Protein AF-0000000080322541 (afdb_homodimer)

Structure (mmCIF, N/CA/C/O backbone):
data_AF-0000000080322541-model_v1
#
loop_
_entity.id
_entity.type
_entity.pdbx_description
1 polymer 'Undecaprenyl pyrophosphate synthase'
#
loop_
_atom_site.group_PDB
_atom_site.id
_atom_site.type_symbol
_atom_site.label_atom_id
_atom_site.label_alt_id
_atom_site.label_comp_id
_atom_site.label_asym_id
_atom_site.label_entity_id
_atom_site.label_seq_id
_atom_site.pdbx_PDB_ins_code
_atom_site.Cartn_x
_atom_site.Cartn_y
_atom_site.Cartn_z
_atom_site.occupancy
_atom_site.B_iso_or_equiv
_atom_site.auth_seq_id
_atom_site.auth_comp_id
_atom_site.auth_asym_id
_atom_site.auth_atom_id
_atom_site.pdbx_PDB_model_num
ATOM 1 N N . MET A 1 1 ? -34.062 21.578 19.891 1 50.97 1 MET A N 1
ATOM 2 C CA . MET A 1 1 ? -34.188 20.141 20.156 1 50.97 1 MET A CA 1
ATOM 3 C C . MET A 1 1 ? -33.156 19.344 19.406 1 50.97 1 MET A C 1
ATOM 5 O O . MET A 1 1 ? -32.5 18.469 20 1 50.97 1 MET A O 1
ATOM 9 N N . LEU A 1 2 ? -32.906 19.656 18.094 1 62.06 2 LEU A N 1
ATOM 10 C CA . LEU A 1 2 ? -31.938 19 17.219 1 62.06 2 LEU A CA 1
ATOM 11 C C . LEU A 1 2 ? -30.516 19.297 17.672 1 62.06 2 LEU A C 1
ATOM 13 O O . LEU A 1 2 ? -29.656 18.422 17.641 1 62.06 2 LEU A O 1
ATOM 17 N N . ASP A 1 3 ? -30.406 20.391 18.453 1 77 3 ASP A N 1
ATOM 18 C CA . ASP A 1 3 ? -29.109 20.859 18.922 1 77 3 ASP A CA 1
ATOM 19 C C . ASP A 1 3 ? -28.672 20.109 20.172 1 77 3 ASP A C 1
ATOM 21 O O . ASP A 1 3 ? -27.516 19.703 20.297 1 77 3 ASP A O 1
ATOM 25 N N . PHE A 1 4 ? -29.797 19.781 21 1 80.81 4 PHE A N 1
ATOM 26 C CA . PHE A 1 4 ? -29.469 19.062 22.219 1 80.81 4 PHE A CA 1
ATOM 27 C C . PHE A 1 4 ? -29.062 17.625 21.922 1 80.81 4 PHE A C 1
ATOM 29 O O . PHE A 1 4 ? -28.078 17.125 22.453 1 80.81 4 PHE A O 1
ATOM 36 N N . ALA A 1 5 ? -29.906 16.906 21.203 1 83.19 5 ALA A N 1
ATOM 37 C CA . ALA A 1 5 ? -29.594 15.539 20.812 1 83.19 5 ALA A CA 1
ATOM 38 C C . ALA A 1 5 ? -28.219 15.438 20.172 1 83.19 5 ALA A C 1
ATOM 40 O O . ALA A 1 5 ? -27.469 14.484 20.438 1 83.19 5 ALA A O 1
ATOM 41 N N . TYR A 1 6 ? -27.969 16.438 19.469 1 84.44 6 TYR A N 1
ATOM 42 C CA . TYR A 1 6 ? -26.656 16.484 18.812 1 84.44 6 TYR A CA 1
ATOM 43 C C . TYR A 1 6 ? -25.547 16.609 19.844 1 84.44 6 TYR A C 1
ATOM 45 O O . TYR A 1 6 ? -24.516 15.938 19.734 1 84.44 6 TYR A O 1
ATOM 53 N N . ARG A 1 7 ? -25.703 17.406 20.75 1 86.81 7 ARG A N 1
ATOM 54 C CA . ARG A 1 7 ? -24.719 17.625 21.797 1 86.81 7 ARG A CA 1
ATOM 55 C C . ARG A 1 7 ? -24.516 16.359 22.625 1 86.81 7 ARG A C 1
ATOM 57 O O . ARG A 1 7 ? -23.375 16 22.953 1 86.81 7 ARG A O 1
ATOM 64 N N . VAL A 1 8 ? -25.609 15.797 22.906 1 86.62 8 VAL A N 1
ATOM 65 C CA . VAL A 1 8 ? -25.547 14.578 23.703 1 86.62 8 VAL A CA 1
ATOM 66 C C . VAL A 1 8 ? -24.812 13.484 22.922 1 86.62 8 VAL A C 1
ATOM 68 O O . VAL A 1 8 ? -23.953 12.789 23.469 1 86.62 8 VAL A O 1
ATOM 71 N N . TYR A 1 9 ? -25.188 13.352 21.719 1 87.44 9 TYR A N 1
ATOM 72 C CA . TYR A 1 9 ? -24.531 12.359 20.859 1 87.44 9 TYR A CA 1
ATOM 73 C C . TYR A 1 9 ? -23.031 12.633 20.75 1 87.44 9 TYR A C 1
ATOM 75 O O . TYR A 1 9 ? -22.219 11.703 20.844 1 87.44 9 TYR A O 1
ATOM 83 N N . ARG A 1 10 ? -22.688 13.844 20.594 1 88.06 10 ARG A N 1
ATOM 84 C CA . ARG A 1 10 ? -21.281 14.234 20.484 1 88.06 10 ARG A CA 1
ATOM 85 C C . ARG A 1 10 ? -20.516 13.891 21.766 1 88.06 10 ARG A C 1
ATOM 87 O O . ARG A 1 10 ? -19.406 13.352 21.703 1 88.06 10 ARG A O 1
ATOM 94 N N . GLN A 1 11 ? -21.125 14.18 22.844 1 90.31 11 GLN A N 1
ATOM 95 C CA . GLN A 1 11 ? -20.5 13.898 24.125 1 90.31 11 GLN A CA 1
ATOM 96 C C . GLN A 1 11 ? -20.312 12.398 24.328 1 90.31 11 GLN A C 1
ATOM 98 O O . GLN A 1 11 ? -19.266 11.945 24.797 1 90.31 11 GLN A O 1
ATOM 103 N N . LYS A 1 12 ? -21.312 11.703 24 1 91.12 12 LYS A N 1
ATOM 104 C CA . LYS A 1 12 ? -21.234 10.25 24.109 1 91.12 12 LYS A CA 1
ATOM 105 C C . LYS A 1 12 ? -20.141 9.688 23.203 1 91.12 12 LYS A C 1
ATOM 107 O O . LYS A 1 12 ? -19.359 8.852 23.625 1 91.12 12 LYS A O 1
ATOM 112 N N . LEU A 1 13 ? -20.141 10.156 22.016 1 91.69 13 LEU A N 1
ATOM 113 C CA . LEU A 1 13 ? -19.141 9.695 21.047 1 91.69 13 LEU A CA 1
ATOM 114 C C . LEU A 1 13 ? -17.734 10.062 21.516 1 91.69 13 LEU A C 1
ATOM 116 O O . LEU A 1 13 ? -16.812 9.258 21.391 1 91.69 13 LEU A O 1
ATOM 120 N N . GLU A 1 14 ? -17.641 11.227 21.984 1 93.31 14 GLU A N 1
ATOM 121 C CA . GLU A 1 14 ? -16.328 11.68 22.469 1 93.31 14 GLU A CA 1
ATOM 122 C C . GLU A 1 14 ? -15.828 10.773 23.594 1 93.31 14 GLU A C 1
ATOM 124 O O . GLU A 1 14 ? -14.656 10.406 23.625 1 93.31 14 GLU A O 1
ATOM 129 N N . ARG A 1 15 ? -16.703 10.406 24.484 1 92.5 15 ARG A N 1
ATOM 130 C CA . ARG A 1 15 ? -16.344 9.531 25.594 1 92.5 15 ARG A CA 1
ATOM 131 C C . ARG A 1 15 ? -15.953 8.148 25.094 1 92.5 15 ARG A C 1
ATOM 133 O O . ARG A 1 15 ? -15 7.547 25.594 1 92.5 15 ARG A O 1
ATOM 140 N N . GLU A 1 16 ? -16.625 7.668 24.172 1 92.38 16 GLU A N 1
ATOM 141 C CA . GLU A 1 16 ? -16.344 6.359 23.594 1 92.38 16 GLU A CA 1
ATOM 142 C C . GLU A 1 16 ? -14.977 6.348 22.906 1 92.38 16 GLU A C 1
ATOM 144 O O . GLU A 1 16 ? -14.172 5.438 23.125 1 92.38 16 GLU A O 1
ATOM 149 N N . VAL A 1 17 ? -14.734 7.352 22.141 1 93.25 17 VAL A N 1
ATOM 150 C CA . VAL A 1 17 ? -13.492 7.434 21.359 1 93.25 17 VAL A CA 1
ATOM 151 C C . VAL A 1 17 ? -12.312 7.664 22.312 1 93.25 17 VAL A C 1
ATOM 153 O O . VAL A 1 17 ? -11.219 7.148 22.078 1 93.25 17 VAL A O 1
ATOM 156 N N . ALA A 1 18 ? -12.633 8.414 23.359 1 92.56 18 ALA A N 1
ATOM 157 C CA . ALA A 1 18 ? -11.578 8.742 24.312 1 92.56 18 ALA A CA 1
ATOM 158 C C . ALA A 1 18 ? -11.086 7.492 25.031 1 92.56 18 ALA A C 1
ATOM 160 O O . ALA A 1 18 ? -9.969 7.465 25.547 1 92.56 18 ALA A O 1
ATOM 161 N N . LYS A 1 19 ? -11.844 6.438 25 1 91.75 19 LYS A N 1
ATOM 162 C CA . LYS A 1 19 ? -11.5 5.203 25.703 1 91.75 19 LYS A CA 1
ATOM 163 C C . LYS A 1 19 ? -10.758 4.238 24.781 1 91.75 19 LYS A C 1
ATOM 165 O O . LYS A 1 19 ? -10.219 3.227 25.25 1 91.75 19 LYS A O 1
ATOM 170 N N . GLY A 1 20 ? -10.742 4.492 23.547 1 91.75 20 GLY A N 1
ATOM 171 C CA . GLY A 1 20 ? -10.109 3.607 22.594 1 91.75 20 GLY A CA 1
ATOM 172 C C . GLY A 1 20 ? -8.703 4.039 22.219 1 91.75 20 GLY A C 1
ATOM 173 O O . GLY A 1 20 ? -8.211 5.066 22.703 1 91.75 20 GLY A O 1
ATOM 174 N N . PRO A 1 21 ? -8.078 3.223 21.5 1 92.44 21 PRO A N 1
ATOM 175 C CA . PRO A 1 21 ? -6.734 3.594 21.047 1 92.44 21 PRO A CA 1
ATOM 176 C C . PRO A 1 21 ? -6.73 4.828 20.141 1 92.44 21 PRO A C 1
ATOM 178 O O . PRO A 1 21 ? -7.621 4.988 19.312 1 92.44 21 PRO A O 1
ATOM 181 N N . VAL A 1 22 ? -5.824 5.66 20.359 1 93.25 22 VAL A N 1
ATOM 182 C CA . VAL A 1 22 ? -5.645 6.855 19.547 1 93.25 22 VAL A CA 1
ATOM 183 C C . VAL A 1 22 ? -4.441 6.68 18.609 1 93.25 22 VAL A C 1
ATOM 185 O O . VAL A 1 22 ? -3.381 6.227 19.047 1 93.25 22 VAL A O 1
ATOM 188 N N . PRO A 1 23 ? -4.648 7.039 17.406 1 96.06 23 PRO A N 1
ATOM 189 C CA . PRO A 1 23 ? -3.496 6.926 16.516 1 96.06 23 PRO A CA 1
ATOM 190 C C . PRO A 1 23 ? -2.363 7.879 16.891 1 96.06 23 PRO A C 1
ATOM 192 O O . PRO A 1 23 ? -2.617 9.008 17.312 1 96.06 23 PRO A O 1
ATOM 195 N N . SER A 1 24 ? -1.151 7.391 16.75 1 96.88 24 SER A N 1
ATOM 196 C CA . SER A 1 24 ? 0.007 8.242 17 1 96.88 24 SER A CA 1
ATOM 197 C C . SER A 1 24 ? 0.303 9.133 15.789 1 96.88 24 SER A C 1
ATOM 199 O O . SER A 1 24 ? 0.677 10.297 15.945 1 96.88 24 SER A O 1
ATOM 201 N N . HIS A 1 25 ? 0.122 8.617 14.594 1 98.44 25 HIS A N 1
ATOM 202 C CA . HIS A 1 25 ? 0.37 9.32 13.336 1 98.44 25 HIS A CA 1
ATOM 203 C C . HIS A 1 25 ? -0.801 9.156 12.375 1 98.44 25 HIS A C 1
ATOM 205 O O . HIS A 1 25 ? -1.15 8.031 12 1 98.44 25 HIS A O 1
ATOM 211 N N . ILE A 1 26 ? -1.409 10.273 11.977 1 97.88 26 ILE A N 1
ATOM 212 C CA . ILE A 1 26 ? -2.527 10.297 11.039 1 97.88 26 ILE A CA 1
ATOM 213 C C . ILE A 1 26 ? -2.088 10.945 9.727 1 97.88 26 ILE A C 1
ATOM 215 O O . ILE A 1 26 ? -1.489 12.023 9.727 1 97.88 26 ILE A O 1
ATOM 219 N N . VAL A 1 27 ? -2.367 10.273 8.648 1 97.75 27 VAL A N 1
ATOM 220 C CA . VAL A 1 27 ? -2.129 10.836 7.324 1 97.75 27 VAL A CA 1
ATOM 221 C C . VAL A 1 27 ? -3.461 11.195 6.672 1 97.75 27 VAL A C 1
ATOM 223 O O . VAL A 1 27 ? -4.414 10.422 6.719 1 97.75 27 VAL A O 1
ATOM 226 N N . VAL A 1 28 ? -3.539 12.375 6.125 1 97.12 28 VAL A N 1
ATOM 227 C CA . VAL A 1 28 ? -4.699 12.828 5.371 1 97.12 28 VAL A CA 1
ATOM 228 C C . VAL A 1 28 ? -4.309 13.07 3.916 1 97.12 28 VAL A C 1
ATOM 230 O O . VAL A 1 28 ? -3.469 13.93 3.627 1 97.12 28 VAL A O 1
ATOM 233 N N . VAL A 1 29 ? -4.848 12.312 3.061 1 96.44 29 VAL A N 1
ATOM 234 C CA . VAL A 1 29 ? -4.707 12.609 1.639 1 96.44 29 VAL A CA 1
ATOM 235 C C . VAL A 1 29 ? -5.738 13.656 1.229 1 96.44 29 VAL A C 1
ATOM 237 O O . VAL A 1 29 ? -6.941 13.461 1.414 1 96.44 29 VAL A O 1
ATOM 240 N N . ILE A 1 30 ? -5.305 14.742 0.745 1 96.12 30 ILE A N 1
ATOM 241 C CA . ILE A 1 30 ? -6.164 15.906 0.549 1 96.12 30 ILE A CA 1
ATOM 242 C C . ILE A 1 30 ? -5.805 16.594 -0.765 1 96.12 30 ILE A C 1
ATOM 244 O O . ILE A 1 30 ? -4.66 16.531 -1.218 1 96.12 30 ILE A O 1
ATOM 248 N N . THR A 1 31 ? -6.773 17.203 -1.431 1 95.75 31 THR A N 1
ATOM 249 C CA . THR A 1 31 ? -6.477 17.953 -2.641 1 95.75 31 THR A CA 1
ATOM 250 C C . THR A 1 31 ? -5.945 19.344 -2.295 1 95.75 31 THR A C 1
ATOM 252 O O . THR A 1 31 ? -6.137 19.828 -1.176 1 95.75 31 THR A O 1
ATOM 255 N N . PRO A 1 32 ? -5.289 19.953 -3.316 1 96.75 32 PRO A N 1
ATOM 256 C CA . PRO A 1 32 ? -4.852 21.328 -3.082 1 96.75 32 PRO A CA 1
ATOM 257 C C . PRO A 1 32 ? -6.004 22.266 -2.729 1 96.75 32 PRO A C 1
ATOM 259 O O . PRO A 1 32 ? -5.879 23.094 -1.824 1 96.75 32 PRO A O 1
ATOM 262 N N . GLU A 1 33 ? -7.117 22.062 -3.365 1 96.25 33 GLU A N 1
ATOM 263 C CA . GLU A 1 33 ? -8.273 22.922 -3.127 1 96.25 33 GLU A CA 1
ATOM 264 C C . GLU A 1 33 ? -8.812 22.734 -1.71 1 96.25 33 GLU A C 1
ATOM 266 O O . GLU A 1 33 ? -9.109 23.719 -1.021 1 96.25 33 GLU A O 1
ATOM 271 N N . GLU A 1 34 ? -8.906 21.547 -1.278 1 96.06 34 GLU A N 1
ATOM 272 C CA . GLU A 1 34 ? -9.398 21.25 0.068 1 96.06 34 GLU A CA 1
ATOM 273 C C . GLU A 1 34 ? -8.469 21.844 1.126 1 96.06 34 GLU A C 1
ATOM 275 O O . GLU A 1 34 ? -8.93 22.453 2.098 1 96.06 34 GLU A O 1
ATOM 280 N N . PHE A 1 35 ? -7.195 21.734 0.929 1 97.75 35 PHE A N 1
ATOM 281 C CA . PHE A 1 35 ? -6.219 22.219 1.891 1 97.75 35 PHE A CA 1
ATOM 282 C C . PHE A 1 35 ? -6.254 23.734 1.973 1 97.75 35 PHE A C 1
ATOM 284 O O . PHE A 1 35 ? -6.227 24.312 3.066 1 97.75 35 PHE A O 1
ATOM 291 N N . LEU A 1 36 ? -6.344 24.375 0.8 1 98.12 36 LEU A N 1
ATOM 292 C CA . LEU A 1 36 ? -6.238 25.828 0.734 1 98.12 36 LEU A CA 1
ATOM 293 C C . LEU A 1 36 ? -7.566 26.484 1.075 1 98.12 36 LEU A C 1
ATOM 295 O O . LEU A 1 36 ? -7.621 27.391 1.909 1 98.12 36 LEU A O 1
ATOM 299 N N . SER A 1 37 ? -8.648 26.016 0.497 1 96.62 37 SER A N 1
ATOM 300 C CA . SER A 1 37 ? -9.945 26.625 0.747 1 96.62 37 SER A CA 1
ATOM 301 C C . SER A 1 37 ? -10.508 26.188 2.096 1 96.62 37 SER A C 1
ATOM 303 O O . SER A 1 37 ? -11.344 26.875 2.678 1 96.62 37 SER A O 1
ATOM 305 N N . GLY A 1 38 ? -10.055 25.047 2.559 1 97.44 38 GLY A N 1
ATOM 306 C CA . GLY A 1 38 ? -10.492 24.531 3.844 1 97.44 38 GLY A CA 1
ATOM 307 C C . GLY A 1 38 ? -9.484 24.75 4.953 1 97.44 38 GLY A C 1
ATOM 308 O O . GLY A 1 38 ? -9.422 23.969 5.91 1 97.44 38 GLY A O 1
ATOM 309 N N . ALA A 1 39 ? -8.703 25.781 4.852 1 97.88 39 ALA A N 1
ATOM 310 C CA . ALA A 1 39 ? -7.598 26.047 5.762 1 97.88 39 ALA A CA 1
ATOM 311 C C . ALA A 1 39 ? -8.07 26.062 7.211 1 97.88 39 ALA A C 1
ATOM 313 O O . ALA A 1 39 ? -7.406 25.516 8.094 1 97.88 39 ALA A O 1
ATOM 314 N N . GLY A 1 40 ? -9.18 26.672 7.453 1 97.5 40 GLY A N 1
ATOM 315 C CA . GLY A 1 40 ? -9.727 26.672 8.805 1 97.5 40 GLY A CA 1
ATOM 316 C C . GLY A 1 40 ? -9.977 25.281 9.344 1 97.5 40 GLY A C 1
ATOM 317 O O . GLY A 1 40 ? -9.672 25 10.508 1 97.5 40 GLY A O 1
ATOM 318 N N . GLY A 1 41 ? -10.539 24.453 8.516 1 97.69 41 GLY A N 1
ATOM 319 C CA . GLY A 1 41 ? -10.773 23.062 8.891 1 97.69 41 GLY A CA 1
ATOM 320 C C . GLY A 1 41 ? -9.5 22.281 9.133 1 97.69 41 GLY A C 1
ATOM 321 O O . GLY A 1 41 ? -9.422 21.484 10.062 1 97.69 41 GLY A O 1
ATOM 322 N N . VAL A 1 42 ? -8.484 22.547 8.32 1 98.06 42 VAL A N 1
ATOM 323 C CA . VAL A 1 42 ? -7.184 21.906 8.453 1 98.06 42 VAL A CA 1
ATOM 324 C C . VAL A 1 42 ? -6.566 22.25 9.805 1 98.06 42 VAL A C 1
ATOM 326 O O . VAL A 1 42 ? -6.094 21.375 10.523 1 98.06 42 VAL A O 1
ATOM 329 N N . ILE A 1 43 ? -6.652 23.5 10.148 1 98.06 43 ILE A N 1
ATOM 330 C CA . ILE A 1 43 ? -6.098 23.984 11.406 1 98.06 43 ILE A CA 1
ATOM 331 C C . ILE A 1 43 ? -6.852 23.344 12.578 1 98.06 43 ILE A C 1
ATOM 333 O O . ILE A 1 43 ? -6.238 22.812 13.508 1 98.06 43 ILE A O 1
ATOM 337 N N . ARG A 1 44 ? -8.156 23.328 12.5 1 97.5 44 ARG A N 1
ATOM 338 C CA . ARG A 1 44 ? -8.977 22.75 13.555 1 97.5 44 ARG A CA 1
ATOM 339 C C . ARG A 1 44 ? -8.688 21.25 13.703 1 97.5 44 ARG A C 1
ATOM 341 O O . ARG A 1 44 ? -8.609 20.734 14.82 1 97.5 44 ARG A O 1
ATOM 348 N N . PHE A 1 45 ? -8.555 20.625 12.594 1 97.62 45 PHE A N 1
ATOM 349 C CA . PHE A 1 45 ? -8.266 19.203 12.602 1 97.62 45 PHE A CA 1
ATOM 350 C C . PHE A 1 45 ? -7 18.906 13.398 1 97.62 45 PHE A C 1
ATOM 352 O O . PHE A 1 45 ? -6.984 18.016 14.25 1 97.62 45 PHE A O 1
ATOM 359 N N . VAL A 1 46 ? -5.941 19.672 13.156 1 98.12 46 VAL A N 1
ATOM 360 C CA . VAL A 1 46 ? -4.68 19.469 13.859 1 98.12 46 VAL A CA 1
ATOM 361 C C . VAL A 1 46 ? -4.863 19.766 15.344 1 98.12 46 VAL A C 1
ATOM 363 O O . VAL A 1 46 ? -4.355 19.047 16.203 1 98.12 46 VAL A O 1
ATOM 366 N N . GLU A 1 47 ? -5.625 20.797 15.633 1 97.38 47 GLU A N 1
ATOM 367 C CA . GLU A 1 47 ? -5.883 21.141 17.031 1 97.38 47 GLU A CA 1
ATOM 368 C C . GLU A 1 47 ? -6.594 20 17.75 1 97.38 47 GLU A C 1
ATOM 370 O O . GLU A 1 47 ? -6.25 19.672 18.891 1 97.38 47 GLU A O 1
ATOM 375 N N . TRP A 1 48 ? -7.57 19.469 17.109 1 97.06 48 TRP A N 1
ATOM 376 C CA . TRP A 1 48 ? -8.305 18.359 17.703 1 97.06 48 TRP A CA 1
ATOM 377 C C . TRP A 1 48 ? -7.414 17.141 17.844 1 97.06 48 TRP A C 1
ATOM 379 O O . TRP A 1 48 ? -7.508 16.406 18.844 1 97.06 48 TRP A O 1
ATOM 389 N N . CYS A 1 49 ? -6.531 16.891 16.859 1 96.94 49 CYS A N 1
ATOM 390 C CA . CYS A 1 49 ? -5.562 15.805 16.969 1 96.94 49 CYS A CA 1
ATOM 391 C C . CYS A 1 49 ? -4.691 15.969 18.203 1 96.94 49 CYS A C 1
ATOM 393 O O . CYS A 1 49 ? -4.492 15.023 18.969 1 96.94 49 CYS A O 1
ATOM 395 N N . VAL A 1 50 ? -4.219 17.156 18.422 1 95.69 50 VAL A N 1
ATOM 396 C CA . VAL A 1 50 ? -3.377 17.453 19.578 1 95.69 50 VAL A CA 1
ATOM 397 C C . VAL A 1 50 ? -4.145 17.172 20.859 1 95.69 50 VAL A C 1
ATOM 399 O O . VAL A 1 50 ? -3.615 16.547 21.781 1 95.69 50 VAL A O 1
ATOM 402 N N . ALA A 1 51 ? -5.355 17.594 20.891 1 94.94 51 ALA A N 1
ATOM 403 C CA . ALA A 1 51 ? -6.184 17.422 22.094 1 94.94 51 ALA A CA 1
ATOM 404 C C . ALA A 1 51 ? -6.375 15.953 22.422 1 94.94 51 ALA A C 1
ATOM 406 O O . ALA A 1 51 ? -6.516 15.594 23.594 1 94.94 51 ALA A O 1
ATOM 407 N N . PHE A 1 52 ? -6.328 15.102 21.422 1 95.94 52 PHE A N 1
ATOM 408 C CA . PHE A 1 52 ? -6.555 13.672 21.641 1 95.94 52 PHE A CA 1
ATOM 409 C C . PHE A 1 52 ? -5.23 12.938 21.797 1 95.94 52 PHE A C 1
ATOM 411 O O . PHE A 1 52 ? -5.211 11.711 21.969 1 95.94 52 PHE A O 1
ATOM 418 N N . GLY A 1 53 ? -4.082 13.625 21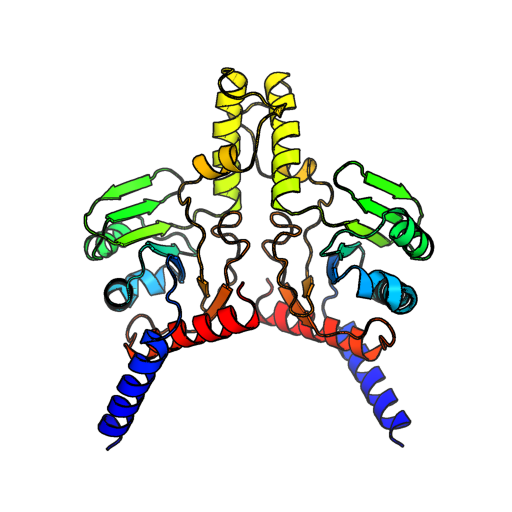.609 1 94.81 53 GLY A N 1
ATOM 419 C CA . GLY A 1 53 ? -2.787 13.031 21.875 1 94.81 53 GLY A CA 1
ATOM 420 C C . GLY A 1 53 ? -2.104 12.492 20.641 1 94.81 53 GLY A C 1
ATOM 421 O O . GLY A 1 53 ? -1.153 11.711 20.734 1 94.81 53 GLY A O 1
ATOM 422 N N . VAL A 1 54 ? -2.59 12.859 19.5 1 97.12 54 VAL A N 1
ATOM 423 C CA . VAL A 1 54 ? -1.899 12.508 18.266 1 97.12 54 VAL A CA 1
ATOM 424 C C . VAL A 1 54 ? -0.553 13.227 18.203 1 97.12 54 VAL A C 1
ATOM 426 O O . VAL A 1 54 ? -0.463 14.422 18.516 1 97.12 54 VAL A O 1
ATOM 429 N N . ARG A 1 55 ? 0.471 12.562 17.781 1 97.69 55 ARG A N 1
ATOM 430 C CA . ARG A 1 55 ? 1.82 13.109 17.859 1 97.69 55 ARG A CA 1
ATOM 431 C C . ARG A 1 55 ? 2.287 13.625 16.5 1 97.69 55 ARG A C 1
ATOM 433 O O . ARG A 1 55 ? 3.203 14.445 16.438 1 97.69 55 ARG A O 1
ATOM 440 N N . GLU A 1 56 ? 1.695 13.047 15.461 1 98.62 56 GLU A N 1
ATOM 441 C CA . GLU A 1 56 ? 2.139 13.414 14.125 1 98.62 56 GLU A CA 1
ATOM 442 C C . GLU A 1 56 ? 0.978 13.398 13.133 1 98.62 56 GLU A C 1
ATOM 444 O O . GLU A 1 56 ? 0.167 12.469 13.133 1 98.62 56 GLU A O 1
ATOM 449 N N . VAL A 1 57 ? 0.856 14.469 12.383 1 98.62 57 VAL A N 1
ATOM 450 C CA . VAL A 1 57 ? -0.148 14.578 11.328 1 98.62 57 VAL A CA 1
ATOM 451 C C . VAL A 1 57 ? 0.531 14.875 10 1 98.62 57 VAL A C 1
ATOM 453 O O . VAL A 1 57 ? 1.396 15.75 9.914 1 98.62 57 VAL A O 1
ATOM 456 N N . THR A 1 58 ? 0.185 14.125 9.016 1 98.62 58 THR A N 1
ATOM 457 C CA . THR A 1 58 ? 0.709 14.359 7.676 1 98.62 58 THR A CA 1
ATOM 458 C C . THR A 1 58 ? -0.42 14.688 6.703 1 98.62 58 THR A C 1
ATOM 460 O O . THR A 1 58 ? -1.374 13.914 6.574 1 98.62 58 THR A O 1
ATOM 463 N N . PHE A 1 59 ? -0.338 15.836 6.125 1 98.12 59 PHE A N 1
ATOM 464 C CA . PHE A 1 59 ? -1.185 16.141 4.977 1 98.12 59 PHE A CA 1
ATOM 465 C C . PHE A 1 59 ? -0.461 15.828 3.674 1 98.12 59 PHE A C 1
ATOM 467 O O . PHE A 1 59 ? 0.524 16.484 3.33 1 98.12 59 PHE A O 1
ATOM 474 N N . ALA A 1 60 ? -0.905 14.805 3.041 1 97.25 60 ALA A N 1
ATOM 475 C CA . ALA A 1 60 ? -0.403 14.445 1.715 1 97.25 60 ALA A CA 1
ATOM 476 C C . ALA A 1 60 ? -1.251 15.086 0.619 1 97.25 60 ALA A C 1
ATOM 478 O O . ALA A 1 60 ? -2.326 14.578 0.284 1 97.25 60 ALA A O 1
ATOM 479 N N . ILE A 1 61 ? -0.747 16.078 0.038 1 96.75 61 ILE A N 1
ATOM 480 C CA . ILE A 1 61 ? -1.522 16.844 -0.935 1 96.75 61 ILE A CA 1
ATOM 481 C C . ILE A 1 61 ? -1.409 16.188 -2.311 1 96.75 61 ILE A C 1
ATOM 483 O O . ILE A 1 61 ? -0.312 16.078 -2.861 1 96.75 61 ILE A O 1
ATOM 487 N N . ASP A 1 62 ? -2.477 15.711 -2.75 1 94.38 62 ASP A N 1
ATOM 488 C CA . ASP A 1 62 ? -2.553 15.078 -4.062 1 94.38 62 ASP A CA 1
ATOM 489 C C . ASP A 1 62 ? -2.709 16.125 -5.168 1 94.38 62 ASP A C 1
ATOM 491 O O . ASP A 1 62 ? -3.82 16.375 -5.645 1 94.38 62 ASP A O 1
ATOM 495 N N . GLY A 1 63 ? -1.679 16.625 -5.617 1 93.12 63 GLY A N 1
ATOM 496 C CA . GLY A 1 63 ? -1.638 17.688 -6.602 1 93.12 63 GLY A CA 1
ATOM 497 C C . GLY A 1 63 ? -0.409 18.578 -6.477 1 93.12 63 GLY A C 1
ATOM 498 O O . GLY A 1 63 ? 0.551 18.219 -5.793 1 93.12 63 GLY A O 1
ATOM 499 N N . ASN A 1 64 ? -0.371 19.672 -7.203 1 91.31 64 ASN A N 1
ATOM 500 C CA . ASN A 1 64 ? 0.785 20.562 -7.254 1 91.31 64 ASN A CA 1
ATOM 501 C C . ASN A 1 64 ? 0.394 22 -6.961 1 91.31 64 ASN A C 1
ATOM 503 O O . ASN A 1 64 ? 0.473 22.859 -7.84 1 91.31 64 ASN A O 1
ATOM 507 N N . PRO A 1 65 ? 0.133 22.266 -5.707 1 95.62 65 PRO A N 1
ATOM 508 C CA . PRO A 1 65 ? -0.182 23.656 -5.352 1 95.62 65 PRO A CA 1
ATOM 509 C C . PRO A 1 65 ? 1.05 24.547 -5.348 1 95.62 65 PRO A C 1
ATOM 511 O O . PRO A 1 65 ? 2.18 24.062 -5.352 1 95.62 65 PRO A O 1
ATOM 514 N N . GLU A 1 66 ? 0.722 25.859 -5.359 1 96.5 66 GLU A N 1
ATOM 515 C CA . GLU A 1 66 ? 1.812 26.812 -5.164 1 96.5 66 GLU A CA 1
ATOM 516 C C . GLU A 1 66 ? 2.377 26.719 -3.75 1 96.5 66 GLU A C 1
ATOM 518 O O . GLU A 1 66 ? 1.637 26.844 -2.771 1 96.5 66 GLU A O 1
ATOM 523 N N . VAL A 1 67 ? 3.672 26.594 -3.672 1 97.12 67 VAL A N 1
ATOM 524 C CA . VAL A 1 67 ? 4.34 26.344 -2.398 1 97.12 67 VAL A CA 1
ATOM 525 C C . VAL A 1 67 ? 4.035 27.484 -1.426 1 97.12 67 VAL A C 1
ATOM 527 O O . VAL A 1 67 ? 3.773 27.234 -0.244 1 97.12 67 VAL A O 1
ATOM 530 N N . ASP A 1 68 ? 4.008 28.656 -1.905 1 96.88 68 ASP A N 1
ATOM 531 C CA . ASP A 1 68 ? 3.811 29.812 -1.04 1 96.88 68 ASP A CA 1
ATOM 532 C C . ASP A 1 68 ? 2.402 29.828 -0.451 1 96.88 68 ASP A C 1
ATOM 534 O O . ASP A 1 68 ? 2.207 30.234 0.695 1 96.88 68 ASP A O 1
ATOM 538 N N . ASP A 1 69 ? 1.447 29.453 -1.235 1 97.81 69 ASP A N 1
ATOM 539 C CA . ASP A 1 69 ? 0.076 29.375 -0.74 1 97.81 69 ASP A CA 1
ATOM 540 C C . ASP A 1 69 ? -0.047 28.359 0.397 1 97.81 69 ASP A C 1
ATOM 542 O O . ASP A 1 69 ? -0.707 28.625 1.403 1 97.81 69 ASP A O 1
ATOM 546 N N . VAL A 1 70 ? 0.601 27.281 0.241 1 98.31 70 VAL A N 1
ATOM 547 C CA . VAL A 1 70 ? 0.564 26.234 1.251 1 98.31 70 VAL A CA 1
ATOM 548 C C . VAL A 1 70 ? 1.309 26.688 2.504 1 98.31 70 VAL A C 1
ATOM 550 O O . VAL A 1 70 ? 0.846 26.469 3.625 1 98.31 70 VAL A O 1
ATOM 553 N N . ALA A 1 71 ? 2.447 27.344 2.256 1 97.88 71 ALA A N 1
ATOM 554 C CA . ALA A 1 71 ? 3.258 27.828 3.371 1 97.88 71 ALA A CA 1
ATOM 555 C C . ALA A 1 71 ? 2.467 28.812 4.238 1 97.88 71 ALA A C 1
ATOM 557 O O . ALA A 1 71 ? 2.588 28.797 5.465 1 97.88 71 ALA A O 1
ATOM 558 N N . GLU A 1 72 ? 1.689 29.609 3.604 1 97.69 72 GLU A N 1
ATOM 559 C CA . GLU A 1 72 ? 0.879 30.578 4.336 1 97.69 72 GLU A CA 1
ATOM 560 C C . GLU A 1 72 ? -0.094 29.875 5.281 1 97.69 72 GLU A C 1
ATOM 562 O O . GLU A 1 72 ? -0.257 30.297 6.43 1 97.69 72 GLU A O 1
ATOM 567 N N . VAL A 1 73 ? -0.719 28.859 4.828 1 98.12 73 VAL A N 1
ATOM 568 C CA . VAL A 1 73 ? -1.637 28.094 5.664 1 98.12 73 VAL A CA 1
ATOM 569 C C . VAL A 1 73 ? -0.857 27.375 6.754 1 98.12 73 VAL A C 1
ATOM 571 O O . VAL A 1 73 ? -1.264 27.375 7.922 1 98.12 73 VAL A O 1
ATOM 574 N N . ALA A 1 74 ? 0.273 26.766 6.371 1 98.06 74 ALA A N 1
ATOM 575 C CA . ALA A 1 74 ? 1.105 25.984 7.277 1 98.06 74 ALA A CA 1
ATOM 576 C C . ALA A 1 74 ? 1.552 26.812 8.477 1 98.06 74 ALA A C 1
ATOM 578 O O . ALA A 1 74 ? 1.633 26.297 9.594 1 98.06 74 ALA A O 1
ATOM 579 N N . GLU A 1 75 ? 1.808 28.047 8.227 1 97.38 75 GLU A N 1
ATOM 580 C CA . GLU A 1 75 ? 2.295 28.938 9.273 1 97.38 75 GLU A CA 1
ATOM 581 C C . GLU A 1 75 ? 1.244 29.141 10.367 1 97.38 75 GLU A C 1
ATOM 583 O O . GLU A 1 75 ? 1.574 29.5 11.492 1 97.38 75 GLU A O 1
ATOM 588 N N . ARG A 1 76 ? 0.027 28.875 10.047 1 97.38 76 ARG A N 1
ATOM 589 C CA . ARG A 1 76 ? -1.065 29.078 10.992 1 97.38 76 ARG A CA 1
ATOM 590 C C . ARG A 1 76 ? -1.386 27.781 11.742 1 97.38 76 ARG A C 1
ATOM 592 O O . ARG A 1 76 ? -2.189 27.797 12.68 1 97.38 76 ARG A O 1
ATOM 599 N N . ILE A 1 77 ? -0.856 26.672 11.352 1 97.62 77 ILE A N 1
ATOM 600 C CA . ILE A 1 77 ? -1.093 25.375 11.977 1 97.62 77 ILE A CA 1
ATOM 601 C C . ILE A 1 77 ? -0.215 25.234 13.219 1 97.62 77 ILE A C 1
ATOM 603 O O . ILE A 1 77 ? 0.99 25.484 13.164 1 97.62 77 ILE A O 1
ATOM 607 N N . PRO A 1 78 ? -0.755 24.875 14.305 1 95.56 78 PRO A N 1
ATOM 608 C CA . PRO A 1 78 ? 0.084 24.656 15.484 1 95.56 78 PRO A CA 1
ATOM 609 C C . PRO A 1 78 ? 0.986 23.438 15.352 1 95.56 78 PRO A C 1
ATOM 611 O O . PRO A 1 78 ? 0.578 22.422 14.781 1 95.56 78 PRO A O 1
ATOM 614 N N . GLY A 1 79 ? 2.264 23.578 15.82 1 96.75 79 GLY A N 1
ATOM 615 C CA . GLY A 1 79 ? 3.162 22.422 15.844 1 96.75 79 GLY A CA 1
ATOM 616 C C . GLY A 1 79 ? 4.449 22.672 15.078 1 96.75 79 GLY A C 1
ATOM 617 O O . GLY A 1 79 ? 4.695 23.766 14.594 1 96.75 79 GLY A O 1
ATOM 618 N N . ARG A 1 80 ? 5.309 21.672 15.094 1 97.94 80 ARG A N 1
ATOM 619 C CA . ARG A 1 80 ? 6.52 21.656 14.281 1 97.94 80 ARG A CA 1
ATOM 620 C C . ARG A 1 80 ? 6.207 21.266 12.844 1 97.94 80 ARG A C 1
ATOM 622 O O . ARG A 1 80 ? 5.879 20.109 12.57 1 97.94 80 ARG A O 1
ATOM 629 N N . ILE A 1 81 ? 6.336 22.203 11.961 1 98.44 81 ILE A N 1
ATOM 630 C CA . ILE A 1 81 ? 5.902 22.016 10.586 1 98.44 81 ILE A CA 1
ATOM 631 C C . ILE A 1 81 ? 7.078 21.547 9.734 1 98.44 81 ILE A C 1
ATOM 633 O O . ILE A 1 81 ? 8.195 22.047 9.859 1 98.44 81 ILE A O 1
ATOM 637 N N . ARG A 1 82 ? 6.852 20.625 8.969 1 98.25 82 ARG A N 1
ATOM 638 C CA . ARG A 1 82 ? 7.758 20.172 7.914 1 98.25 82 ARG A CA 1
ATOM 639 C C . ARG A 1 82 ? 7.102 20.281 6.543 1 98.25 82 ARG A C 1
ATOM 641 O O . ARG A 1 82 ? 6.16 19.547 6.238 1 98.25 82 ARG A O 1
ATOM 648 N N . LEU A 1 83 ? 7.516 21.203 5.816 1 98.06 83 LEU A N 1
ATOM 649 C CA . LEU A 1 83 ? 7.047 21.406 4.453 1 98.06 83 LEU A CA 1
ATOM 650 C C . LEU A 1 83 ? 7.934 20.656 3.459 1 98.06 83 LEU A C 1
ATOM 652 O O . LEU A 1 83 ? 9.125 20.953 3.352 1 98.06 83 LEU A O 1
ATOM 656 N N . ILE A 1 84 ? 7.332 19.719 2.746 1 97.75 84 ILE A N 1
ATOM 657 C CA . ILE A 1 84 ? 8.094 18.812 1.901 1 97.75 84 ILE A CA 1
ATOM 658 C C . ILE A 1 84 ? 7.746 19.047 0.434 1 97.75 84 ILE A C 1
ATOM 660 O O . ILE A 1 84 ? 6.586 18.922 0.036 1 97.75 84 ILE A O 1
ATOM 664 N N . THR A 1 85 ? 8.719 19.375 -0.393 1 96.38 85 THR A N 1
ATOM 665 C CA . THR A 1 85 ? 8.617 19.469 -1.845 1 96.38 85 THR A CA 1
ATOM 666 C C . THR A 1 85 ? 9.633 18.547 -2.523 1 96.38 85 THR A C 1
ATOM 668 O O . THR A 1 85 ? 10.43 17.906 -1.851 1 96.38 85 THR A O 1
ATOM 671 N N . ARG A 1 86 ? 9.531 18.484 -3.838 1 91.56 86 ARG A N 1
ATOM 672 C CA . ARG A 1 86 ? 10.484 17.672 -4.594 1 91.56 86 ARG A CA 1
ATOM 673 C C . ARG A 1 86 ? 11.906 18.188 -4.422 1 91.56 86 ARG A C 1
ATOM 675 O O . ARG A 1 86 ? 12.867 17.422 -4.484 1 91.56 86 ARG A O 1
ATOM 682 N N . GLN A 1 87 ? 12.008 19.438 -4.082 1 90.25 87 GLN A N 1
ATOM 683 C CA . GLN A 1 87 ? 13.305 20.094 -4.129 1 90.25 87 GLN A CA 1
ATOM 684 C C . GLN A 1 87 ? 13.859 20.312 -2.727 1 90.25 87 GLN A C 1
ATOM 686 O O . GLN A 1 87 ? 15.07 20.5 -2.553 1 90.25 87 GLN A O 1
ATOM 691 N N . SER A 1 88 ? 12.922 20.375 -1.779 1 93.94 88 SER A N 1
ATOM 692 C CA . SER A 1 88 ? 13.43 20.797 -0.477 1 93.94 88 SER A CA 1
ATOM 693 C C . SER A 1 88 ? 12.516 20.328 0.65 1 93.94 88 SER A C 1
ATOM 695 O O . SER A 1 88 ? 11.352 19.984 0.413 1 93.94 88 SER A O 1
ATOM 697 N N . VAL A 1 89 ? 13.086 20.281 1.826 1 96.44 89 VAL A N 1
ATOM 698 C CA . VAL A 1 89 ? 12.367 20.109 3.086 1 96.44 89 VAL A CA 1
ATOM 699 C C . VAL A 1 89 ? 12.641 21.312 3.998 1 96.44 89 VAL A C 1
ATOM 701 O O . VAL A 1 89 ? 13.789 21.578 4.352 1 96.44 89 VAL A O 1
ATOM 704 N N . ARG A 1 90 ? 11.57 22.016 4.332 1 96.75 90 ARG A N 1
ATOM 705 C CA . ARG A 1 90 ? 11.664 23.172 5.219 1 96.75 90 ARG A CA 1
ATOM 706 C C . ARG A 1 90 ? 10.969 22.906 6.547 1 96.75 90 ARG A C 1
ATOM 708 O O . ARG A 1 90 ? 9.844 22.391 6.566 1 96.75 90 ARG A O 1
ATOM 715 N N . GLU A 1 91 ? 11.594 23.203 7.605 1 97.12 91 GLU A N 1
ATOM 716 C CA . GLU A 1 91 ? 11 23 8.93 1 97.12 91 GLU A CA 1
ATOM 717 C C . GLU A 1 91 ? 10.875 24.328 9.68 1 97.12 91 GLU A C 1
ATOM 719 O O . GLU A 1 91 ? 11.766 25.172 9.609 1 97.12 91 GLU A O 1
ATOM 724 N N . PHE A 1 92 ? 9.797 24.547 10.273 1 97.25 92 PHE A N 1
ATOM 725 C CA . PHE A 1 92 ? 9.57 25.734 11.094 1 97.25 92 PHE A CA 1
ATOM 726 C C . PHE A 1 92 ? 8.469 25.484 12.117 1 97.25 92 PHE A C 1
ATOM 728 O O . PHE A 1 92 ? 7.895 24.391 12.156 1 97.25 92 PHE A O 1
ATOM 735 N N . GLY A 1 93 ? 8.266 26.406 12.977 1 95.62 93 GLY A N 1
ATOM 736 C CA . GLY A 1 93 ? 7.277 26.25 14.039 1 95.62 93 GLY A CA 1
ATOM 737 C C . GLY A 1 93 ? 7.824 25.547 15.266 1 95.62 93 GLY A C 1
ATOM 738 O O . GLY A 1 93 ? 9.039 25.375 15.398 1 95.62 93 GLY A O 1
ATOM 739 N N . GLY A 1 94 ? 6.867 25.25 16.219 1 90.88 94 GLY A N 1
ATOM 740 C CA . GLY A 1 94 ? 7.246 24.641 17.469 1 90.88 94 GLY A CA 1
ATOM 741 C C . GLY A 1 94 ? 6.074 24.016 18.203 1 90.88 94 GLY A C 1
ATOM 742 O O . GLY A 1 94 ? 4.918 24.219 17.828 1 90.88 94 GLY A O 1
ATOM 743 N N . GLY A 1 95 ? 6.469 23.156 19.078 1 85.94 95 GLY A N 1
ATOM 744 C CA . GLY A 1 95 ? 5.438 22.5 19.859 1 85.94 95 GLY A CA 1
ATOM 745 C C . GLY A 1 95 ? 5.531 20.984 19.812 1 85.94 95 GLY A C 1
ATOM 746 O O . GLY A 1 95 ? 6.539 20.422 19.375 1 85.94 95 GLY A O 1
ATOM 747 N N . GLY A 1 96 ? 4.434 20.328 20.344 1 88.62 96 GLY A N 1
ATOM 748 C CA . GLY A 1 96 ? 4.508 18.906 20.625 1 88.62 96 GLY A CA 1
ATOM 749 C C . GLY A 1 96 ? 4.121 18.047 19.422 1 88.62 96 GLY A C 1
ATOM 750 O O . GLY A 1 96 ? 4.539 16.891 19.328 1 88.62 96 GLY A O 1
ATOM 751 N N . VAL A 1 97 ? 3.316 18.594 18.516 1 96.56 97 VAL A N 1
ATOM 752 C CA . VAL A 1 97 ? 2.852 17.781 17.406 1 96.56 97 VAL A CA 1
ATOM 753 C C . VAL A 1 97 ? 3.701 18.062 16.172 1 96.56 97 VAL A C 1
ATOM 755 O O . VAL A 1 97 ? 4.07 19.219 15.914 1 96.56 97 VAL A O 1
ATOM 758 N N . ARG A 1 98 ? 4.074 17.094 15.445 1 98.31 98 ARG A N 1
ATOM 759 C CA . ARG A 1 98 ? 4.723 17.234 14.148 1 98.31 98 ARG A CA 1
ATOM 760 C C . ARG A 1 98 ? 3.693 17.25 13.023 1 98.31 98 ARG A C 1
ATOM 762 O O . ARG A 1 98 ? 2.803 16.406 12.977 1 98.31 98 ARG A O 1
ATOM 769 N N . VAL A 1 99 ? 3.801 18.266 12.203 1 98.69 99 VAL A N 1
ATOM 770 C CA . VAL A 1 99 ? 2.891 18.344 11.062 1 98.69 99 VAL A CA 1
ATOM 771 C C . VAL A 1 99 ? 3.689 18.328 9.766 1 98.69 99 VAL A C 1
ATOM 773 O O . VAL A 1 99 ? 4.441 19.266 9.477 1 98.69 99 VAL A O 1
ATOM 776 N N . ASN A 1 100 ? 3.527 17.25 9.008 1 98.69 100 ASN A N 1
ATOM 777 C CA . ASN A 1 100 ? 4.145 17.156 7.688 1 98.69 100 ASN A CA 1
ATOM 778 C C . ASN A 1 100 ? 3.178 17.578 6.586 1 98.69 100 ASN A C 1
ATOM 780 O O . ASN A 1 100 ? 2.033 17.125 6.547 1 98.69 100 ASN A O 1
ATOM 784 N N . ILE A 1 101 ? 3.602 18.422 5.789 1 98.69 101 ILE A N 1
ATOM 785 C CA . ILE A 1 101 ? 2.84 18.812 4.605 1 98.69 101 ILE A CA 1
ATOM 786 C C . ILE A 1 101 ? 3.617 18.438 3.346 1 98.69 101 ILE A C 1
ATOM 788 O O . ILE A 1 101 ? 4.602 19.094 3 1 98.69 101 ILE A O 1
ATOM 792 N N . ASN A 1 102 ? 3.186 17.391 2.758 1 98 102 ASN A N 1
ATOM 793 C CA . ASN A 1 102 ? 3.824 16.844 1.561 1 98 102 ASN A CA 1
ATOM 794 C C . ASN A 1 102 ? 3.17 17.391 0.29 1 98 102 ASN A C 1
ATOM 796 O O . ASN A 1 102 ? 2 17.109 0.023 1 98 102 ASN A O 1
ATOM 800 N N . LEU A 1 103 ? 3.926 18.156 -0.493 1 96.94 103 LEU A N 1
ATOM 801 C CA . LEU A 1 103 ? 3.379 18.812 -1.677 1 96.94 103 LEU A CA 1
ATOM 802 C C . LEU A 1 103 ? 3.574 17.938 -2.916 1 96.94 103 LEU A C 1
ATOM 804 O O . LEU A 1 103 ? 4.277 18.328 -3.85 1 96.94 103 LEU A O 1
ATOM 808 N N . GLY A 1 104 ? 2.963 16.766 -2.912 1 94 104 GLY A N 1
ATOM 809 C CA . GLY A 1 104 ? 2.867 15.953 -4.117 1 94 104 GLY A CA 1
ATOM 810 C C . GLY A 1 104 ? 4.07 15.055 -4.332 1 94 104 GLY A C 1
ATOM 811 O O . GLY A 1 104 ? 4.309 14.586 -5.445 1 94 104 GLY A O 1
ATOM 812 N N . VAL A 1 105 ? 4.93 14.914 -3.359 1 94.81 105 VAL A N 1
ATOM 813 C CA . VAL A 1 105 ? 6.047 13.984 -3.488 1 94.81 105 VAL A CA 1
ATOM 814 C C . VAL A 1 105 ? 5.555 12.547 -3.293 1 94.81 105 VAL A C 1
ATOM 816 O O . VAL A 1 105 ? 5.211 12.156 -2.176 1 94.81 105 VAL A O 1
ATOM 819 N N . GLY A 1 106 ? 5.605 11.781 -4.34 1 95.06 106 GLY A N 1
ATOM 820 C CA . GLY A 1 106 ? 5.117 10.414 -4.297 1 95.06 106 GLY A CA 1
ATOM 821 C C . GLY A 1 106 ? 6.004 9.492 -3.484 1 95.06 106 GLY A C 1
ATOM 822 O O . GLY A 1 106 ? 7.172 9.797 -3.238 1 95.06 106 GLY A O 1
ATOM 823 N N . GLY A 1 107 ? 5.41 8.422 -3.074 1 96 107 GLY A N 1
ATOM 824 C CA . GLY A 1 107 ? 6.145 7.422 -2.311 1 96 107 GLY A CA 1
ATOM 825 C C . GLY A 1 107 ? 7.27 6.777 -3.098 1 96 107 GLY A C 1
ATOM 826 O O . GLY A 1 107 ? 8.336 6.5 -2.549 1 96 107 GLY A O 1
ATOM 827 N N . ARG A 1 108 ? 7.051 6.492 -4.383 1 96 108 ARG A N 1
ATOM 828 C CA . ARG A 1 108 ? 8.102 5.914 -5.215 1 96 108 ARG A CA 1
ATOM 829 C C . ARG A 1 108 ? 9.289 6.867 -5.336 1 96 108 ARG A C 1
ATOM 831 O O . ARG A 1 108 ? 10.445 6.453 -5.195 1 96 108 ARG A O 1
ATOM 838 N N . GLU A 1 109 ? 8.938 8.109 -5.57 1 95.25 109 GLU A N 1
ATOM 839 C CA . GLU A 1 109 ? 9.984 9.117 -5.676 1 95.25 109 GLU A CA 1
ATOM 840 C C . GLU A 1 109 ? 10.781 9.219 -4.379 1 95.25 109 GLU A C 1
ATOM 842 O O . GLU A 1 109 ? 12.016 9.297 -4.41 1 95.25 109 GLU A O 1
ATOM 847 N N . GLU A 1 110 ? 10.109 9.219 -3.328 1 96.44 110 GLU A N 1
ATOM 848 C CA . GLU A 1 110 ? 10.766 9.273 -2.025 1 96.44 110 GLU A CA 1
ATOM 849 C C . GLU A 1 110 ? 11.711 8.094 -1.834 1 96.44 110 GLU A C 1
ATOM 851 O O . GLU A 1 110 ? 12.852 8.273 -1.397 1 96.44 110 GLU A O 1
ATOM 856 N N . ILE A 1 111 ? 11.273 6.91 -2.172 1 97.31 111 ILE A N 1
ATOM 857 C CA . ILE A 1 111 ? 12.07 5.699 -2.018 1 97.31 111 ILE A CA 1
ATOM 858 C C . ILE A 1 111 ? 13.289 5.77 -2.934 1 97.31 111 ILE A C 1
ATOM 860 O O . ILE A 1 111 ? 14.406 5.461 -2.514 1 97.31 111 ILE A O 1
ATOM 864 N N . ILE A 1 112 ? 13.094 6.199 -4.145 1 97.5 112 ILE A N 1
ATOM 865 C CA . ILE A 1 112 ? 14.195 6.277 -5.102 1 97.5 112 ILE A CA 1
ATOM 866 C C . ILE A 1 112 ? 15.234 7.281 -4.609 1 97.5 112 ILE A C 1
ATOM 868 O O . ILE A 1 112 ? 16.438 7.031 -4.707 1 97.5 112 ILE A O 1
ATOM 872 N N . ASN A 1 113 ? 14.773 8.43 -4.098 1 96.44 113 ASN A N 1
ATOM 873 C CA . ASN A 1 113 ? 15.703 9.406 -3.537 1 96.44 113 ASN A CA 1
ATOM 874 C C . ASN A 1 113 ? 16.5 8.812 -2.381 1 96.44 113 ASN A C 1
ATOM 876 O O . ASN A 1 113 ? 17.703 9.062 -2.264 1 96.44 113 ASN A O 1
ATOM 880 N N . ALA A 1 114 ? 15.82 8.07 -1.54 1 97.06 114 ALA A N 1
ATOM 881 C CA . ALA A 1 114 ? 16.5 7.402 -0.433 1 97.06 114 ALA A CA 1
ATOM 882 C C . ALA A 1 114 ? 17.531 6.406 -0.946 1 97.06 114 ALA A C 1
ATOM 884 O O . ALA A 1 114 ? 18.625 6.297 -0.39 1 97.06 114 ALA A O 1
ATOM 885 N N . ILE A 1 115 ? 17.203 5.695 -1.997 1 97.88 115 ILE A N 1
ATOM 886 C CA . ILE A 1 115 ? 18.109 4.707 -2.584 1 97.88 115 ILE A CA 1
ATOM 887 C C . ILE A 1 115 ? 19.328 5.41 -3.172 1 97.88 115 ILE A C 1
ATOM 889 O O . ILE A 1 115 ? 20.453 4.93 -3.031 1 97.88 115 ILE A O 1
ATOM 893 N N . ARG A 1 116 ? 19.109 6.555 -3.852 1 97.31 116 ARG A N 1
ATOM 894 C CA . ARG A 1 116 ? 20.234 7.305 -4.391 1 97.31 116 ARG A CA 1
ATOM 895 C C . ARG A 1 116 ? 21.188 7.73 -3.279 1 97.31 116 ARG A C 1
ATOM 897 O O . ARG A 1 116 ? 22.406 7.57 -3.402 1 97.31 116 ARG A O 1
ATOM 904 N N . SER A 1 117 ? 20.578 8.242 -2.244 1 96.81 117 SER A N 1
ATOM 905 C CA . SER A 1 117 ? 21.391 8.633 -1.09 1 96.81 117 SER A CA 1
ATOM 906 C C . SER A 1 117 ? 22.172 7.441 -0.532 1 96.81 117 SER A C 1
ATOM 908 O O . SER A 1 117 ? 23.359 7.555 -0.224 1 96.81 117 SER A O 1
ATOM 910 N N . LEU A 1 118 ? 21.5 6.312 -0.391 1 97.5 118 LEU A N 1
ATOM 911 C CA . LEU A 1 118 ? 22.125 5.09 0.099 1 97.5 118 LEU A CA 1
ATOM 912 C C . LEU A 1 118 ? 23.234 4.637 -0.832 1 97.5 118 LEU A C 1
ATOM 914 O O . LEU A 1 118 ? 24.312 4.234 -0.373 1 97.5 118 LEU A O 1
ATOM 918 N N . ALA A 1 119 ? 23.016 4.691 -2.143 1 96.81 119 ALA A N 1
ATOM 919 C CA . ALA A 1 119 ? 24 4.305 -3.146 1 96.81 119 ALA A CA 1
ATOM 920 C C . ALA A 1 119 ? 25.266 5.168 -3.041 1 96.81 119 ALA A C 1
ATOM 922 O O . ALA A 1 119 ? 26.375 4.664 -3.18 1 96.81 119 ALA A O 1
ATOM 923 N N . GLU A 1 120 ? 25.078 6.445 -2.793 1 96.62 120 GLU A N 1
ATOM 924 C CA . GLU A 1 120 ? 26.219 7.34 -2.607 1 96.62 120 GLU A CA 1
ATOM 925 C C . GLU A 1 120 ? 27.062 6.918 -1.408 1 96.62 120 GLU A C 1
ATOM 927 O O . GLU A 1 120 ? 28.297 6.926 -1.473 1 96.62 120 GLU A O 1
ATOM 932 N N . ASP A 1 121 ? 26.375 6.551 -0.393 1 96.75 121 ASP A N 1
ATOM 933 C CA . ASP A 1 121 ? 27.062 6.109 0.808 1 96.75 121 ASP A CA 1
ATOM 934 C C . ASP A 1 121 ? 27.797 4.785 0.567 1 96.75 121 ASP A C 1
ATOM 936 O O . ASP A 1 121 ? 28.859 4.543 1.132 1 96.75 121 ASP A O 1
ATOM 940 N N . VAL A 1 122 ? 27.219 3.957 -0.202 1 96.5 122 VAL A N 1
ATOM 941 C CA . VAL A 1 122 ? 27.844 2.686 -0.554 1 96.5 122 VAL A CA 1
ATOM 942 C C . VAL A 1 122 ? 29.109 2.941 -1.353 1 96.5 122 VAL A C 1
ATOM 944 O O . VAL A 1 122 ? 30.156 2.35 -1.072 1 96.5 122 VAL A O 1
ATOM 947 N N . VAL A 1 123 ? 29.062 3.828 -2.309 1 95.44 123 VAL A N 1
ATOM 948 C CA . VAL A 1 123 ? 30.219 4.184 -3.125 1 95.44 123 VAL A CA 1
ATOM 949 C C . VAL A 1 123 ? 31.312 4.773 -2.24 1 95.44 123 VAL A C 1
ATOM 951 O O . VAL A 1 123 ? 32.5 4.48 -2.43 1 95.44 123 VAL A O 1
ATOM 954 N N . ALA A 1 124 ? 30.922 5.527 -1.262 1 96.12 124 ALA A N 1
ATOM 955 C CA . ALA A 1 124 ? 31.859 6.195 -0.363 1 96.12 124 ALA A CA 1
ATOM 956 C C . ALA A 1 124 ? 32.406 5.223 0.671 1 96.12 124 ALA A C 1
ATOM 958 O O . ALA A 1 124 ? 33.281 5.59 1.479 1 96.12 124 ALA A O 1
ATOM 959 N N . GLY A 1 125 ? 31.875 4.012 0.693 1 95.25 125 GLY A N 1
ATOM 960 C CA . GLY A 1 125 ? 32.375 2.992 1.612 1 95.25 125 GLY A CA 1
ATOM 961 C C . GLY A 1 125 ? 31.766 3.109 3.002 1 95.25 125 GLY A C 1
ATOM 962 O O . GLY A 1 125 ? 32.219 2.453 3.938 1 95.25 125 GLY A O 1
ATOM 963 N N . LYS A 1 126 ? 30.703 3.943 3.172 1 96.19 126 LYS A N 1
ATOM 964 C CA . LYS A 1 126 ? 30.078 4.16 4.473 1 96.19 126 LYS A CA 1
ATOM 965 C C . LYS A 1 126 ? 29.094 3.037 4.805 1 96.19 126 LYS A C 1
ATOM 967 O O . LYS A 1 126 ? 28.812 2.783 5.977 1 96.19 126 LYS A O 1
ATOM 972 N N . VAL A 1 127 ? 28.578 2.432 3.766 1 96.12 127 VAL A N 1
ATOM 973 C CA . VAL A 1 127 ? 27.641 1.333 3.938 1 96.12 127 VAL A CA 1
ATOM 974 C C . VAL A 1 127 ? 28.062 0.141 3.088 1 96.12 127 VAL A C 1
ATOM 976 O O . VAL A 1 127 ? 28.422 0.299 1.916 1 96.12 127 VAL A O 1
ATOM 979 N N . ASP A 1 128 ? 28.094 -0.969 3.684 1 96.12 128 ASP A N 1
ATOM 980 C CA . ASP A 1 128 ? 28.344 -2.203 2.945 1 96.12 128 ASP A CA 1
ATOM 981 C C . ASP A 1 128 ? 27.109 -2.65 2.18 1 96.12 128 ASP A C 1
ATOM 983 O O . ASP A 1 128 ? 26.047 -2.838 2.77 1 96.12 128 ASP A O 1
ATOM 987 N N . PRO A 1 129 ? 27.234 -2.836 0.882 1 94.88 129 PRO A N 1
ATOM 988 C CA . PRO A 1 129 ? 26.078 -3.227 0.075 1 94.88 129 PRO A CA 1
ATOM 989 C C . PRO A 1 129 ? 25.391 -4.484 0.6 1 94.88 129 PRO A C 1
ATOM 991 O O . PRO A 1 129 ? 24.172 -4.578 0.571 1 94.88 129 PRO A O 1
ATOM 994 N N . ASP A 1 130 ? 26.062 -5.449 1.147 1 93.5 130 ASP A N 1
ATOM 995 C CA . ASP A 1 130 ? 25.516 -6.723 1.598 1 93.5 130 ASP A CA 1
ATOM 996 C C . ASP A 1 130 ? 24.781 -6.57 2.928 1 93.5 130 ASP A C 1
ATOM 998 O O . ASP A 1 130 ? 24.031 -7.457 3.334 1 93.5 130 ASP A O 1
ATOM 1002 N N . GLU A 1 131 ? 24.953 -5.41 3.584 1 94.5 131 GLU A N 1
ATOM 1003 C CA . GLU A 1 131 ? 24.375 -5.215 4.906 1 94.5 131 GLU A CA 1
ATOM 1004 C C . GLU A 1 131 ? 23.203 -4.23 4.855 1 94.5 131 GLU A C 1
ATOM 1006 O O . GLU A 1 131 ? 22.625 -3.9 5.891 1 94.5 131 GLU A O 1
ATOM 1011 N N . VAL A 1 132 ? 22.953 -3.83 3.656 1 96.62 132 VAL A N 1
ATOM 1012 C CA . VAL A 1 132 ? 21.828 -2.906 3.518 1 96.62 132 VAL A CA 1
ATOM 1013 C C . VAL A 1 132 ? 20.562 -3.555 4.059 1 96.62 132 VAL A C 1
ATOM 1015 O O . VAL A 1 132 ? 20.234 -4.688 3.699 1 96.62 132 VAL A O 1
ATOM 1018 N N . GLY A 1 133 ? 19.844 -2.863 4.926 1 97 133 GLY A N 1
ATOM 1019 C CA . GLY A 1 133 ? 18.609 -3.352 5.516 1 97 133 GLY A CA 1
ATOM 1020 C C . GLY A 1 133 ? 17.516 -2.299 5.57 1 97 133 GLY A C 1
ATOM 1021 O O . GLY A 1 133 ? 17.656 -1.22 4.988 1 97 133 GLY A O 1
ATOM 1022 N N . GLU A 1 134 ? 16.469 -2.672 6.223 1 96.88 134 GLU A N 1
ATOM 1023 C CA . GLU A 1 134 ? 15.305 -1.797 6.312 1 96.88 134 GLU A CA 1
ATOM 1024 C C . GLU A 1 134 ? 15.648 -0.492 7.027 1 96.88 134 GLU A C 1
ATOM 1026 O O . GLU A 1 134 ? 15.148 0.573 6.66 1 96.88 134 GLU A O 1
ATOM 1031 N N . GLU A 1 135 ? 16.516 -0.601 8.008 1 96.31 135 GLU A N 1
ATOM 1032 C CA . GLU A 1 135 ? 16.875 0.585 8.781 1 96.31 135 GLU A CA 1
ATOM 1033 C C . GLU A 1 135 ? 17.656 1.581 7.918 1 96.31 135 GLU A C 1
ATOM 1035 O O . GLU A 1 135 ? 17.469 2.793 8.047 1 96.31 135 GLU A O 1
ATOM 1040 N N . ASP A 1 136 ? 18.5 1.027 7.027 1 96.94 136 ASP A N 1
ATOM 1041 C CA . ASP A 1 136 ? 19.281 1.888 6.148 1 96.94 136 ASP A CA 1
ATOM 1042 C C . ASP A 1 136 ? 18.375 2.709 5.234 1 96.94 136 ASP A C 1
ATOM 1044 O O . ASP A 1 136 ? 18.641 3.891 4.996 1 96.94 136 ASP A O 1
ATOM 1048 N N . LEU A 1 137 ? 17.375 2.062 4.754 1 97.62 137 LEU A N 1
ATOM 1049 C CA . LEU A 1 137 ? 16.438 2.771 3.893 1 97.62 137 LEU A CA 1
ATOM 1050 C C . LEU A 1 137 ? 15.547 3.705 4.707 1 97.62 137 LEU A C 1
ATOM 1052 O O . LEU A 1 137 ? 15.391 4.879 4.363 1 97.62 137 LEU A O 1
ATOM 1056 N N . GLY A 1 138 ? 15 3.205 5.781 1 97.12 138 GLY A N 1
ATOM 1057 C CA . GLY A 1 138 ? 14.062 3.951 6.609 1 97.12 138 GLY A CA 1
ATOM 1058 C C . GLY A 1 138 ? 14.625 5.273 7.098 1 97.12 138 GLY A C 1
ATOM 1059 O O . GLY A 1 138 ? 13.922 6.281 7.125 1 97.12 138 GLY A O 1
ATOM 1060 N N . LYS A 1 139 ? 15.914 5.316 7.461 1 96.12 139 LYS A N 1
ATOM 1061 C CA . LYS A 1 139 ? 16.547 6.512 8.008 1 96.12 139 LYS A CA 1
ATOM 1062 C C . LYS A 1 139 ? 16.719 7.582 6.93 1 96.12 139 LYS A C 1
ATOM 1064 O O . LYS A 1 139 ? 16.984 8.742 7.242 1 96.12 139 LYS A O 1
ATOM 1069 N N . ARG A 1 140 ? 16.578 7.203 5.746 1 97 140 ARG A N 1
ATOM 1070 C CA . ARG A 1 140 ? 16.812 8.133 4.648 1 97 140 ARG A CA 1
ATOM 1071 C C . ARG A 1 140 ? 15.492 8.703 4.121 1 97 140 ARG A C 1
ATOM 1073 O O . ARG A 1 140 ? 15.492 9.578 3.258 1 97 140 ARG A O 1
ATOM 1080 N N . LEU A 1 141 ? 14.352 8.195 4.637 1 97.38 141 LEU A N 1
ATOM 1081 C CA . LEU A 1 141 ? 13.055 8.742 4.266 1 97.38 141 LEU A CA 1
ATOM 1082 C C . LEU A 1 141 ? 12.781 10.039 5.012 1 97.38 141 LEU A C 1
ATOM 1084 O O . LEU A 1 141 ? 13.242 10.227 6.141 1 97.38 141 LEU A O 1
ATOM 1088 N N . VAL A 1 142 ? 12.008 10.945 4.41 1 96.56 142 VAL A N 1
AT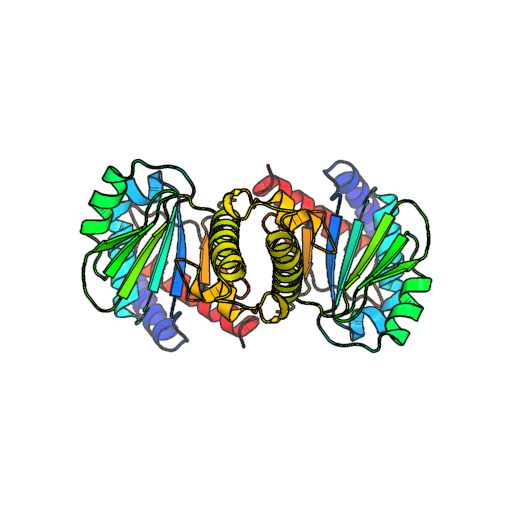OM 1089 C CA . VAL A 1 142 ? 11.711 12.234 5.02 1 96.56 142 VAL A CA 1
ATOM 1090 C C . VAL A 1 142 ? 10.797 12.031 6.23 1 96.56 142 VAL A C 1
ATOM 1092 O O . VAL A 1 142 ? 11.109 12.5 7.328 1 96.56 142 VAL A O 1
ATOM 1095 N N . ILE A 1 143 ? 9.719 11.367 5.98 1 96.81 143 ILE A N 1
ATOM 1096 C CA . ILE A 1 143 ? 8.852 10.945 7.074 1 96.81 143 ILE A CA 1
ATOM 1097 C C . ILE A 1 143 ? 9.234 9.531 7.516 1 96.81 143 ILE A C 1
ATOM 1099 O O . ILE A 1 143 ? 9.164 8.586 6.727 1 96.81 143 ILE A O 1
ATOM 1103 N N . ARG A 1 144 ? 9.586 9.375 8.766 1 96.75 144 ARG A N 1
ATOM 1104 C CA . ARG A 1 144 ? 10.156 8.102 9.203 1 96.75 144 ARG A CA 1
ATOM 1105 C C . ARG A 1 144 ? 9.117 7.273 9.961 1 96.75 144 ARG A C 1
ATOM 1107 O O . ARG A 1 144 ? 9.211 6.043 10 1 96.75 144 ARG A O 1
ATOM 1114 N N . SER A 1 145 ? 8.133 7.957 10.555 1 97.31 145 SER A N 1
ATOM 1115 C CA . SER A 1 145 ? 7.148 7.238 11.352 1 97.31 145 SER A CA 1
ATOM 1116 C C . SER A 1 145 ? 6.148 6.504 10.461 1 97.31 145 SER A C 1
ATOM 1118 O O . SER A 1 145 ? 5.914 6.906 9.32 1 97.31 145 SER A O 1
ATOM 1120 N N . GLU A 1 146 ? 5.645 5.465 10.984 1 96.75 146 GLU A N 1
ATOM 1121 C CA . GLU A 1 146 ? 4.602 4.711 10.305 1 96.75 146 GLU A CA 1
ATOM 1122 C C . GLU A 1 146 ? 3.213 5.188 10.727 1 96.75 146 GLU A C 1
ATOM 1124 O O . GLU A 1 146 ? 2.875 5.164 11.906 1 96.75 146 GLU A O 1
ATOM 1129 N N . PRO A 1 147 ? 2.473 5.602 9.781 1 97.19 147 PRO A N 1
ATOM 1130 C CA . PRO A 1 147 ? 1.124 6.031 10.156 1 97.19 147 PRO A CA 1
ATOM 1131 C C . PRO A 1 147 ? 0.249 4.879 10.641 1 97.19 147 PRO A C 1
ATOM 1133 O O . PRO A 1 147 ? 0.348 3.764 10.117 1 97.19 147 PRO A O 1
ATOM 1136 N N . ASP A 1 148 ? -0.586 5.219 11.594 1 95.75 148 ASP A N 1
ATOM 1137 C CA . ASP A 1 148 ? -1.589 4.262 12.055 1 95.75 148 ASP A CA 1
ATOM 1138 C C . ASP A 1 148 ? -2.783 4.227 11.102 1 95.75 148 ASP A C 1
ATOM 1140 O O . ASP A 1 148 ? -3.352 3.16 10.852 1 95.75 148 ASP A O 1
ATOM 1144 N N . VAL A 1 149 ? -3.066 5.414 10.586 1 95 149 VAL A N 1
ATOM 1145 C CA . VAL A 1 149 ? -4.266 5.523 9.766 1 95 149 VAL A CA 1
ATOM 1146 C C . VAL A 1 149 ? -4.008 6.492 8.609 1 95 149 VAL A C 1
ATOM 1148 O O . VAL A 1 149 ? -3.322 7.504 8.781 1 95 149 VAL A O 1
ATOM 1151 N N . ILE A 1 150 ? -4.453 6.156 7.496 1 95.06 150 ILE A N 1
ATOM 1152 C CA . ILE A 1 150 ? -4.48 7.012 6.312 1 95.06 150 ILE A CA 1
ATOM 1153 C C . ILE A 1 150 ? -5.926 7.32 5.93 1 95.06 150 ILE A C 1
ATOM 1155 O O . ILE A 1 150 ? -6.699 6.41 5.617 1 95.06 150 ILE A O 1
ATOM 1159 N N . LEU A 1 151 ? -6.254 8.609 6.043 1 94.5 151 LEU A N 1
ATOM 1160 C CA . LEU A 1 151 ? -7.582 9.102 5.684 1 94.5 151 LEU A CA 1
ATOM 1161 C C . LEU A 1 151 ? -7.625 9.531 4.219 1 94.5 151 LEU A C 1
ATOM 1163 O O . LEU A 1 151 ? -6.828 10.375 3.793 1 94.5 151 LEU A O 1
ATOM 1167 N N . ARG A 1 152 ? -8.57 8.984 3.525 1 89.44 152 ARG A N 1
ATOM 1168 C CA . ARG A 1 152 ? -8.656 9.391 2.127 1 89.44 152 ARG A CA 1
ATOM 1169 C C . ARG A 1 152 ? -10.109 9.555 1.694 1 89.44 152 ARG A C 1
ATOM 1171 O O . ARG A 1 152 ? -10.984 8.82 2.164 1 89.44 152 ARG A O 1
ATOM 1178 N N . ALA A 1 153 ? -10.406 10.594 0.977 1 79 153 ALA A N 1
ATOM 1179 C CA . ALA A 1 153 ? -11.75 10.891 0.479 1 79 153 ALA A CA 1
ATOM 1180 C C . ALA A 1 153 ? -11.977 10.258 -0.892 1 79 153 ALA A C 1
ATOM 1182 O O . ALA A 1 153 ? -12.359 10.945 -1.841 1 79 153 ALA A O 1
ATOM 1183 N N . GLY A 1 154 ? -11.633 9.016 -1.03 1 73.62 154 GLY A N 1
ATOM 1184 C CA . GLY A 1 154 ? -11.844 8.383 -2.322 1 73.62 154 GLY A CA 1
ATOM 1185 C C . GLY A 1 154 ? -10.828 8.797 -3.365 1 73.62 154 GLY A C 1
ATOM 1186 O O . GLY A 1 154 ? -11.023 8.562 -4.559 1 73.62 154 GLY A O 1
ATOM 1187 N N . LEU A 1 155 ? -9.898 9.57 -2.906 1 75.06 155 LEU A N 1
ATOM 1188 C CA . LEU A 1 155 ? -8.859 9.992 -3.834 1 75.06 155 LEU A CA 1
ATOM 1189 C C . LEU A 1 155 ? -8.055 8.797 -4.324 1 75.06 155 LEU A C 1
ATOM 1191 O O . LEU A 1 155 ? -7.855 7.828 -3.584 1 75.06 155 LEU A O 1
ATOM 1195 N N . LYS A 1 156 ? -7.598 8.922 -5.496 1 67.31 156 LYS A N 1
ATOM 1196 C CA . LYS A 1 156 ? -6.965 7.801 -6.188 1 67.31 156 LYS A CA 1
ATOM 1197 C C . LYS A 1 156 ? -5.48 7.715 -5.848 1 67.31 156 LYS A C 1
ATOM 1199 O O . LYS A 1 156 ? -4.848 6.676 -6.051 1 67.31 156 LYS A O 1
ATOM 1204 N N . ALA A 1 157 ? -5.055 8.812 -5.441 1 76.38 157 ALA A N 1
ATOM 1205 C CA . ALA A 1 157 ? -3.617 8.805 -5.188 1 76.38 157 ALA A CA 1
ATOM 1206 C C . ALA A 1 157 ? -3.26 7.812 -4.082 1 76.38 157 ALA A C 1
ATOM 1208 O O . ALA A 1 157 ? -3.668 7.98 -2.932 1 76.38 157 ALA A O 1
ATOM 1209 N N . LYS A 1 158 ? -2.477 6.781 -4.453 1 85.81 158 LYS A N 1
ATOM 1210 C CA . LYS A 1 158 ? -2.096 5.703 -3.549 1 85.81 158 LYS A CA 1
ATOM 1211 C C . LYS A 1 158 ? -0.596 5.727 -3.264 1 85.81 158 LYS A C 1
ATOM 1213 O O . LYS A 1 158 ? -0.115 5.02 -2.377 1 85.81 158 LYS A O 1
ATOM 1218 N N . ASP A 1 159 ? 0.015 6.668 -4.004 1 93.19 159 ASP A N 1
ATOM 1219 C CA . ASP A 1 159 ? 1.471 6.562 -4.012 1 93.19 159 ASP A CA 1
ATOM 1220 C C . ASP A 1 159 ? 2.09 7.465 -2.949 1 93.19 159 ASP A C 1
ATOM 1222 O O . ASP A 1 159 ? 3.07 8.164 -3.215 1 93.19 159 ASP A O 1
ATOM 1226 N N . PHE A 1 160 ? 1.488 7.605 -1.79 1 94.94 160 PHE A N 1
ATOM 1227 C CA . PHE A 1 160 ? 2.074 8.328 -0.67 1 94.94 160 PHE A CA 1
ATOM 1228 C C . PHE A 1 160 ? 2.506 7.371 0.432 1 94.94 160 PHE A C 1
ATOM 1230 O O . PHE A 1 160 ? 1.812 6.395 0.718 1 94.94 160 PHE A O 1
ATOM 1237 N N . LEU A 1 161 ? 3.691 7.688 1.011 1 96.5 161 LEU A N 1
ATOM 1238 C CA . LEU A 1 161 ? 4.195 6.945 2.16 1 96.5 161 LEU A CA 1
ATOM 1239 C C . LEU A 1 161 ? 4.113 5.441 1.91 1 96.5 161 LEU A C 1
ATOM 1241 O O . LEU A 1 161 ? 3.611 4.695 2.754 1 96.5 161 LEU A O 1
ATOM 1245 N N . VAL A 1 162 ? 4.562 5.023 0.745 1 96.38 162 VAL A N 1
ATOM 1246 C CA . VAL A 1 162 ? 4.465 3.646 0.271 1 96.38 162 VAL A CA 1
ATOM 1247 C C . VAL A 1 162 ? 5.188 2.713 1.239 1 96.38 162 VAL A C 1
ATOM 1249 O O . VAL A 1 162 ? 4.648 1.675 1.628 1 96.38 162 VAL A O 1
ATOM 1252 N N . TRP A 1 163 ? 6.301 3.068 1.701 1 97 163 TRP A N 1
ATOM 1253 C CA . TRP A 1 163 ? 7.105 2.27 2.621 1 97 163 TRP A CA 1
ATOM 1254 C C . TRP A 1 163 ? 6.555 2.352 4.039 1 97 163 TRP A C 1
ATOM 1256 O O . TRP A 1 163 ? 6.367 1.327 4.699 1 97 163 TRP A O 1
ATOM 1266 N N . GLN A 1 164 ? 6.199 3.549 4.457 1 97.19 164 GLN A N 1
ATOM 1267 C CA . GLN A 1 164 ? 5.805 3.812 5.836 1 97.19 164 GLN A CA 1
ATOM 1268 C C . GLN A 1 164 ? 4.391 3.307 6.109 1 97.19 164 GLN A C 1
ATOM 1270 O O . GLN A 1 164 ? 4.059 2.961 7.246 1 97.19 164 GLN A O 1
ATOM 1275 N N . GLY A 1 165 ? 3.615 3.271 5.035 1 95.25 165 GLY A N 1
ATOM 1276 C CA . GLY A 1 165 ? 2.188 3.061 5.219 1 95.25 165 GLY A CA 1
ATOM 1277 C C . GLY A 1 165 ? 1.772 1.611 5.055 1 95.25 165 GLY A C 1
ATOM 1278 O O . GLY A 1 165 ? 0.581 1.307 4.973 1 95.25 165 GLY A O 1
ATOM 1279 N N . ILE A 1 166 ? 2.674 0.704 5.02 1 93.88 166 ILE A N 1
ATOM 1280 C CA . ILE A 1 166 ? 2.408 -0.695 4.699 1 93.88 166 ILE A CA 1
ATOM 1281 C C . ILE A 1 166 ? 1.345 -1.247 5.645 1 93.88 166 ILE A C 1
ATOM 1283 O O . ILE A 1 166 ? 0.394 -1.898 5.207 1 93.88 166 ILE A O 1
ATOM 1287 N N . TYR A 1 167 ? 1.342 -0.866 6.875 1 91.44 167 TYR A N 1
ATOM 1288 C CA . TYR A 1 167 ? 0.448 -1.49 7.844 1 91.44 167 TYR A CA 1
ATOM 1289 C C . TYR A 1 167 ? -0.612 -0.505 8.32 1 91.44 167 TYR A C 1
ATOM 1291 O O . TYR A 1 167 ? -1.303 -0.759 9.312 1 91.44 167 TYR A O 1
ATOM 1299 N N . SER A 1 168 ? -0.724 0.557 7.629 1 92.75 168 SER A N 1
ATOM 1300 C CA . SER A 1 168 ? -1.713 1.565 7.996 1 92.75 168 SER A CA 1
ATOM 1301 C C . SER A 1 168 ? -3.131 1.067 7.742 1 92.75 168 SER A C 1
ATOM 1303 O O . SER A 1 168 ? -3.373 0.334 6.781 1 92.75 168 SER A O 1
ATOM 1305 N N . GLU A 1 169 ? -4.039 1.539 8.562 1 90.31 169 GLU A N 1
ATOM 1306 C CA . GLU A 1 169 ? -5.461 1.375 8.266 1 90.31 169 GLU A CA 1
ATOM 1307 C C . GLU A 1 169 ? -5.969 2.496 7.367 1 90.31 169 GLU A C 1
ATOM 1309 O O . GLU A 1 169 ? -5.617 3.662 7.559 1 90.31 169 GLU A O 1
ATOM 1314 N N . HIS A 1 170 ? -6.648 2.053 6.395 1 89.19 170 HIS A N 1
ATOM 1315 C CA . HIS A 1 170 ? -7.215 3.053 5.5 1 89.19 170 HIS A CA 1
ATOM 1316 C C . HIS A 1 170 ? -8.664 3.363 5.867 1 89.19 170 HIS A C 1
ATOM 1318 O O . HIS A 1 170 ? -9.477 2.451 6.027 1 89.19 170 HIS A O 1
ATOM 1324 N N . VAL A 1 171 ? -8.93 4.605 6.074 1 88.62 171 VAL A N 1
ATOM 1325 C CA . VAL A 1 171 ? -10.281 5.066 6.379 1 88.62 171 VAL A CA 1
ATOM 1326 C C . VAL A 1 171 ? -10.758 6.027 5.289 1 88.62 171 VAL A C 1
ATOM 1328 O O . VAL A 1 171 ? -10.102 7.035 5.016 1 88.62 171 VAL A O 1
ATOM 1331 N N . PHE A 1 172 ? -11.828 5.664 4.715 1 86.94 172 PHE A N 1
ATOM 1332 C CA . PHE A 1 172 ? -12.391 6.527 3.682 1 86.94 172 PHE A CA 1
ATOM 1333 C C . PHE A 1 172 ? -13.367 7.527 4.289 1 86.94 172 PHE A C 1
ATOM 1335 O O . PHE A 1 172 ? -14.227 7.152 5.094 1 86.94 172 PHE A O 1
ATOM 1342 N N . PHE A 1 173 ? -13.094 8.695 3.896 1 83.62 173 PHE A N 1
ATOM 1343 C CA . PHE A 1 173 ? -13.961 9.766 4.371 1 83.62 173 PHE A CA 1
ATOM 1344 C C . PHE A 1 173 ? -14.203 10.789 3.268 1 83.62 173 PHE A C 1
ATOM 1346 O O . PHE A 1 173 ? -13.383 10.953 2.365 1 83.62 173 PHE A O 1
ATOM 1353 N N . ASP A 1 174 ? -15.336 11.305 3.279 1 85.38 174 ASP A N 1
ATOM 1354 C CA . ASP A 1 174 ? -15.6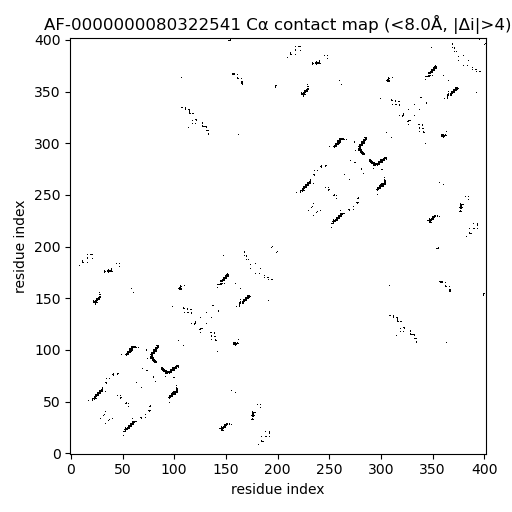48 12.438 2.424 1 85.38 174 ASP A CA 1
ATOM 1355 C C . ASP A 1 174 ? -15.914 13.695 3.254 1 85.38 174 ASP A C 1
ATOM 1357 O O . ASP A 1 174 ? -17.062 14.047 3.51 1 85.38 174 ASP A O 1
ATOM 1361 N N . LEU A 1 175 ? -14.891 14.383 3.645 1 86.94 175 LEU A N 1
ATOM 1362 C CA . LEU A 1 175 ? -14.992 15.523 4.551 1 86.94 175 LEU A CA 1
ATOM 1363 C C . LEU A 1 175 ? -15.148 16.828 3.775 1 86.94 175 LEU A C 1
ATOM 1365 O O . LEU A 1 175 ? -14.508 17.016 2.736 1 86.94 175 LEU A O 1
ATOM 1369 N N . ASP A 1 176 ? -16.047 17.609 4.234 1 92.62 176 ASP A N 1
ATOM 1370 C CA . ASP A 1 176 ? -16.062 19.016 3.844 1 92.62 176 ASP A CA 1
ATOM 1371 C C . ASP A 1 176 ? -15.125 19.828 4.73 1 92.62 176 ASP A C 1
ATOM 1373 O O . ASP A 1 176 ? -15.516 20.266 5.82 1 92.62 176 ASP A O 1
ATOM 1377 N N . TRP A 1 177 ? -13.984 20.109 4.219 1 95.56 177 TRP A N 1
ATOM 1378 C CA . TRP A 1 177 ? -12.945 20.75 5.02 1 95.56 177 TRP A CA 1
ATOM 1379 C C . TRP A 1 177 ? -13.344 22.172 5.395 1 95.56 177 TRP A C 1
ATOM 1381 O O . TRP A 1 177 ? -12.953 22.672 6.453 1 95.56 177 TRP A O 1
ATOM 1391 N N . LYS A 1 178 ? -14.133 22.812 4.648 1 94.94 178 LYS A N 1
ATOM 1392 C CA . LYS A 1 178 ? -14.578 24.172 4.934 1 94.94 178 LYS A CA 1
ATOM 1393 C C . LYS A 1 178 ? -15.5 24.203 6.152 1 94.94 178 LYS A C 1
ATOM 1395 O O . LYS A 1 178 ? -15.414 25.109 6.977 1 94.94 178 LYS A O 1
ATOM 1400 N N . SER A 1 179 ? -16.297 23.141 6.324 1 94.88 179 SER A N 1
ATOM 1401 C CA . SER A 1 179 ? -17.266 23.094 7.402 1 94.88 179 SER A CA 1
ATOM 1402 C C . SER A 1 179 ? -17 21.922 8.336 1 94.88 179 SER A C 1
ATOM 1404 O O . SER A 1 179 ? -17.938 21.359 8.914 1 94.88 179 SER A O 1
ATOM 1406 N N . LEU A 1 180 ? -15.75 21.562 8.367 1 95.19 180 LEU A N 1
ATOM 1407 C CA . LEU A 1 180 ? -15.406 20.422 9.203 1 95.19 180 LEU A CA 1
ATOM 1408 C C . LEU A 1 180 ? -15.883 20.641 10.633 1 95.19 180 LEU A C 1
ATOM 1410 O O . LEU A 1 180 ? -15.609 21.672 11.242 1 95.19 180 LEU A O 1
ATOM 1414 N N . ARG A 1 181 ? -16.703 19.719 11.172 1 94.5 181 ARG A N 1
ATOM 1415 C CA . ARG A 1 181 ? -17.234 19.766 12.539 1 94.5 181 ARG A CA 1
ATOM 1416 C C . ARG A 1 181 ? -16.516 18.766 13.43 1 94.5 181 ARG A C 1
ATOM 1418 O O . ARG A 1 181 ? -15.969 17.766 12.953 1 94.5 181 ARG A O 1
ATOM 1425 N N . TYR A 1 182 ? -16.547 19.016 14.633 1 95.56 182 TYR A N 1
ATOM 1426 C CA . TYR A 1 182 ? -15.898 18.172 15.625 1 95.56 182 TYR A CA 1
ATOM 1427 C C . TYR A 1 182 ? -16.453 16.75 15.562 1 95.56 182 TYR A C 1
ATOM 1429 O O . TYR A 1 182 ? -15.695 15.781 15.719 1 95.56 182 TYR A O 1
ATOM 1437 N N . ILE A 1 183 ? -17.672 16.625 15.289 1 93.94 183 ILE A N 1
ATOM 1438 C CA . ILE A 1 183 ? -18.312 15.32 15.234 1 93.94 183 ILE A CA 1
ATOM 1439 C C . ILE A 1 183 ? -17.734 14.5 14.086 1 93.94 183 ILE A C 1
ATOM 1441 O O . ILE A 1 183 ? -17.609 13.281 14.18 1 93.94 183 ILE A O 1
ATOM 1445 N N . ASP A 1 184 ? -17.391 15.133 12.984 1 94.12 184 ASP A N 1
ATOM 1446 C CA . ASP A 1 184 ? -16.75 14.453 11.859 1 94.12 184 ASP A CA 1
ATOM 1447 C C . ASP A 1 184 ? -15.406 13.859 12.273 1 94.12 184 ASP A C 1
ATOM 1449 O O . ASP A 1 184 ? -15.094 12.727 11.914 1 94.12 184 ASP A O 1
ATOM 1453 N N . PHE A 1 185 ? -14.742 14.625 13.078 1 95.56 185 PHE A N 1
ATOM 1454 C CA . PHE A 1 185 ? -13.453 14.188 13.602 1 95.56 185 PHE A CA 1
ATOM 1455 C C . PHE A 1 185 ? -13.617 12.969 14.492 1 95.56 185 PHE A C 1
ATOM 1457 O O . PHE A 1 185 ? -12.906 11.977 14.336 1 95.56 185 PHE A O 1
ATOM 1464 N N . LEU A 1 186 ? -14.578 13.008 15.359 1 95.81 186 LEU A N 1
ATOM 1465 C CA . LEU A 1 186 ? -14.828 11.898 16.266 1 95.81 186 LEU A CA 1
ATOM 1466 C C . LEU A 1 186 ? -15.219 10.641 15.508 1 95.81 186 LEU A C 1
ATOM 1468 O O . LEU A 1 186 ? -14.812 9.531 15.867 1 95.81 186 LEU A O 1
ATOM 1472 N N . ARG A 1 187 ? -15.922 10.82 14.484 1 94.25 187 ARG A N 1
ATOM 1473 C CA . ARG A 1 187 ? -16.359 9.695 13.664 1 94.25 187 ARG A CA 1
ATOM 1474 C C . ARG A 1 187 ? -15.164 9.031 12.969 1 94.25 187 ARG A C 1
ATOM 1476 O O . ARG A 1 187 ? -15.125 7.812 12.82 1 94.25 187 ARG A O 1
ATOM 1483 N N . ILE A 1 188 ? -14.227 9.812 12.547 1 92.94 188 ILE A N 1
ATOM 1484 C CA . ILE A 1 188 ? -13.016 9.305 11.906 1 92.94 188 ILE A CA 1
ATOM 1485 C C . ILE A 1 188 ? -12.234 8.445 12.898 1 92.94 188 ILE A C 1
ATOM 1487 O O . ILE A 1 188 ? -11.812 7.34 12.562 1 92.94 188 ILE A O 1
ATOM 1491 N N . LEU A 1 189 ? -12.102 8.953 14.109 1 94.62 189 LEU A N 1
ATOM 1492 C CA . LEU A 1 189 ? -11.375 8.211 15.133 1 94.62 189 LEU A CA 1
ATOM 1493 C C . LEU A 1 189 ? -12.094 6.906 15.469 1 94.62 189 LEU A C 1
ATOM 1495 O O . LEU A 1 189 ? -11.453 5.875 15.68 1 94.62 189 LEU A O 1
ATOM 1499 N N . ARG A 1 190 ? -13.398 6.98 15.516 1 94.38 190 ARG A N 1
ATOM 1500 C CA . ARG A 1 190 ? -14.18 5.781 15.789 1 94.38 190 ARG A CA 1
ATOM 1501 C C . ARG A 1 190 ? -13.961 4.73 14.703 1 94.38 190 ARG A C 1
ATOM 1503 O O . ARG A 1 190 ? -13.836 3.541 15 1 94.38 190 ARG A O 1
ATOM 1510 N N . GLU A 1 191 ? -13.977 5.207 13.477 1 92.81 191 GLU A N 1
ATOM 1511 C CA . GLU A 1 191 ? -13.742 4.285 12.359 1 92.81 191 GLU A CA 1
ATOM 1512 C C . GLU A 1 191 ? -12.367 3.639 12.453 1 92.81 191 GLU A C 1
ATOM 1514 O O . GLU A 1 191 ? -12.227 2.438 12.219 1 92.81 191 GLU A O 1
ATOM 1519 N N . TYR A 1 192 ? -11.383 4.414 12.797 1 92.69 192 TYR A N 1
ATOM 1520 C CA . TYR A 1 192 ? -10.039 3.879 13.008 1 92.69 192 TYR A CA 1
ATOM 1521 C C . TYR A 1 192 ? -10.047 2.816 14.102 1 92.69 192 TYR A C 1
ATOM 1523 O O . TYR A 1 192 ? -9.484 1.733 13.922 1 92.69 192 TYR A O 1
ATOM 1531 N N . GLN A 1 193 ? -10.703 3.096 15.164 1 93.31 193 GLN A N 1
ATOM 1532 C CA . GLN A 1 193 ? -10.734 2.189 16.312 1 93.31 193 GLN A CA 1
ATOM 1533 C C . GLN A 1 193 ? -11.438 0.882 15.953 1 93.31 193 GLN A C 1
ATOM 1535 O O . GLN A 1 193 ? -11.016 -0.192 16.391 1 93.31 193 GLN A O 1
ATOM 1540 N N . LYS A 1 194 ? -12.469 0.982 15.164 1 89.94 194 LYS A N 1
ATOM 1541 C CA . LYS A 1 194 ? -13.164 -0.213 14.703 1 89.94 194 LYS A CA 1
ATOM 1542 C C . LYS A 1 194 ? -12.25 -1.082 13.836 1 89.94 194 LYS A C 1
ATOM 1544 O O . LYS A 1 194 ? -12.234 -2.307 13.984 1 89.94 194 LYS A O 1
ATOM 1549 N N . ARG A 1 195 ? -11.5 -0.438 13.023 1 83.75 195 ARG A N 1
ATOM 1550 C CA . ARG A 1 195 ? -10.602 -1.165 12.125 1 83.75 195 ARG A CA 1
ATOM 1551 C C . ARG A 1 195 ? -9.453 -1.802 12.898 1 83.75 195 ARG A C 1
ATOM 1553 O O . ARG A 1 195 ? -9.055 -2.93 12.609 1 83.75 195 ARG A O 1
ATOM 1560 N N . GLU A 1 196 ? -8.891 -0.981 13.75 1 80.38 196 GLU A N 1
ATOM 1561 C CA . GLU A 1 196 ? -7.805 -1.497 14.586 1 80.38 196 GLU A CA 1
ATOM 1562 C C . GLU A 1 196 ? -8.242 -2.742 15.352 1 80.38 196 GLU A C 1
ATOM 1564 O O . GLU A 1 196 ? -7.477 -3.697 15.484 1 80.38 196 GLU A O 1
ATOM 1569 N N . ARG A 1 197 ? -9.414 -2.734 15.805 1 72.94 197 ARG A N 1
ATOM 1570 C CA . ARG A 1 197 ? -9.961 -3.877 16.531 1 72.94 197 ARG A CA 1
ATOM 1571 C C . ARG A 1 197 ? -10.133 -5.078 15.609 1 72.94 197 ARG A C 1
ATOM 1573 O O . ARG A 1 197 ? -9.891 -6.219 16.016 1 72.94 197 ARG A O 1
ATOM 1580 N N . ARG A 1 198 ? -10.539 -4.816 14.406 1 67.44 198 ARG A N 1
ATOM 1581 C CA . ARG A 1 198 ? -10.836 -5.902 13.477 1 67.44 198 ARG A CA 1
ATOM 1582 C C . ARG A 1 198 ? -9.555 -6.488 12.891 1 67.44 198 ARG A C 1
ATOM 1584 O O . ARG A 1 198 ? -9.43 -7.707 12.75 1 67.44 198 ARG A O 1
ATOM 1591 N N . TYR A 1 199 ? -8.781 -5.445 12.555 1 63.31 199 TYR A N 1
ATOM 1592 C CA . TYR A 1 199 ? -7.656 -5.922 11.758 1 63.31 199 TYR A CA 1
ATOM 1593 C C . TYR A 1 199 ? -6.344 -5.762 12.523 1 63.31 199 TYR A C 1
ATOM 1595 O O . TYR A 1 199 ? -5.309 -6.289 12.109 1 63.31 199 TYR A O 1
ATOM 1603 N N . GLY A 1 200 ? -6.43 -4.711 13.508 1 57.62 200 GLY A N 1
ATOM 1604 C CA . GLY A 1 200 ? -5.215 -4.219 14.133 1 57.62 200 GLY A CA 1
ATOM 1605 C C . GLY A 1 200 ? -4.664 -5.164 15.188 1 57.62 200 GLY A C 1
ATOM 1606 O O . GLY A 1 200 ? -5.387 -6.023 15.695 1 57.62 200 GLY A O 1
ATOM 1607 N N . ARG A 1 201 ? -3.193 -5.535 15.305 1 47.03 201 ARG A N 1
ATOM 1608 C CA . ARG A 1 201 ? -2.514 -6.281 16.359 1 47.03 201 ARG A CA 1
ATOM 1609 C C . ARG A 1 201 ? -2.336 -5.418 17.609 1 47.03 201 ARG A C 1
ATOM 1611 O O . ARG A 1 201 ? -2.283 -4.191 17.516 1 47.03 201 ARG A O 1
ATOM 1618 N N . MET B 1 1 ? -35.562 -26.172 -8.633 1 51.47 1 MET B N 1
ATOM 1619 C CA . MET B 1 1 ? -35.938 -24.781 -8.82 1 51.47 1 MET B CA 1
ATOM 1620 C C . MET B 1 1 ? -34.812 -23.844 -8.422 1 51.47 1 MET B C 1
ATOM 1622 O O . MET B 1 1 ? -34.469 -22.922 -9.164 1 51.47 1 MET B O 1
ATOM 1626 N N . LEU B 1 2 ? -34.156 -24.094 -7.246 1 62.22 2 LEU B N 1
ATOM 1627 C CA . LEU B 1 2 ? -33.062 -23.312 -6.711 1 62.22 2 LEU B CA 1
ATOM 1628 C C . LEU B 1 2 ? -31.812 -23.453 -7.59 1 62.22 2 LEU B C 1
ATOM 1630 O O . LEU B 1 2 ? -31.109 -22.469 -7.824 1 62.22 2 LEU B O 1
ATOM 1634 N N . ASP B 1 3 ? -31.812 -24.531 -8.375 1 77.19 3 ASP B N 1
ATOM 1635 C CA . ASP B 1 3 ? -30.688 -24.859 -9.242 1 77.19 3 ASP B CA 1
ATOM 1636 C C . ASP B 1 3 ? -30.75 -24.062 -10.555 1 77.19 3 ASP B C 1
ATOM 1638 O O . ASP B 1 3 ? -29.75 -23.531 -11.016 1 77.19 3 ASP B O 1
ATOM 1642 N N . PHE B 1 4 ? -32.094 -23.906 -10.977 1 79.56 4 PHE B N 1
ATOM 1643 C CA . PHE B 1 4 ? -32.281 -23.188 -12.234 1 79.56 4 PHE B CA 1
ATOM 1644 C C . PHE B 1 4 ? -31.984 -21.703 -12.047 1 79.56 4 PHE B C 1
ATOM 1646 O O . PHE B 1 4 ? -31.266 -21.094 -12.859 1 79.56 4 PHE B O 1
ATOM 1653 N N . ALA B 1 5 ? -32.625 -21.094 -11.078 1 82.94 5 ALA B N 1
ATOM 1654 C CA . ALA B 1 5 ? -32.406 -19.672 -10.781 1 82.94 5 ALA B CA 1
ATOM 1655 C C . ALA B 1 5 ? -30.922 -19.391 -10.617 1 82.94 5 ALA B C 1
ATOM 1657 O O . ALA B 1 5 ? -30.422 -18.359 -11.078 1 82.94 5 ALA B O 1
ATOM 1658 N N . TYR B 1 6 ? -30.328 -20.328 -10.031 1 84.31 6 TYR B N 1
ATOM 1659 C CA . TYR B 1 6 ? -28.891 -20.203 -9.82 1 84.31 6 TYR B CA 1
ATOM 1660 C C . TYR B 1 6 ? -28.141 -20.219 -11.148 1 84.31 6 TYR B C 1
ATOM 1662 O O . TYR B 1 6 ? -27.219 -19.422 -11.359 1 84.31 6 TYR B O 1
ATOM 1670 N N . ARG B 1 7 ? -28.484 -21.047 -11.969 1 86.25 7 ARG B N 1
ATOM 1671 C CA . ARG B 1 7 ? -27.844 -21.172 -13.281 1 86.25 7 ARG B CA 1
ATOM 1672 C C . ARG B 1 7 ? -28.078 -19.922 -14.117 1 86.25 7 ARG B C 1
ATOM 1674 O O . ARG B 1 7 ? -27.156 -19.438 -14.773 1 86.25 7 ARG B O 1
ATOM 1681 N N . VAL B 1 8 ? -29.25 -19.484 -14.039 1 86.31 8 VAL B N 1
ATOM 1682 C CA . VAL B 1 8 ? -29.594 -18.297 -14.797 1 86.31 8 VAL B CA 1
ATOM 1683 C C . VAL B 1 8 ? -28.797 -17.094 -14.266 1 86.31 8 VAL B C 1
ATOM 1685 O O . VAL B 1 8 ? -28.25 -16.312 -15.047 1 86.31 8 VAL B O 1
ATOM 1688 N N . TYR B 1 9 ? -28.797 -16.984 -13 1 87.31 9 TYR B N 1
ATOM 1689 C CA . TYR B 1 9 ? -28.047 -15.906 -12.375 1 87.31 9 TYR B CA 1
ATOM 1690 C C . TYR B 1 9 ? -26.562 -15.984 -12.75 1 87.31 9 TYR B C 1
ATOM 1692 O O . TYR B 1 9 ? -25.953 -14.969 -13.078 1 87.31 9 TYR B O 1
ATOM 1700 N N . ARG B 1 10 ? -26.031 -17.141 -12.727 1 87.75 10 ARG B N 1
ATOM 1701 C CA . ARG B 1 10 ? -24.641 -17.344 -13.078 1 87.75 10 ARG B CA 1
ATOM 1702 C C . ARG B 1 10 ? -24.359 -16.922 -14.516 1 87.75 10 ARG B C 1
ATOM 1704 O O . ARG B 1 10 ? -23.375 -16.266 -14.797 1 87.75 10 ARG B O 1
ATOM 1711 N N . GLN B 1 11 ? -25.234 -17.328 -15.344 1 90 11 GLN B N 1
ATOM 1712 C CA . GLN B 1 11 ? -25.078 -17 -16.75 1 90 11 GLN B CA 1
ATOM 1713 C C . GLN B 1 11 ? -25.156 -15.484 -16.984 1 90 11 GLN B C 1
ATOM 1715 O O . GLN B 1 11 ? -24.375 -14.922 -17.75 1 90 11 GLN B O 1
ATOM 1720 N N . LYS B 1 12 ? -26.094 -14.914 -16.359 1 90.94 12 LYS B N 1
ATOM 1721 C CA . LYS B 1 12 ? -26.234 -13.461 -16.453 1 90.94 12 LYS B CA 1
ATOM 1722 C C . LYS B 1 12 ? -25 -12.75 -15.922 1 90.94 12 LYS B C 1
ATOM 1724 O O . LYS B 1 12 ? -24.484 -11.828 -16.562 1 90.94 12 LYS B O 1
ATOM 1729 N N . LEU B 1 13 ? -24.562 -13.203 -14.805 1 91.38 13 LEU B N 1
ATOM 1730 C CA . LEU B 1 13 ? -23.375 -12.602 -14.188 1 91.38 13 LEU B CA 1
ATOM 1731 C C . LEU B 1 13 ? -22.156 -12.789 -15.078 1 91.38 13 LEU B C 1
ATOM 1733 O O . LEU B 1 13 ? -21.344 -11.867 -15.234 1 91.38 13 LEU B O 1
ATOM 1737 N N . GLU B 1 14 ? -22.062 -13.945 -15.586 1 93.12 14 GLU B N 1
ATOM 1738 C CA . GLU B 1 14 ? -20.938 -14.234 -16.469 1 93.12 14 GLU B CA 1
ATOM 1739 C C . GLU B 1 14 ? -20.922 -13.305 -17.672 1 93.12 14 GLU B C 1
ATOM 1741 O O . GLU B 1 14 ? -19.875 -12.789 -18.062 1 93.12 14 GLU B O 1
ATOM 1746 N N . ARG B 1 15 ? -22.078 -13.07 -18.219 1 92.25 15 ARG B N 1
ATOM 1747 C CA . ARG B 1 15 ? -22.203 -12.18 -19.375 1 92.25 15 ARG B CA 1
ATOM 1748 C C . ARG B 1 15 ? -21.844 -10.742 -19 1 92.25 15 ARG B C 1
ATOM 1750 O O . ARG B 1 15 ? -21.172 -10.047 -19.766 1 92.25 15 ARG B O 1
ATOM 1757 N N . GLU B 1 16 ? -22.25 -10.336 -17.891 1 92.06 16 GLU B N 1
ATOM 1758 C CA . GLU B 1 16 ? -21.969 -8.992 -17.406 1 92.06 16 GLU B CA 1
ATOM 1759 C C . GLU B 1 16 ? -20.469 -8.789 -17.188 1 92.06 16 GLU B C 1
ATOM 1761 O O . GLU B 1 16 ? -19.891 -7.797 -17.625 1 92.06 16 GLU B O 1
ATOM 1766 N N . VAL B 1 17 ? -19.859 -9.734 -16.547 1 93 17 VAL B N 1
ATOM 1767 C CA . VAL B 1 17 ? -18.453 -9.641 -16.203 1 93 17 VAL B CA 1
ATOM 1768 C C . VAL B 1 17 ? -17.594 -9.742 -17.469 1 93 17 VAL B C 1
ATOM 1770 O O . VAL B 1 17 ? -16.562 -9.086 -17.578 1 93 17 VAL B O 1
ATOM 1773 N N . ALA B 1 18 ? -18.141 -10.547 -18.406 1 92.38 18 ALA B N 1
ATOM 1774 C CA . ALA B 1 18 ? -17.406 -10.758 -19.641 1 92.38 18 ALA B CA 1
ATOM 1775 C C . ALA B 1 18 ? -17.328 -9.469 -20.453 1 92.38 18 ALA B C 1
ATOM 1777 O O . ALA B 1 18 ? -16.422 -9.312 -21.297 1 92.38 18 ALA B O 1
ATOM 1778 N N . LYS B 1 19 ? -18.156 -8.531 -20.172 1 91.5 19 LYS B N 1
ATOM 1779 C CA . LYS B 1 19 ? -18.219 -7.277 -20.922 1 91.5 19 LYS B CA 1
ATOM 1780 C C . LYS B 1 19 ? -17.344 -6.207 -20.281 1 91.5 19 LYS B C 1
ATOM 1782 O O . LYS B 1 19 ? -17.125 -5.145 -20.859 1 91.5 19 LYS B O 1
ATOM 1787 N N . GLY B 1 20 ? -16.922 -6.434 -19.109 1 91.44 20 GLY B N 1
ATOM 1788 C CA . GLY B 1 20 ? -16.125 -5.449 -18.375 1 91.44 20 GLY B CA 1
ATOM 1789 C C . GLY B 1 20 ? -14.641 -5.695 -18.484 1 91.44 20 GLY B C 1
ATOM 1790 O O . GLY B 1 20 ? -14.203 -6.664 -19.109 1 91.44 20 GLY B O 1
ATOM 1791 N N . PRO B 1 21 ? -13.93 -4.785 -17.969 1 92.25 21 PRO B N 1
ATOM 1792 C CA . PRO B 1 21 ? -12.477 -4.977 -17.969 1 92.25 21 PRO B CA 1
ATOM 1793 C C . PRO B 1 21 ? -12.039 -6.18 -17.141 1 92.25 21 PRO B C 1
ATOM 1795 O O . PRO B 1 21 ? -12.594 -6.426 -16.062 1 92.25 21 PRO B O 1
ATOM 1798 N N . VAL B 1 22 ? -11.141 -6.902 -17.641 1 93.12 22 VAL B N 1
ATOM 1799 C CA . VAL B 1 22 ? -10.57 -8.047 -16.938 1 93.12 22 VAL B CA 1
ATOM 1800 C C . VAL B 1 22 ? -9.164 -7.699 -16.453 1 93.12 22 VAL B C 1
ATOM 1802 O O . VAL B 1 22 ? -8.367 -7.125 -17.188 1 93.12 22 VAL B O 1
ATOM 1805 N N . PRO B 1 23 ? -8.945 -8.062 -15.242 1 96 23 PRO B N 1
ATOM 1806 C CA . PRO B 1 23 ? -7.59 -7.781 -14.758 1 96 23 PRO B CA 1
ATOM 1807 C C . PRO B 1 23 ? -6.52 -8.594 -15.484 1 96 23 PRO B C 1
ATOM 1809 O O . PRO B 1 23 ? -6.75 -9.75 -15.836 1 96 23 PRO B O 1
ATOM 1812 N N . SER B 1 24 ? -5.398 -7.945 -15.711 1 96.94 24 SER B N 1
ATOM 1813 C CA . SER B 1 24 ? -4.273 -8.648 -16.328 1 96.94 24 SER B CA 1
ATOM 1814 C C . SER B 1 24 ? -3.506 -9.469 -15.289 1 96.94 24 SER B C 1
ATOM 1816 O O . SER B 1 24 ? -3.051 -10.578 -15.57 1 96.94 24 SER B O 1
ATOM 1818 N N . HIS B 1 25 ? -3.369 -8.961 -14.086 1 98.38 25 HIS B N 1
ATOM 1819 C CA . HIS B 1 25 ? -2.65 -9.594 -12.984 1 98.38 25 HIS B CA 1
ATOM 1820 C C . HIS B 1 25 ? -3.471 -9.555 -11.695 1 98.38 25 HIS B C 1
ATOM 1822 O O . HIS B 1 25 ? -3.828 -8.477 -11.211 1 98.38 25 HIS B O 1
ATOM 1828 N N . ILE B 1 26 ? -3.773 -10.742 -11.141 1 97.81 26 ILE B N 1
ATOM 1829 C CA . ILE B 1 26 ? -4.531 -10.883 -9.906 1 97.81 26 ILE B CA 1
ATOM 1830 C C . ILE B 1 26 ? -3.625 -11.445 -8.812 1 97.81 26 ILE B C 1
ATOM 1832 O O . ILE B 1 26 ? -2.926 -12.438 -9.016 1 97.81 26 ILE B O 1
ATOM 1836 N N . VAL B 1 27 ? -3.645 -10.789 -7.684 1 97.69 27 VAL B N 1
ATOM 1837 C CA . VAL B 1 27 ? -2.932 -11.289 -6.512 1 97.69 27 VAL B CA 1
ATOM 1838 C C . VAL B 1 27 ? -3.932 -11.805 -5.477 1 97.69 27 VAL B C 1
ATOM 1840 O O . VAL B 1 27 ? -4.941 -11.148 -5.203 1 97.69 27 VAL B O 1
ATOM 1843 N N . VAL B 1 28 ? -3.676 -12.961 -4.961 1 97 28 VAL B N 1
ATOM 1844 C CA . VAL B 1 28 ? -4.473 -13.539 -3.889 1 97 28 VAL B CA 1
ATOM 1845 C C . VAL B 1 28 ? -3.615 -13.703 -2.635 1 97 28 VAL B C 1
ATOM 1847 O O . VAL B 1 28 ? -2.625 -14.438 -2.641 1 97 28 VAL B O 1
ATOM 1850 N N . VAL B 1 29 ? -3.955 -13 -1.633 1 96.25 29 VAL B N 1
ATOM 1851 C CA . VAL B 1 29 ? -3.338 -13.242 -0.334 1 96.25 29 VAL B CA 1
ATOM 1852 C C . VAL B 1 29 ? -4.047 -14.406 0.363 1 96.25 29 VAL B C 1
ATOM 1854 O O . VAL B 1 29 ? -5.262 -14.359 0.575 1 96.25 29 VAL B O 1
ATOM 1857 N N . ILE B 1 30 ? -3.346 -15.406 0.662 1 95.88 30 ILE B N 1
ATOM 1858 C CA . ILE B 1 30 ? -3.941 -16.672 1.097 1 95.88 30 ILE B CA 1
ATOM 1859 C C . ILE B 1 30 ? -3.104 -17.281 2.219 1 95.88 30 ILE B C 1
ATOM 1861 O O . ILE B 1 30 ? -1.893 -17.047 2.291 1 95.88 30 ILE B O 1
ATOM 1865 N N . THR B 1 31 ? -3.734 -17.984 3.15 1 95.5 31 THR B N 1
ATOM 1866 C CA . THR B 1 31 ? -2.975 -18.672 4.188 1 95.5 31 THR B CA 1
ATOM 1867 C C . THR B 1 31 ? -2.41 -19.984 3.666 1 95.5 31 THR B C 1
ATOM 1869 O O . THR B 1 31 ? -2.881 -20.516 2.654 1 95.5 31 THR B O 1
ATOM 1872 N N . PRO B 1 32 ? -1.395 -20.5 4.414 1 96.62 32 PRO B N 1
ATOM 1873 C CA . PRO B 1 32 ? -0.882 -21.812 4.027 1 96.62 32 PRO B CA 1
ATOM 1874 C C . PRO B 1 32 ? -1.963 -22.891 4.031 1 96.62 32 PRO B C 1
ATOM 1876 O O . PRO B 1 32 ? -2.021 -23.719 3.119 1 96.62 32 PRO B O 1
ATOM 1879 N N . GLU B 1 33 ? -2.834 -22.797 4.992 1 96.12 33 GLU B N 1
ATOM 1880 C CA . GLU B 1 33 ? -3.896 -23.797 5.113 1 96.12 33 GLU B CA 1
ATOM 1881 C C . GLU B 1 33 ? -4.871 -23.719 3.943 1 96.12 33 GLU B C 1
ATOM 1883 O O . GLU B 1 33 ? -5.242 -24.734 3.363 1 96.12 33 GLU B O 1
ATOM 1888 N N . GLU B 1 34 ? -5.246 -22.547 3.588 1 95.88 34 GLU B N 1
ATOM 1889 C CA . GLU B 1 34 ? -6.164 -22.359 2.469 1 95.88 34 GLU B CA 1
ATOM 1890 C C . GLU B 1 34 ? -5.551 -22.844 1.162 1 95.88 34 GLU B C 1
ATOM 1892 O O . GLU B 1 34 ? -6.215 -23.531 0.373 1 95.88 34 GLU B O 1
ATOM 1897 N N . PHE B 1 35 ? -4.305 -22.578 0.945 1 97.69 35 PHE B N 1
ATOM 1898 C CA . PHE B 1 35 ? -3.623 -22.969 -0.285 1 97.69 35 PHE B CA 1
ATOM 1899 C C . PHE B 1 35 ? -3.496 -24.484 -0.38 1 97.69 35 PHE B C 1
ATOM 1901 O O . PHE B 1 35 ? -3.748 -25.062 -1.436 1 97.69 35 PHE B O 1
ATOM 1908 N N . LEU B 1 36 ? -3.135 -25.094 0.745 1 98.06 36 LEU B N 1
ATOM 1909 C CA . LEU B 1 36 ? -2.83 -26.516 0.745 1 98.06 36 LEU B CA 1
ATOM 1910 C C . LEU B 1 36 ? -4.105 -27.344 0.828 1 98.06 36 LEU B C 1
ATOM 1912 O O . LEU B 1 36 ? -4.305 -28.266 0.037 1 98.06 36 LEU B O 1
ATOM 1916 N N . SER B 1 37 ? -4.992 -27 1.727 1 96.56 37 SER B N 1
ATOM 1917 C CA . SER B 1 37 ? -6.223 -27.766 1.888 1 96.56 37 SER B CA 1
ATOM 1918 C C . SER B 1 37 ? -7.23 -27.438 0.792 1 96.56 37 SER B C 1
ATOM 1920 O O . SER B 1 37 ? -8.117 -28.234 0.491 1 96.56 37 SER B O 1
ATOM 1922 N N . GLY B 1 38 ? -7.09 -26.266 0.221 1 97.38 38 GLY B N 1
ATOM 1923 C CA . GLY B 1 38 ? -7.969 -25.828 -0.852 1 97.38 38 GLY B CA 1
ATOM 1924 C C . GLY B 1 38 ? -7.34 -25.953 -2.227 1 97.38 38 GLY B C 1
ATOM 1925 O O . GLY B 1 38 ? -7.68 -25.188 -3.141 1 97.38 38 GLY B O 1
ATOM 1926 N N . ALA B 1 39 ? -6.445 -26.875 -2.385 1 97.88 39 ALA B N 1
ATOM 1927 C CA . ALA B 1 39 ? -5.652 -27.031 -3.604 1 97.88 39 ALA B CA 1
ATOM 1928 C C . ALA B 1 39 ? -6.555 -27.141 -4.832 1 97.88 39 ALA B C 1
ATOM 1930 O O . ALA B 1 39 ? -6.273 -26.531 -5.871 1 97.88 39 ALA B O 1
ATOM 1931 N N . GLY B 1 40 ? -7.602 -27.875 -4.723 1 97.44 40 GLY B N 1
ATOM 1932 C CA . GLY B 1 40 ? -8.539 -27.984 -5.828 1 97.44 40 GLY B CA 1
ATOM 1933 C C . GLY B 1 40 ? -9.125 -26.641 -6.242 1 97.44 40 GLY B C 1
ATOM 1934 O O . GLY B 1 40 ? -9.227 -26.344 -7.434 1 97.44 40 GLY B O 1
ATOM 1935 N N . GLY B 1 41 ? -9.484 -25.875 -5.27 1 97.62 41 GLY B N 1
ATOM 1936 C CA . GLY B 1 41 ? -10 -24.531 -5.52 1 97.62 41 GLY B CA 1
ATOM 1937 C C . GLY B 1 41 ? -8.977 -23.609 -6.141 1 97.62 41 GLY B C 1
ATOM 1938 O O . GLY B 1 41 ? -9.305 -22.828 -7.035 1 97.62 41 GLY B O 1
ATOM 1939 N N . VAL B 1 42 ? -7.727 -23.719 -5.684 1 98 42 VAL B N 1
ATOM 1940 C CA . VAL B 1 42 ? -6.629 -22.922 -6.207 1 98 42 VAL B CA 1
ATOM 1941 C C . VAL B 1 42 ? -6.426 -23.219 -7.688 1 98 42 VAL B C 1
ATOM 1943 O O . VAL B 1 42 ? -6.32 -22.297 -8.508 1 98 42 VAL B O 1
ATOM 1946 N N . ILE B 1 43 ? -6.461 -24.469 -8.016 1 98 43 ILE B N 1
ATOM 1947 C CA . ILE B 1 43 ? -6.273 -24.906 -9.398 1 98 43 ILE B CA 1
ATOM 1948 C C . ILE B 1 43 ? -7.43 -24.406 -10.258 1 98 43 ILE B C 1
ATOM 1950 O O . ILE B 1 43 ? -7.215 -23.812 -11.32 1 98 43 ILE B O 1
ATOM 1954 N N . ARG B 1 44 ? -8.641 -24.547 -9.773 1 97.5 44 ARG B N 1
ATOM 1955 C CA . ARG B 1 44 ? -9.82 -24.078 -10.508 1 97.5 44 ARG B CA 1
ATOM 1956 C C . ARG B 1 44 ? -9.781 -22.578 -10.711 1 97.5 44 ARG B C 1
ATOM 1958 O O . ARG B 1 44 ? -10.125 -22.078 -11.789 1 97.5 44 ARG B O 1
ATOM 1965 N N . PHE B 1 45 ? -9.383 -21.922 -9.695 1 97.5 45 PHE B N 1
ATOM 1966 C CA . PHE B 1 45 ? -9.297 -20.469 -9.766 1 97.5 45 PHE B CA 1
ATOM 1967 C C . PHE B 1 45 ? -8.391 -20.031 -10.914 1 97.5 45 PHE B C 1
ATOM 1969 O O . PHE B 1 45 ? -8.758 -19.156 -11.703 1 97.5 45 PHE B O 1
ATOM 1976 N N . VAL B 1 46 ? -7.227 -20.656 -11.023 1 98.12 46 VAL B N 1
ATOM 1977 C CA . VAL B 1 46 ? -6.285 -20.312 -12.078 1 98.12 46 VAL B CA 1
ATOM 1978 C C . VAL B 1 46 ? -6.879 -20.656 -13.438 1 98.12 46 VAL B C 1
ATOM 1980 O O . VAL B 1 46 ? -6.766 -19.891 -14.398 1 98.12 46 VAL B O 1
ATOM 1983 N N . GLU B 1 47 ? -7.559 -21.766 -13.5 1 97.38 47 GLU B N 1
ATOM 1984 C CA . GLU B 1 47 ? -8.195 -22.172 -14.75 1 97.38 47 GLU B CA 1
ATOM 1985 C C . GLU B 1 47 ? -9.234 -21.156 -15.195 1 97.38 47 GLU B C 1
ATOM 1987 O O . GLU B 1 47 ? -9.305 -20.812 -16.375 1 97.38 47 GLU B O 1
ATOM 1992 N N . TRP B 1 48 ? -10.023 -20.75 -14.266 1 97 48 TRP B N 1
ATOM 1993 C CA . TRP B 1 48 ? -11.039 -19.75 -14.586 1 97 48 TRP B CA 1
ATOM 1994 C C . TRP B 1 48 ? -10.398 -18.422 -14.977 1 97 48 TRP B C 1
ATOM 1996 O O . TRP B 1 48 ? -10.891 -17.734 -15.875 1 97 48 TRP B O 1
ATOM 2006 N N . CYS B 1 49 ? -9.289 -18.047 -14.32 1 96.94 49 CYS B N 1
ATOM 2007 C CA . CYS B 1 49 ? -8.539 -16.859 -14.703 1 96.94 49 CYS B CA 1
ATOM 2008 C C . CYS B 1 49 ? -8.086 -16.938 -16.156 1 96.94 49 CYS B C 1
ATOM 2010 O O . CYS B 1 49 ? -8.258 -15.992 -16.922 1 96.94 49 CYS B O 1
ATOM 2012 N N . VAL B 1 50 ? -7.57 -18.062 -16.531 1 95.69 50 VAL B N 1
ATOM 2013 C CA . VAL B 1 50 ? -7.098 -18.281 -17.891 1 95.69 50 VAL B CA 1
ATOM 2014 C C . VAL B 1 50 ? -8.258 -18.125 -18.875 1 95.69 50 VAL B C 1
ATOM 2016 O O . VAL B 1 50 ? -8.125 -17.453 -19.906 1 95.69 50 VAL B O 1
ATOM 2019 N N . ALA B 1 51 ? -9.352 -18.688 -18.531 1 94.88 51 ALA B N 1
ATOM 2020 C CA . ALA B 1 51 ? -10.523 -18.656 -19.391 1 94.88 51 ALA B CA 1
ATOM 2021 C C . ALA B 1 51 ? -10.992 -17.219 -19.625 1 94.88 51 ALA B C 1
ATOM 2023 O O . ALA B 1 51 ? -11.531 -16.906 -20.703 1 94.88 51 ALA B O 1
ATOM 2024 N N . PHE B 1 52 ? -10.758 -16.359 -18.672 1 95.88 52 PHE B N 1
ATOM 2025 C CA . PHE B 1 52 ? -11.211 -14.977 -18.781 1 95.88 52 PHE B CA 1
ATOM 2026 C C . PHE B 1 52 ? -10.109 -14.078 -19.328 1 95.88 52 PHE B C 1
ATOM 2028 O O . PHE B 1 52 ? -10.305 -12.867 -19.469 1 95.88 52 PHE B O 1
ATOM 2035 N N . GLY B 1 53 ? -8.883 -14.617 -19.516 1 94.75 53 GLY B N 1
ATOM 2036 C CA . GLY B 1 53 ? -7.82 -13.867 -20.172 1 94.75 53 GLY B CA 1
ATOM 2037 C C . GLY B 1 53 ? -6.859 -13.219 -19.203 1 94.75 53 GLY B C 1
ATOM 2038 O O . GLY B 1 53 ? -6.094 -12.328 -19.578 1 94.75 53 GLY B O 1
ATOM 2039 N N . VAL B 1 54 ? -6.918 -13.617 -17.969 1 97.12 54 VAL B N 1
ATOM 2040 C CA . VAL B 1 54 ? -5.926 -13.156 -17 1 97.12 54 VAL B CA 1
ATOM 2041 C C . VAL B 1 54 ? -4.551 -13.703 -17.375 1 97.12 54 VAL B C 1
ATOM 2043 O O . VAL B 1 54 ? -4.41 -14.875 -17.719 1 97.12 54 VAL B O 1
ATOM 2046 N N . ARG B 1 55 ? -3.537 -12.891 -17.297 1 97.69 55 ARG B N 1
ATOM 2047 C CA . ARG B 1 55 ? -2.225 -13.273 -17.797 1 97.69 55 ARG B CA 1
ATOM 2048 C C . ARG B 1 55 ? -1.296 -13.695 -16.672 1 97.69 55 ARG B C 1
ATOM 2050 O O . ARG B 1 55 ? -0.30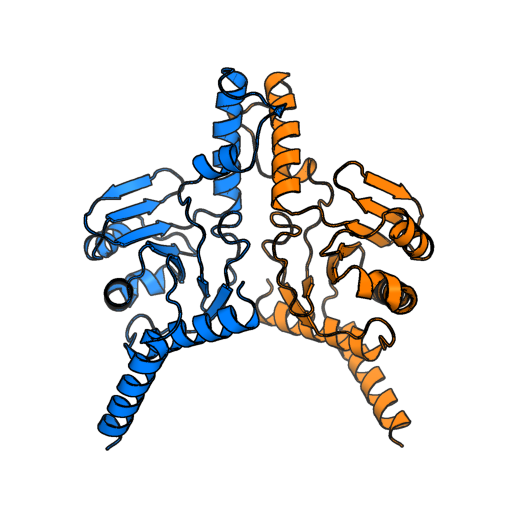8 -14.398 -16.891 1 97.69 55 ARG B O 1
ATOM 2057 N N . GLU B 1 56 ? -1.611 -13.172 -15.484 1 98.62 56 GLU B N 1
ATOM 2058 C CA . GLU B 1 56 ? -0.726 -13.445 -14.352 1 98.62 56 GLU B CA 1
ATOM 2059 C C . GLU B 1 56 ? -1.511 -13.555 -13.047 1 98.62 56 GLU B C 1
ATOM 2061 O O . GLU B 1 56 ? -2.393 -12.742 -12.781 1 98.62 56 GLU B O 1
ATOM 2066 N N . VAL B 1 57 ? -1.246 -14.617 -12.32 1 98.62 57 VAL B N 1
ATOM 2067 C CA . VAL B 1 57 ? -1.847 -14.828 -11.008 1 98.62 57 VAL B CA 1
ATOM 2068 C C . VAL B 1 57 ? -0.75 -15.016 -9.961 1 98.62 57 VAL B C 1
ATOM 2070 O O . VAL B 1 57 ? 0.199 -15.773 -10.172 1 98.62 57 VAL B O 1
ATOM 2073 N N . THR B 1 58 ? -0.87 -14.289 -8.898 1 98.56 58 THR B N 1
ATOM 2074 C CA . THR B 1 58 ? 0.076 -14.43 -7.797 1 98.56 58 THR B CA 1
ATOM 2075 C C . THR B 1 58 ? -0.64 -14.867 -6.523 1 98.56 58 THR B C 1
ATOM 2077 O O . THR B 1 58 ? -1.595 -14.219 -6.09 1 98.56 58 THR B O 1
ATOM 2080 N N . PHE B 1 59 ? -0.233 -15.992 -6.031 1 98.06 59 PHE B N 1
ATOM 2081 C CA . PHE B 1 59 ? -0.629 -16.375 -4.68 1 98.06 59 PHE B CA 1
ATOM 2082 C C . PHE B 1 59 ? 0.422 -15.945 -3.664 1 98.06 59 PHE B C 1
ATOM 2084 O O . PHE B 1 59 ? 1.539 -16.469 -3.66 1 98.06 59 PHE B O 1
ATOM 2091 N N . ALA B 1 60 ? 0.07 -14.969 -2.896 1 97.19 60 ALA B N 1
ATOM 2092 C CA . ALA B 1 60 ? 0.916 -14.523 -1.792 1 97.19 60 ALA B CA 1
ATOM 2093 C C . ALA B 1 60 ? 0.546 -15.242 -0.496 1 97.19 60 ALA B C 1
ATOM 2095 O O . ALA B 1 60 ? -0.42 -14.867 0.173 1 97.19 60 ALA B O 1
ATOM 2096 N N . ILE B 1 61 ? 1.331 -16.156 -0.134 1 96.69 61 ILE B N 1
ATOM 2097 C CA . ILE B 1 61 ? 1.005 -16.984 1.021 1 96.69 61 ILE B CA 1
ATOM 2098 C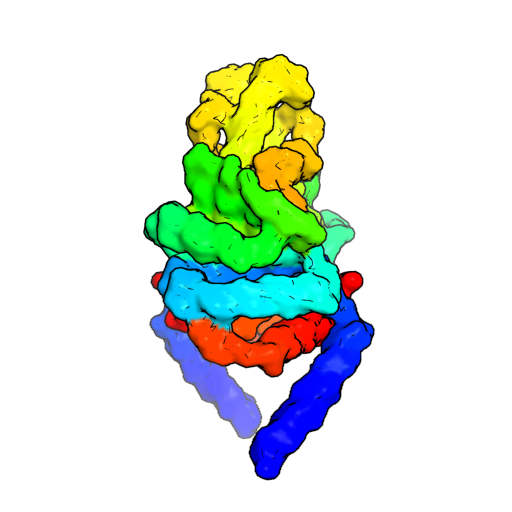 C . ILE B 1 61 ? 1.464 -16.297 2.301 1 96.69 61 ILE B C 1
ATOM 2100 O O . ILE B 1 61 ? 2.654 -16.031 2.48 1 96.69 61 ILE B O 1
ATOM 2104 N N . ASP B 1 62 ? 0.539 -15.93 3.07 1 94.31 62 ASP B N 1
ATOM 2105 C CA . ASP B 1 62 ? 0.806 -15.289 4.352 1 94.31 62 ASP B CA 1
ATOM 2106 C C . ASP B 1 62 ? 1.14 -16.312 5.43 1 94.31 62 ASP B C 1
ATOM 2108 O O . ASP B 1 62 ? 0.278 -16.688 6.227 1 94.31 62 ASP B O 1
ATOM 2112 N N . GLY B 1 63 ? 2.312 -16.672 5.516 1 93.06 63 GLY B N 1
ATOM 2113 C CA . GLY B 1 63 ? 2.797 -17.703 6.418 1 93.06 63 GLY B CA 1
ATOM 2114 C C . GLY B 1 63 ? 4.023 -18.438 5.895 1 93.06 63 GLY B C 1
ATOM 2115 O O . GLY B 1 63 ? 4.656 -17.984 4.941 1 93.06 63 GLY B O 1
ATOM 2116 N N . ASN B 1 64 ? 4.43 -19.5 6.559 1 91.38 64 ASN B N 1
ATOM 2117 C CA . ASN B 1 64 ? 5.645 -20.234 6.223 1 91.38 64 ASN B CA 1
ATOM 2118 C C . ASN B 1 64 ? 5.363 -21.719 6.039 1 91.38 64 ASN B C 1
ATOM 2120 O O . ASN B 1 64 ? 5.82 -22.547 6.836 1 91.38 64 ASN B O 1
ATOM 2124 N N . PRO B 1 65 ? 4.742 -22.047 4.941 1 95.62 65 PRO B N 1
ATOM 2125 C CA . PRO B 1 65 ? 4.508 -23.469 4.68 1 95.62 65 PRO B CA 1
ATOM 2126 C C . PRO B 1 65 ? 5.777 -24.203 4.27 1 95.62 65 PRO B C 1
ATOM 2128 O O . PRO B 1 65 ? 6.781 -23.578 3.928 1 95.62 65 PRO B O 1
ATOM 2131 N N . GLU B 1 66 ? 5.641 -25.531 4.348 1 96.5 66 GLU B N 1
ATOM 2132 C CA . GLU B 1 66 ? 6.727 -26.344 3.807 1 96.5 66 GLU B CA 1
ATOM 2133 C C . GLU B 1 66 ? 6.801 -26.219 2.287 1 96.5 66 GLU B C 1
ATOM 2135 O O . GLU B 1 66 ? 5.816 -26.469 1.588 1 96.5 66 GLU B O 1
ATOM 2140 N N . VAL B 1 67 ? 7.973 -25.938 1.811 1 97.12 67 VAL B N 1
ATOM 2141 C CA . VAL B 1 67 ? 8.18 -25.641 0.397 1 97.12 67 VAL B CA 1
ATOM 2142 C C . VAL B 1 67 ? 7.727 -26.828 -0.452 1 97.12 67 VAL B C 1
ATOM 2144 O O . VAL B 1 67 ? 7.086 -26.641 -1.49 1 97.12 67 VAL B O 1
ATOM 2147 N N . ASP B 1 68 ? 8 -27.984 -0.014 1 96.88 68 ASP B N 1
ATOM 2148 C CA . ASP B 1 68 ? 7.691 -29.172 -0.796 1 96.88 68 ASP B CA 1
ATOM 2149 C C . ASP B 1 68 ? 6.184 -29.375 -0.916 1 96.88 68 ASP B C 1
ATOM 2151 O O . ASP B 1 68 ? 5.691 -29.828 -1.951 1 96.88 68 ASP B O 1
ATOM 2155 N N . ASP B 1 69 ? 5.484 -29.094 0.137 1 97.81 69 ASP B N 1
ATOM 2156 C CA . ASP B 1 69 ? 4.027 -29.219 0.097 1 97.81 69 ASP B CA 1
ATOM 2157 C C . ASP B 1 69 ? 3.43 -28.25 -0.924 1 97.81 69 ASP B C 1
ATOM 2159 O O . ASP B 1 69 ? 2.527 -28.625 -1.679 1 97.81 69 ASP B O 1
ATOM 2163 N N . VAL B 1 70 ? 3.951 -27.094 -0.96 1 98.31 70 VAL B N 1
ATOM 2164 C CA . VAL B 1 70 ? 3.467 -26.078 -1.887 1 98.31 70 VAL B CA 1
ATOM 2165 C C . VAL B 1 70 ? 3.834 -26.469 -3.316 1 98.31 70 VAL B C 1
ATOM 2167 O O . VAL B 1 70 ? 3.02 -26.328 -4.234 1 98.31 70 VAL B O 1
ATOM 2170 N N . ALA B 1 71 ? 5.062 -26.969 -3.445 1 97.88 71 ALA B N 1
ATOM 2171 C CA . ALA B 1 71 ? 5.539 -27.375 -4.766 1 97.88 71 ALA B CA 1
ATOM 2172 C C . ALA B 1 71 ? 4.645 -28.469 -5.359 1 97.88 71 ALA B C 1
ATOM 2174 O O . ALA B 1 71 ? 4.375 -28.469 -6.562 1 97.88 71 ALA B O 1
ATOM 2175 N N . GLU B 1 72 ? 4.215 -29.328 -4.539 1 97.69 72 GLU B N 1
ATOM 2176 C CA . GLU B 1 72 ? 3.346 -30.406 -5 1 97.69 72 GLU B CA 1
ATOM 2177 C C . GLU B 1 72 ? 2.045 -29.859 -5.582 1 97.69 72 GLU B C 1
ATOM 2179 O O . GLU B 1 72 ? 1.587 -30.312 -6.633 1 97.69 72 GLU B O 1
ATOM 2184 N N . VAL B 1 73 ? 1.468 -28.938 -4.926 1 98.12 73 VAL B N 1
ATOM 2185 C CA . VAL B 1 73 ? 0.246 -28.312 -5.418 1 98.12 73 VAL B CA 1
ATOM 2186 C C . VAL B 1 73 ? 0.546 -27.5 -6.684 1 98.12 73 VAL B C 1
ATOM 2188 O O . VAL B 1 73 ? -0.2 -27.578 -7.664 1 98.12 73 VAL B O 1
ATOM 2191 N N . ALA B 1 74 ? 1.653 -26.766 -6.656 1 98.06 74 ALA B N 1
ATOM 2192 C CA . ALA B 1 74 ? 2.053 -25.891 -7.762 1 98.06 74 ALA B CA 1
ATOM 2193 C C . ALA B 1 74 ? 2.203 -26.688 -9.055 1 98.06 74 ALA B C 1
ATOM 2195 O O . ALA B 1 74 ? 1.868 -26.188 -10.133 1 98.06 74 ALA B O 1
ATOM 2196 N N . GLU B 1 75 ? 2.68 -27.875 -8.93 1 97.38 75 GLU B N 1
ATOM 2197 C CA . GLU B 1 75 ? 2.924 -28.719 -10.102 1 97.38 75 GLU B CA 1
ATOM 2198 C C . GLU B 1 75 ? 1.618 -29.062 -10.805 1 97.38 75 GLU B C 1
ATOM 2200 O O . GLU B 1 75 ? 1.623 -29.422 -11.992 1 97.38 75 GLU B O 1
ATOM 2205 N N . ARG B 1 76 ? 0.542 -28.953 -10.109 1 97.38 76 ARG B N 1
ATOM 2206 C CA . ARG B 1 76 ? -0.756 -29.312 -10.672 1 97.38 76 ARG B CA 1
ATOM 2207 C C . ARG B 1 76 ? -1.456 -28.094 -11.266 1 97.38 76 ARG B C 1
ATOM 2209 O O . ARG B 1 76 ? -2.502 -28.219 -11.906 1 97.38 76 ARG B O 1
ATOM 2216 N N . ILE B 1 77 ? -0.987 -26.906 -11.039 1 97.62 77 ILE B N 1
ATOM 2217 C CA . ILE B 1 77 ? -1.571 -25.672 -11.531 1 97.62 77 ILE B CA 1
ATOM 2218 C C . ILE B 1 77 ? -1.153 -25.438 -12.984 1 97.62 77 ILE B C 1
ATOM 2220 O O . ILE B 1 77 ? 0.029 -25.547 -13.32 1 97.62 77 ILE B O 1
ATOM 2224 N N . PRO B 1 78 ? -2.045 -25.172 -13.844 1 95.56 78 PRO B N 1
ATOM 2225 C CA . PRO B 1 78 ? -1.653 -24.875 -15.219 1 95.56 78 PRO B CA 1
ATOM 2226 C C . PRO B 1 78 ? -0.915 -23.547 -15.352 1 95.56 78 PRO B C 1
ATOM 2228 O O . PRO B 1 78 ? -1.242 -22.594 -14.656 1 95.56 78 PRO B O 1
ATOM 2231 N N . GLY B 1 79 ? 0.148 -23.547 -16.203 1 96.75 79 GLY B N 1
ATOM 2232 C CA . GLY B 1 79 ? 0.842 -22.297 -16.484 1 96.75 79 GLY B CA 1
ATOM 2233 C C . GLY B 1 79 ? 2.324 -22.359 -16.172 1 96.75 79 GLY B C 1
ATOM 2234 O O . GLY B 1 79 ? 2.846 -23.406 -15.797 1 96.75 79 GLY B O 1
ATOM 2235 N N . ARG B 1 80 ? 3.01 -21.25 -16.422 1 98 80 ARG B N 1
ATOM 2236 C CA . ARG B 1 80 ? 4.402 -21.078 -16.031 1 98 80 ARG B CA 1
ATOM 2237 C C . ARG B 1 80 ? 4.512 -20.688 -14.562 1 98 80 ARG B C 1
ATOM 2239 O O . ARG B 1 80 ? 4.141 -19.578 -14.18 1 98 80 ARG B O 1
ATOM 2246 N N . ILE B 1 81 ? 5.031 -21.594 -13.781 1 98.44 81 ILE B N 1
ATOM 2247 C CA . ILE B 1 81 ? 5.027 -21.422 -12.328 1 98.44 81 ILE B CA 1
ATOM 2248 C C . ILE B 1 81 ? 6.34 -20.781 -11.883 1 98.44 81 ILE B C 1
ATOM 2250 O O . ILE B 1 81 ? 7.414 -21.156 -12.359 1 98.44 81 ILE B O 1
ATOM 2254 N N . ARG B 1 82 ? 6.242 -19.875 -11.078 1 98.25 82 ARG B N 1
ATOM 2255 C CA . ARG B 1 82 ? 7.371 -19.312 -10.352 1 98.25 82 ARG B CA 1
ATOM 2256 C C . ARG B 1 82 ? 7.195 -19.469 -8.844 1 98.25 82 ARG B C 1
ATOM 2258 O O . ARG B 1 82 ? 6.309 -18.844 -8.25 1 98.25 82 ARG B O 1
ATOM 2265 N N . LEU B 1 83 ? 7.941 -20.312 -8.305 1 98.06 83 LEU B N 1
ATOM 2266 C CA . LEU B 1 83 ? 7.949 -20.531 -6.863 1 98.06 83 LEU B CA 1
ATOM 2267 C C . LEU B 1 83 ? 9.008 -19.672 -6.188 1 98.06 83 LEU B C 1
ATOM 2269 O O . LEU B 1 83 ? 10.203 -19.797 -6.465 1 98.06 83 LEU B O 1
ATOM 2273 N N . ILE B 1 84 ? 8.547 -18.797 -5.309 1 97.81 84 ILE B N 1
ATOM 2274 C CA . ILE B 1 84 ? 9.414 -17.781 -4.73 1 97.81 84 ILE B CA 1
ATOM 2275 C C . ILE B 1 84 ? 9.578 -18.031 -3.234 1 97.81 84 ILE B C 1
ATOM 2277 O O . ILE B 1 84 ? 8.602 -18.047 -2.488 1 97.81 84 ILE B O 1
ATOM 2281 N N . THR B 1 85 ? 10.789 -18.203 -2.756 1 96.44 85 THR B N 1
ATOM 2282 C CA . THR B 1 85 ? 11.164 -18.281 -1.348 1 96.44 85 THR B CA 1
ATOM 2283 C C . THR B 1 85 ? 12.211 -17.234 -1.005 1 96.44 85 THR B C 1
ATOM 2285 O O . THR B 1 85 ? 12.672 -16.5 -1.882 1 96.44 85 THR B O 1
ATOM 2288 N N . ARG B 1 86 ? 12.531 -17.141 0.277 1 91.69 86 ARG B N 1
ATOM 2289 C CA . ARG B 1 86 ? 13.555 -16.203 0.711 1 91.69 86 ARG B CA 1
ATOM 2290 C C . ARG B 1 86 ? 14.906 -16.547 0.092 1 91.69 86 ARG B C 1
ATOM 2292 O O . ARG B 1 86 ? 15.734 -15.656 -0.13 1 91.69 86 ARG B O 1
ATOM 2299 N N . GLN B 1 87 ? 15.055 -17.766 -0.29 1 90.31 87 GLN B N 1
ATOM 2300 C CA . GLN B 1 87 ? 16.375 -18.25 -0.667 1 90.31 87 GLN B CA 1
ATOM 2301 C C . GLN B 1 87 ? 16.484 -18.438 -2.178 1 90.31 87 GLN B C 1
ATOM 2303 O O . GLN B 1 87 ? 17.594 -18.453 -2.729 1 90.31 87 GLN B O 1
ATOM 2308 N N . SER B 1 88 ? 15.312 -18.641 -2.781 1 93.94 88 SER B N 1
ATOM 2309 C CA . SER B 1 88 ? 15.438 -19.016 -4.184 1 93.94 88 SER B CA 1
ATOM 2310 C C . SER B 1 88 ? 14.156 -18.703 -4.957 1 93.94 88 SER B C 1
ATOM 2312 O O . SER B 1 88 ? 13.094 -18.5 -4.359 1 93.94 88 SER B O 1
ATOM 2314 N N . VAL B 1 89 ? 14.312 -18.594 -6.242 1 96.5 89 VAL B N 1
ATOM 2315 C CA . VAL B 1 89 ? 13.219 -18.547 -7.207 1 96.5 89 VAL B CA 1
ATOM 2316 C C . VAL B 1 89 ? 13.336 -19.719 -8.18 1 96.5 89 VAL B C 1
ATOM 2318 O O . VAL B 1 89 ? 14.344 -19.859 -8.883 1 96.5 89 VAL B O 1
ATOM 2321 N N . ARG B 1 90 ? 12.32 -20.562 -8.172 1 96.75 90 ARG B N 1
ATOM 2322 C CA . ARG B 1 90 ? 12.281 -21.719 -9.062 1 96.75 90 ARG B CA 1
ATOM 2323 C C . ARG B 1 90 ? 11.172 -21.578 -10.102 1 96.75 90 ARG B C 1
ATOM 2325 O O . ARG B 1 90 ? 10.047 -21.203 -9.758 1 96.75 90 ARG B O 1
ATOM 2332 N N . GLU B 1 91 ? 11.469 -21.828 -11.305 1 97.12 91 GLU B N 1
ATOM 2333 C CA . GLU B 1 91 ? 10.477 -21.734 -12.375 1 97.12 91 GLU B CA 1
ATOM 2334 C C . GLU B 1 91 ? 10.289 -23.078 -13.07 1 97.12 91 GLU B C 1
ATOM 2336 O O . GLU B 1 91 ? 11.25 -23.812 -13.297 1 97.12 91 GLU B O 1
ATOM 2341 N N . PHE B 1 92 ? 9.109 -23.438 -13.305 1 97.25 92 PHE B N 1
ATOM 2342 C CA . PHE B 1 92 ? 8.781 -24.656 -14.031 1 97.25 92 PHE B CA 1
ATOM 2343 C C . PHE B 1 92 ? 7.395 -24.562 -14.656 1 97.25 92 PHE B C 1
ATOM 2345 O O . PHE B 1 92 ? 6.699 -23.562 -14.484 1 97.25 92 PHE B O 1
ATOM 2352 N N . GLY B 1 93 ? 7.051 -25.516 -15.438 1 95.56 93 GLY B N 1
ATOM 2353 C CA . GLY B 1 93 ? 5.773 -25.516 -16.125 1 95.56 93 GLY B CA 1
ATOM 2354 C C . GLY B 1 93 ? 5.82 -24.781 -17.453 1 95.56 93 GLY B C 1
ATOM 2355 O O . GLY B 1 93 ? 6.898 -24.453 -17.953 1 95.56 93 GLY B O 1
ATOM 2356 N N . GLY B 1 94 ? 4.582 -24.641 -18.047 1 91 94 GLY B N 1
ATOM 2357 C CA . GLY B 1 94 ? 4.465 -24 -19.359 1 91 94 GLY B CA 1
ATOM 2358 C C . GLY B 1 94 ? 3.055 -23.547 -19.672 1 91 94 GLY B C 1
ATOM 2359 O O . GLY B 1 94 ? 2.107 -23.906 -18.969 1 91 94 GLY B O 1
ATOM 2360 N N . GLY B 1 95 ? 3.043 -22.656 -20.594 1 86.25 95 GLY B N 1
ATOM 2361 C CA . GLY B 1 95 ? 1.742 -22.156 -21 1 86.25 95 GLY B CA 1
ATOM 2362 C C . GLY B 1 95 ? 1.651 -20.641 -20.969 1 86.25 95 GLY B C 1
ATOM 2363 O O . GLY B 1 95 ? 2.668 -19.953 -20.844 1 86.25 95 GLY B O 1
ATOM 2364 N N . GLY B 1 96 ? 0.372 -20.141 -21.109 1 88.75 96 GLY B N 1
ATOM 2365 C CA . GLY B 1 96 ? 0.171 -18.719 -21.375 1 88.75 96 GLY B CA 1
ATOM 2366 C C . GLY B 1 96 ? 0.067 -17.906 -20.109 1 88.75 96 GLY B C 1
ATOM 2367 O O . GLY B 1 96 ? 0.342 -16.703 -20.109 1 88.75 96 GLY B O 1
ATOM 2368 N N . VAL B 1 97 ? -0.325 -18.531 -19 1 96.62 97 VAL B N 1
ATOM 2369 C CA . VAL B 1 97 ? -0.519 -17.766 -17.781 1 96.62 97 VAL B CA 1
ATOM 2370 C C . VAL B 1 97 ? 0.705 -17.922 -16.875 1 96.62 97 VAL B C 1
ATOM 2372 O O . VAL B 1 97 ? 1.279 -19 -16.766 1 96.62 97 VAL B O 1
ATOM 2375 N N . ARG B 1 98 ? 1.158 -16.875 -16.297 1 98.31 98 ARG B N 1
ATOM 2376 C CA . ARG B 1 98 ? 2.195 -16.906 -15.266 1 98.31 98 ARG B CA 1
ATOM 2377 C C . ARG B 1 98 ? 1.583 -17.031 -13.875 1 98.31 98 ARG B C 1
ATOM 2379 O O . ARG B 1 98 ? 0.653 -16.297 -13.531 1 98.31 98 ARG B O 1
ATOM 2386 N N . VAL B 1 99 ? 2.07 -18 -13.148 1 98.75 99 VAL B N 1
ATOM 2387 C CA . VAL B 1 99 ? 1.586 -18.188 -11.781 1 98.75 99 VAL B CA 1
ATOM 2388 C C . VAL B 1 99 ? 2.744 -18.031 -10.797 1 98.75 99 VAL B C 1
ATOM 2390 O O . VAL B 1 99 ? 3.664 -18.859 -10.789 1 98.75 99 VAL B O 1
ATOM 2393 N N . ASN B 1 100 ? 2.688 -16.969 -10.008 1 98.69 100 ASN B N 1
ATOM 2394 C CA . ASN B 1 100 ? 3.668 -16.766 -8.945 1 98.69 100 ASN B CA 1
ATOM 2395 C C . ASN B 1 100 ? 3.16 -17.281 -7.605 1 98.69 100 ASN B C 1
ATOM 2397 O O . ASN B 1 100 ? 2.037 -16.969 -7.199 1 98.69 100 ASN B O 1
ATOM 2401 N N . ILE B 1 101 ? 3.914 -18.047 -7 1 98.69 101 ILE B N 1
ATOM 2402 C CA . ILE B 1 101 ? 3.621 -18.5 -5.645 1 98.69 101 ILE B CA 1
ATOM 2403 C C . ILE B 1 101 ? 4.703 -18.016 -4.688 1 98.69 101 ILE B C 1
ATOM 2405 O O . ILE B 1 101 ? 5.82 -18.531 -4.688 1 98.69 101 ILE B O 1
ATOM 2409 N N . ASN B 1 102 ? 4.344 -17 -3.969 1 98 102 ASN B N 1
ATOM 2410 C CA . ASN B 1 102 ? 5.254 -16.359 -3.021 1 98 102 ASN B CA 1
ATOM 2411 C C . ASN B 1 102 ? 5.105 -16.953 -1.621 1 98 102 ASN B C 1
ATOM 2413 O O . ASN B 1 102 ? 4.051 -16.812 -0.995 1 98 102 ASN B O 1
ATOM 2417 N N . LEU B 1 103 ? 6.164 -17.609 -1.137 1 96.94 103 LEU B N 1
ATOM 2418 C CA . LEU B 1 103 ? 6.102 -18.297 0.146 1 96.94 103 LEU B CA 1
ATOM 2419 C C . LEU B 1 103 ? 6.566 -17.391 1.278 1 96.94 103 LEU B C 1
ATOM 2421 O O . LEU B 1 103 ? 7.57 -17.672 1.935 1 96.94 103 LEU B O 1
ATOM 2425 N N . GLY B 1 104 ? 5.844 -16.297 1.496 1 94.12 104 GLY B N 1
ATOM 2426 C CA . GLY B 1 104 ? 6.031 -15.484 2.686 1 94.12 104 GLY B CA 1
ATOM 2427 C C . GLY B 1 104 ? 7.121 -14.438 2.525 1 94.12 104 GLY B C 1
ATOM 2428 O O . GLY B 1 104 ? 7.641 -13.922 3.516 1 94.12 104 GLY B O 1
ATOM 2429 N N . VAL B 1 105 ? 7.602 -14.211 1.338 1 94.88 105 VAL B N 1
ATOM 2430 C CA . VAL B 1 105 ? 8.578 -13.141 1.123 1 94.88 105 VAL B CA 1
ATOM 2431 C C . VAL B 1 105 ? 7.867 -11.789 1.119 1 94.88 105 VAL B C 1
ATOM 2433 O O . VAL B 1 105 ? 7.145 -11.461 0.175 1 94.88 105 VAL B O 1
ATOM 2436 N N . GLY B 1 106 ? 8.133 -11 2.104 1 95.06 106 GLY B N 1
ATOM 2437 C CA . GLY B 1 106 ? 7.484 -9.703 2.242 1 95.06 106 GLY B CA 1
ATOM 2438 C C . GLY B 1 106 ? 7.945 -8.695 1.213 1 95.06 106 GLY B C 1
ATOM 2439 O O . GLY B 1 106 ? 9.008 -8.852 0.604 1 95.06 106 GLY B O 1
ATOM 2440 N N . GLY B 1 107 ? 7.121 -7.719 1.034 1 96 107 GLY B N 1
ATOM 2441 C CA . GLY B 1 107 ? 7.445 -6.652 0.1 1 96 107 GLY B CA 1
ATOM 2442 C C . GLY B 1 107 ? 8.672 -5.852 0.506 1 96 107 GLY B C 1
ATOM 2443 O O . GLY B 1 107 ? 9.461 -5.449 -0.345 1 96 107 GLY B O 1
ATOM 2444 N N . ARG B 1 108 ? 8.828 -5.578 1.798 1 96 108 ARG B N 1
ATOM 2445 C CA . ARG B 1 108 ? 10 -4.855 2.268 1 96 108 ARG B CA 1
ATOM 2446 C C . ARG B 1 108 ? 11.281 -5.645 1.992 1 96 108 ARG B C 1
ATOM 2448 O O . ARG B 1 108 ? 12.266 -5.09 1.513 1 96 108 ARG B O 1
ATOM 2455 N N . GLU B 1 109 ? 11.18 -6.914 2.305 1 95.25 109 GLU B N 1
ATOM 2456 C CA . GLU B 1 109 ? 12.328 -7.781 2.053 1 95.25 109 GLU B CA 1
ATOM 2457 C C . GLU B 1 109 ? 12.688 -7.801 0.569 1 95.25 109 GLU B C 1
ATOM 2459 O O . GLU B 1 109 ? 13.867 -7.723 0.209 1 95.25 109 GLU B O 1
ATOM 2464 N N . GLU B 1 110 ? 11.719 -7.906 -0.218 1 96.44 110 GLU B N 1
ATOM 2465 C CA . GLU B 1 110 ? 11.938 -7.906 -1.661 1 96.44 110 GLU B CA 1
ATOM 2466 C C . GLU B 1 110 ? 12.625 -6.621 -2.117 1 96.44 110 GLU B C 1
ATOM 2468 O O . GLU B 1 110 ? 13.578 -6.668 -2.893 1 96.44 110 GLU B O 1
ATOM 2473 N N . ILE B 1 111 ? 12.164 -5.5 -1.63 1 97.31 111 ILE B N 1
ATOM 2474 C CA . ILE B 1 111 ? 12.719 -4.203 -2.004 1 97.31 111 ILE B CA 1
ATOM 2475 C C . ILE B 1 111 ? 14.164 -4.098 -1.516 1 97.31 111 ILE B C 1
ATOM 2477 O O . ILE B 1 111 ? 15.047 -3.656 -2.256 1 97.31 111 ILE B O 1
ATOM 2481 N N . ILE B 1 112 ? 14.406 -4.52 -0.32 1 97.56 112 ILE B N 1
ATOM 2482 C CA . ILE B 1 112 ? 15.75 -4.441 0.247 1 97.56 112 ILE B CA 1
ATOM 2483 C C . ILE B 1 112 ? 16.703 -5.312 -0.563 1 97.56 112 ILE B C 1
ATOM 2485 O O . ILE B 1 112 ? 17.828 -4.91 -0.844 1 97.56 112 ILE B O 1
ATOM 2489 N N . ASN B 1 113 ? 16.25 -6.527 -0.928 1 96.5 113 ASN B N 1
ATOM 2490 C CA . ASN B 1 113 ? 17.078 -7.387 -1.771 1 96.5 113 ASN B CA 1
ATOM 2491 C C . ASN B 1 113 ? 17.391 -6.723 -3.107 1 96.5 113 ASN B C 1
ATOM 2493 O O . ASN B 1 113 ? 18.531 -6.816 -3.6 1 96.5 113 ASN B O 1
ATOM 2497 N N . ALA B 1 114 ? 16.391 -6.09 -3.674 1 97.06 114 ALA B N 1
ATOM 2498 C CA . ALA B 1 114 ? 16.594 -5.363 -4.922 1 97.06 114 ALA B CA 1
ATOM 2499 C C . ALA B 1 114 ? 17.609 -4.234 -4.738 1 97.06 114 ALA B C 1
ATOM 2501 O O . ALA B 1 114 ? 18.453 -3.996 -5.605 1 97.06 114 ALA B O 1
ATOM 2502 N N . ILE B 1 115 ? 17.547 -3.545 -3.631 1 97.88 115 ILE B N 1
ATOM 2503 C CA . ILE B 1 115 ? 18.453 -2.439 -3.334 1 97.88 115 ILE B CA 1
ATOM 2504 C C . ILE B 1 115 ? 19.875 -2.969 -3.172 1 97.88 115 ILE B C 1
ATOM 2506 O O . ILE B 1 115 ? 20.828 -2.354 -3.648 1 97.88 115 ILE B O 1
ATOM 2510 N N . ARG B 1 116 ? 20.031 -4.121 -2.484 1 97.38 116 ARG B N 1
ATOM 2511 C CA . ARG B 1 116 ? 21.359 -4.711 -2.344 1 97.38 116 ARG B CA 1
ATOM 2512 C C . ARG B 1 116 ? 21.953 -5.035 -3.705 1 97.38 116 ARG B C 1
ATOM 2514 O O . ARG B 1 116 ? 23.125 -4.719 -3.967 1 97.38 116 ARG B O 1
ATOM 2521 N N . SER B 1 117 ? 21.125 -5.641 -4.5 1 96.81 117 SER B N 1
ATOM 2522 C CA . SER B 1 117 ? 21.578 -5.945 -5.855 1 96.81 117 SER B CA 1
ATOM 2523 C C . SER B 1 117 ? 21.984 -4.68 -6.605 1 96.81 117 SER B C 1
ATOM 2525 O O . SER B 1 117 ? 23.016 -4.648 -7.27 1 96.81 117 SER B O 1
ATOM 2527 N N . LEU B 1 118 ? 21.172 -3.652 -6.508 1 97.5 118 LEU B N 1
ATOM 2528 C CA . LEU B 1 118 ? 21.438 -2.369 -7.141 1 97.5 118 LEU B CA 1
ATOM 2529 C C . LEU B 1 118 ? 22.734 -1.762 -6.594 1 97.5 118 LEU B C 1
ATOM 2531 O O . LEU B 1 118 ? 23.547 -1.236 -7.355 1 97.5 118 LEU B O 1
ATOM 2535 N N . ALA B 1 119 ? 22.938 -1.822 -5.289 1 96.81 119 ALA B N 1
ATOM 2536 C CA . ALA B 1 119 ? 24.125 -1.295 -4.633 1 96.81 119 ALA B CA 1
ATOM 2537 C C . ALA B 1 119 ? 25.391 -1.993 -5.145 1 96.81 119 ALA B C 1
ATOM 2539 O O . ALA B 1 119 ? 26.422 -1.352 -5.352 1 96.81 119 ALA B O 1
ATOM 2540 N N . GLU B 1 120 ? 25.312 -3.283 -5.355 1 96.62 120 GLU B N 1
ATOM 2541 C CA . GLU B 1 120 ? 26.438 -4.031 -5.906 1 96.62 120 GLU B CA 1
ATOM 2542 C C . GLU B 1 120 ? 26.797 -3.529 -7.301 1 96.62 120 GLU B C 1
ATOM 2544 O O . GLU B 1 120 ? 27.984 -3.379 -7.617 1 96.62 120 GLU B O 1
ATOM 2549 N N . ASP B 1 121 ? 25.781 -3.275 -8.031 1 96.75 121 ASP B N 1
ATOM 2550 C CA . ASP B 1 121 ? 26.016 -2.773 -9.383 1 96.75 121 ASP B CA 1
ATOM 2551 C C . ASP B 1 121 ? 26.594 -1.365 -9.359 1 96.75 121 ASP B C 1
ATOM 2553 O O . ASP B 1 121 ? 27.406 -1.001 -10.219 1 96.75 121 ASP B O 1
ATOM 2557 N N . VAL B 1 122 ? 26.188 -0.596 -8.422 1 96.56 122 VAL B N 1
ATOM 2558 C CA . VAL B 1 122 ? 26.719 0.751 -8.266 1 96.56 122 VAL B CA 1
ATOM 2559 C C . VAL B 1 122 ? 28.203 0.679 -7.906 1 96.56 122 VAL B C 1
ATOM 2561 O O . VAL B 1 122 ? 29.031 1.393 -8.492 1 96.56 122 VAL B O 1
ATOM 2564 N N . VAL B 1 123 ? 28.578 -0.182 -6.996 1 95.44 123 VAL B N 1
ATOM 2565 C CA . VAL B 1 123 ? 29.953 -0.369 -6.59 1 95.44 123 VAL B CA 1
ATOM 2566 C C . VAL B 1 123 ? 30.797 -0.831 -7.785 1 95.44 123 VAL B C 1
ATOM 2568 O O . VAL B 1 123 ? 31.922 -0.386 -7.965 1 95.44 123 VAL B O 1
ATOM 2571 N N . ALA B 1 124 ? 30.219 -1.648 -8.602 1 96.12 124 ALA B N 1
ATOM 2572 C CA . ALA B 1 124 ? 30.906 -2.209 -9.758 1 96.12 124 ALA B CA 1
ATOM 2573 C C . ALA B 1 124 ? 30.969 -1.195 -10.898 1 96.12 124 ALA B C 1
ATOM 2575 O O . ALA B 1 124 ? 31.578 -1.467 -11.938 1 96.12 124 ALA B O 1
ATOM 2576 N N . GLY B 1 125 ? 30.312 -0.07 -10.734 1 95.25 125 GLY B N 1
ATOM 2577 C CA . GLY B 1 125 ? 30.344 0.98 -11.734 1 95.25 125 GLY B CA 1
ATOM 2578 C C . GLY B 1 125 ? 29.359 0.76 -12.867 1 95.25 125 GLY B C 1
ATOM 2579 O O . GLY B 1 125 ? 29.422 1.451 -13.891 1 95.25 125 GLY B O 1
ATOM 2580 N N . LYS B 1 126 ? 28.422 -0.202 -12.719 1 96.19 126 LYS B N 1
ATOM 2581 C CA . LYS B 1 126 ? 27.453 -0.524 -13.766 1 96.19 126 LYS B CA 1
ATOM 2582 C C . LYS B 1 126 ? 26.297 0.454 -13.75 1 96.19 126 LYS B C 1
ATOM 2584 O O . LYS B 1 126 ? 25.625 0.645 -14.766 1 96.19 126 LYS B O 1
ATOM 2589 N N . VAL B 1 127 ? 26.047 1.004 -12.594 1 96.12 127 VAL B N 1
ATOM 2590 C CA . VAL B 1 127 ? 24.953 1.97 -12.438 1 96.12 127 VAL B CA 1
ATOM 2591 C C . VAL B 1 127 ? 25.484 3.223 -11.742 1 96.12 127 VAL B C 1
ATOM 2593 O O . VAL B 1 127 ? 26.188 3.133 -10.734 1 96.12 127 VAL B O 1
ATOM 2596 N N . ASP B 1 128 ? 25.172 4.324 -12.281 1 96.12 128 ASP B N 1
ATOM 2597 C CA . ASP B 1 128 ? 25.484 5.594 -11.633 1 96.12 128 ASP B CA 1
ATOM 2598 C C . ASP B 1 128 ? 24.5 5.895 -10.516 1 96.12 128 ASP B C 1
ATOM 2600 O O . ASP B 1 128 ? 23.281 5.93 -10.742 1 96.12 128 ASP B O 1
ATOM 2604 N N . PRO B 1 129 ? 25 6.117 -9.312 1 94.81 129 PRO B N 1
ATOM 2605 C CA . PRO B 1 129 ? 24.109 6.379 -8.18 1 94.81 129 PRO B CA 1
ATOM 2606 C C . PRO B 1 129 ? 23.141 7.527 -8.445 1 94.81 129 PRO B C 1
ATOM 2608 O O . PRO B 1 129 ? 21.969 7.461 -8.039 1 94.81 129 PRO B O 1
ATOM 2611 N N . ASP B 1 130 ? 23.484 8.562 -9.156 1 93.44 130 ASP B N 1
ATOM 2612 C CA . ASP B 1 130 ? 22.672 9.75 -9.398 1 93.44 130 ASP B CA 1
ATOM 2613 C C . ASP B 1 130 ? 21.578 9.469 -10.438 1 93.44 130 ASP B C 1
ATOM 2615 O O . ASP B 1 130 ? 20.625 10.242 -10.578 1 93.44 130 ASP B O 1
ATOM 2619 N N . GLU B 1 131 ? 21.688 8.32 -11.133 1 94.44 131 GLU B N 1
ATOM 2620 C CA . GLU B 1 131 ? 20.75 8.016 -12.219 1 94.44 131 GLU B CA 1
ATOM 2621 C C . GLU B 1 131 ? 19.797 6.898 -11.82 1 94.44 131 GLU B C 1
ATOM 2623 O O . GLU B 1 131 ? 18.969 6.473 -12.625 1 94.44 131 GLU B O 1
ATOM 2628 N N . VAL B 1 132 ? 19.984 6.5 -10.609 1 96.62 132 VAL B N 1
ATOM 2629 C CA . VAL B 1 132 ? 19.094 5.449 -10.141 1 96.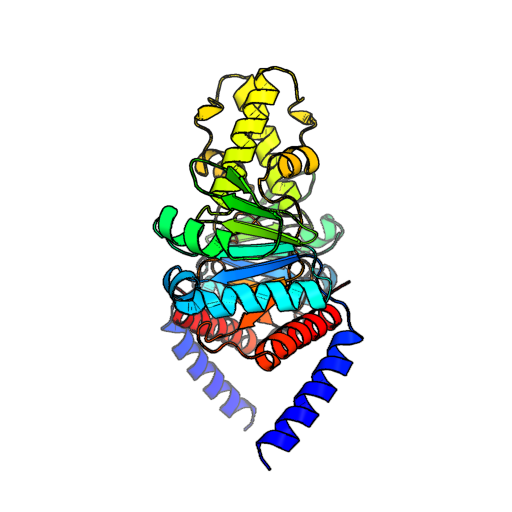62 132 VAL B CA 1
ATOM 2630 C C . VAL B 1 132 ? 17.641 5.918 -10.242 1 96.62 132 VAL B C 1
ATOM 2632 O O . VAL B 1 132 ? 17.297 7.012 -9.781 1 96.62 132 VAL B O 1
ATOM 2635 N N . GLY B 1 133 ? 16.797 5.129 -10.859 1 97 133 GLY B N 1
ATOM 2636 C CA . GLY B 1 133 ? 15.383 5.441 -11.016 1 97 133 GLY B CA 1
ATOM 2637 C C . GLY B 1 133 ? 14.469 4.262 -10.75 1 97 133 GLY B C 1
ATOM 2638 O O . GLY B 1 133 ? 14.922 3.219 -10.266 1 97 133 GLY B O 1
ATOM 2639 N N . GLU B 1 134 ? 13.227 4.484 -11.031 1 96.94 134 GLU B N 1
ATOM 2640 C CA . GLU B 1 134 ? 12.219 3.465 -10.766 1 96.94 134 GLU B CA 1
ATOM 2641 C C . GLU B 1 134 ? 12.484 2.199 -11.578 1 96.94 134 GLU B C 1
ATOM 2643 O O . GLU B 1 134 ? 12.266 1.088 -11.094 1 96.94 134 GLU B O 1
ATOM 2648 N N . GLU B 1 135 ? 12.969 2.404 -12.781 1 96.38 135 GLU B N 1
ATOM 2649 C CA . GLU B 1 135 ? 13.227 1.259 -13.648 1 96.38 135 GLU B CA 1
ATOM 2650 C C . GLU B 1 135 ? 14.352 0.387 -13.094 1 96.38 135 GLU B C 1
ATOM 2652 O O . GLU B 1 135 ? 14.289 -0.841 -13.18 1 96.38 135 GLU B O 1
ATOM 2657 N N . ASP B 1 136 ? 15.352 1.056 -12.5 1 96.94 136 ASP B N 1
ATOM 2658 C CA . ASP B 1 136 ? 16.469 0.321 -11.922 1 96.94 136 ASP B CA 1
ATOM 2659 C C . ASP B 1 136 ? 16.016 -0.587 -10.789 1 96.94 136 ASP B C 1
ATOM 2661 O O . ASP B 1 136 ? 16.484 -1.721 -10.664 1 96.94 136 ASP B O 1
ATOM 2665 N N . LEU B 1 137 ? 15.141 -0.071 -10.008 1 97.56 137 LEU B N 1
ATOM 2666 C CA . LEU B 1 137 ? 14.609 -0.877 -8.914 1 97.56 137 LEU B CA 1
ATOM 2667 C C . LEU B 1 137 ? 13.641 -1.929 -9.43 1 97.56 137 LEU B C 1
ATOM 2669 O O . LEU B 1 137 ? 13.742 -3.105 -9.078 1 97.56 137 LEU B O 1
ATOM 2673 N N . GLY B 1 138 ? 12.719 -1.517 -10.273 1 97.12 138 GLY B N 1
ATOM 2674 C CA . GLY B 1 138 ? 11.672 -2.387 -10.781 1 97.12 138 GLY B CA 1
ATOM 2675 C C . GLY B 1 138 ? 12.219 -3.639 -11.453 1 97.12 138 GLY B C 1
ATOM 2676 O O . GLY B 1 138 ? 11.664 -4.727 -11.273 1 97.12 138 GLY B O 1
ATOM 2677 N N . LYS B 1 139 ? 13.312 -3.523 -12.195 1 96.19 139 LYS B N 1
ATOM 2678 C CA . LYS B 1 139 ? 13.891 -4.645 -12.938 1 96.19 139 LYS B CA 1
ATOM 2679 C C . LYS B 1 139 ? 14.516 -5.664 -11.992 1 96.19 139 LYS B C 1
ATOM 2681 O O . LYS B 1 139 ? 14.812 -6.789 -12.391 1 96.19 139 LYS B O 1
ATOM 2686 N N . ARG B 1 140 ? 14.719 -5.281 -10.812 1 97 140 ARG B N 1
ATOM 2687 C CA . ARG B 1 140 ? 15.398 -6.156 -9.867 1 97 140 ARG B CA 1
ATOM 2688 C C . ARG B 1 140 ? 14.398 -6.871 -8.961 1 97 140 ARG B C 1
ATOM 2690 O O . ARG B 1 140 ? 14.773 -7.73 -8.164 1 97 140 ARG B O 1
ATOM 2697 N N . LEU B 1 141 ? 13.094 -6.527 -9.078 1 97.38 141 LEU B N 1
ATOM 2698 C CA . LEU B 1 141 ? 12.062 -7.227 -8.328 1 97.38 141 LEU B CA 1
ATOM 2699 C C . LEU B 1 141 ? 11.734 -8.57 -8.977 1 97.38 141 LEU B C 1
ATOM 2701 O O . LEU B 1 141 ? 11.836 -8.719 -10.195 1 97.38 141 LEU B O 1
ATOM 2705 N N . VAL B 1 142 ? 11.328 -9.539 -8.188 1 96.56 142 VAL B N 1
ATOM 2706 C CA . VAL B 1 142 ? 11.016 -10.867 -8.695 1 96.56 142 VAL B CA 1
ATOM 2707 C C . VAL B 1 142 ? 9.75 -10.812 -9.555 1 96.56 142 VAL B C 1
ATOM 2709 O O . VAL B 1 142 ? 9.75 -11.258 -10.703 1 96.56 142 VAL B O 1
ATOM 2712 N N . ILE B 1 143 ? 8.734 -10.289 -8.953 1 96.88 143 ILE B N 1
ATOM 2713 C CA . ILE B 1 143 ? 7.52 -10 -9.719 1 96.88 143 ILE B CA 1
ATOM 2714 C C . ILE B 1 143 ? 7.562 -8.562 -10.227 1 96.88 143 ILE B C 1
ATOM 2716 O O . ILE B 1 143 ? 7.625 -7.617 -9.43 1 96.88 143 ILE B O 1
ATOM 2720 N N . ARG B 1 144 ? 7.469 -8.383 -11.516 1 96.81 144 ARG B N 1
ATOM 2721 C CA . ARG B 1 144 ? 7.703 -7.059 -12.086 1 96.81 144 ARG B CA 1
ATOM 2722 C C . ARG B 1 144 ? 6.387 -6.387 -12.461 1 96.81 144 ARG B C 1
ATOM 2724 O O . ARG B 1 144 ? 6.301 -5.156 -12.5 1 96.81 144 ARG B O 1
ATOM 2731 N N . SER B 1 145 ? 5.363 -7.211 -12.734 1 97.31 145 SER B N 1
ATOM 2732 C CA . SER B 1 145 ? 4.094 -6.641 -13.172 1 97.31 145 SER B CA 1
ATOM 2733 C C . SER B 1 145 ? 3.334 -6.023 -12.008 1 97.31 145 SER B C 1
ATOM 2735 O O . SER B 1 145 ? 3.518 -6.426 -10.859 1 97.31 145 SER B O 1
ATOM 2737 N N . GLU B 1 146 ? 2.566 -5.066 -12.32 1 96.75 146 GLU B N 1
ATOM 2738 C CA . GLU B 1 146 ? 1.699 -4.434 -11.328 1 96.75 146 GLU B CA 1
ATOM 2739 C C . GLU B 1 146 ? 0.323 -5.09 -11.297 1 96.75 146 GLU B C 1
ATOM 2741 O O . GLU B 1 146 ? -0.367 -5.145 -12.32 1 96.75 146 GLU B O 1
ATOM 2746 N N . PRO B 1 147 ? -0.032 -5.566 -10.18 1 97.19 147 PRO B N 1
ATOM 2747 C CA . PRO B 1 147 ? -1.365 -6.168 -10.125 1 97.19 147 PRO B CA 1
ATOM 2748 C C . PRO B 1 147 ? -2.484 -5.145 -10.289 1 97.19 147 PRO B C 1
ATOM 2750 O O . PRO B 1 147 ? -2.371 -4.016 -9.812 1 97.19 147 PRO B O 1
ATOM 2753 N N . ASP B 1 148 ? -3.52 -5.613 -10.945 1 95.69 148 ASP B N 1
ATOM 2754 C CA . ASP B 1 148 ? -4.727 -4.801 -11.055 1 95.69 148 ASP B CA 1
ATOM 2755 C C . ASP B 1 148 ? -5.562 -4.895 -9.773 1 95.69 148 ASP B C 1
ATOM 2757 O O . ASP B 1 148 ? -6.152 -3.902 -9.344 1 95.69 148 ASP B O 1
ATOM 2761 N N . VAL B 1 149 ? -5.516 -6.098 -9.227 1 94.81 149 VAL B N 1
ATOM 2762 C CA . VAL B 1 149 ? -6.371 -6.34 -8.07 1 94.81 149 VAL B CA 1
ATOM 2763 C C . VAL B 1 149 ? -5.648 -7.242 -7.07 1 94.81 149 VAL B C 1
ATOM 2765 O O . VAL B 1 149 ? -4.93 -8.164 -7.465 1 94.81 149 VAL B O 1
ATOM 2768 N N . ILE B 1 150 ? -5.762 -6.938 -5.863 1 94.94 150 ILE B N 1
ATOM 2769 C CA . ILE B 1 150 ? -5.305 -7.758 -4.746 1 94.94 150 ILE B CA 1
ATOM 2770 C C . ILE B 1 150 ? -6.508 -8.234 -3.932 1 94.94 150 ILE B C 1
ATOM 2772 O O . ILE B 1 150 ? -7.25 -7.426 -3.379 1 94.94 150 ILE B O 1
ATOM 2776 N N . LEU B 1 151 ? -6.68 -9.562 -3.955 1 94.31 151 LEU B N 1
ATOM 2777 C CA . LEU B 1 151 ? -7.75 -10.211 -3.203 1 94.31 151 LEU B CA 1
ATOM 2778 C C . LEU B 1 151 ? -7.277 -10.609 -1.811 1 94.31 151 LEU B C 1
ATOM 2780 O O . LEU B 1 151 ? -6.285 -11.328 -1.67 1 94.31 151 LEU B O 1
ATOM 2784 N N . ARG B 1 152 ? -8.008 -10.156 -0.849 1 89.06 152 ARG B N 1
ATOM 2785 C CA . ARG B 1 152 ? -7.605 -10.531 0.502 1 89.06 152 ARG B CA 1
ATOM 2786 C C . ARG B 1 152 ? -8.82 -10.891 1.354 1 89.06 152 ARG B C 1
ATOM 2788 O O . ARG B 1 152 ? -9.898 -10.32 1.183 1 89.06 152 ARG B O 1
ATOM 2795 N N . ALA B 1 153 ? -8.719 -11.961 2.119 1 78.44 153 ALA B N 1
ATOM 2796 C CA . ALA B 1 153 ? -9.781 -12.43 3 1 78.44 153 ALA B CA 1
ATOM 2797 C C . ALA B 1 153 ? -9.664 -11.805 4.387 1 78.44 153 ALA B C 1
ATOM 2799 O O . ALA B 1 153 ? -9.625 -12.516 5.395 1 78.44 153 ALA B O 1
ATOM 2800 N N . GLY B 1 154 ? -9.469 -10.516 4.445 1 73.06 154 GLY B N 1
ATOM 2801 C CA . GLY B 1 154 ? -9.359 -9.883 5.75 1 73.06 154 GLY B CA 1
ATOM 2802 C C . GLY B 1 154 ? -8.016 -10.133 6.418 1 73.06 154 GLY B C 1
ATOM 2803 O O . GLY B 1 154 ? -7.863 -9.898 7.621 1 73.06 154 GLY B O 1
ATOM 2804 N N . LEU B 1 155 ? -7.188 -10.773 5.68 1 74.19 155 LEU B N 1
ATOM 2805 C CA . LEU B 1 155 ? -5.859 -11.031 6.227 1 74.19 155 LEU B CA 1
ATOM 2806 C C . LEU B 1 155 ? -5.109 -9.719 6.461 1 74.19 155 LEU B C 1
ATOM 2808 O O . LEU B 1 155 ? -5.285 -8.758 5.711 1 74.19 155 LEU B O 1
ATOM 2812 N N . LYS B 1 156 ? -4.297 -9.758 7.43 1 67 156 LYS B N 1
ATOM 2813 C CA . LYS B 1 156 ? -3.629 -8.555 7.906 1 67 156 LYS B CA 1
ATOM 2814 C C . LYS B 1 156 ? -2.346 -8.289 7.121 1 67 156 LYS B C 1
ATOM 2816 O O . LYS B 1 156 ? -1.82 -7.176 7.137 1 67 156 LYS B O 1
ATOM 2821 N N . ALA B 1 157 ? -1.942 -9.344 6.594 1 75.44 157 ALA B N 1
ATOM 2822 C CA . ALA B 1 157 ? -0.665 -9.164 5.906 1 75.44 157 ALA B CA 1
ATOM 2823 C C . ALA 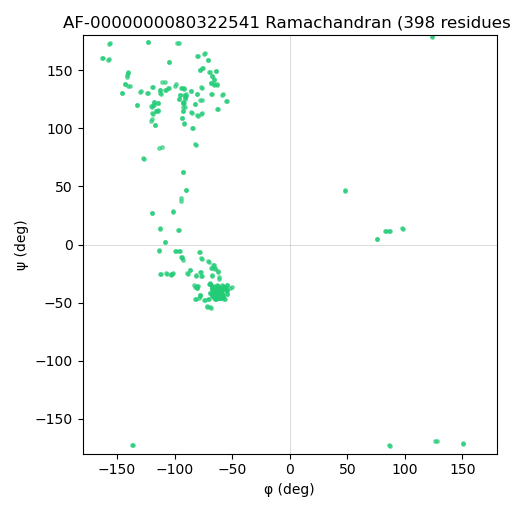B 1 157 ? -0.795 -8.172 4.754 1 75.44 157 ALA B C 1
ATOM 2825 O O . ALA B 1 157 ? -1.521 -8.43 3.791 1 75.44 157 ALA B O 1
ATOM 2826 N N . LYS B 1 158 ? -0.077 -7.043 4.863 1 85.62 158 LYS B N 1
ATOM 2827 C CA . LYS B 1 158 ? -0.134 -5.953 3.889 1 85.62 158 LYS B CA 1
ATOM 2828 C C . LYS B 1 158 ? 1.194 -5.805 3.152 1 85.62 158 LYS B C 1
ATOM 2830 O O . LYS B 1 158 ? 1.282 -5.074 2.162 1 85.62 158 LYS B O 1
ATOM 2835 N N . ASP B 1 159 ? 2.119 -6.637 3.662 1 93.12 159 ASP B N 1
ATOM 2836 C CA . ASP B 1 159 ? 3.479 -6.355 3.213 1 93.12 159 ASP B CA 1
ATOM 2837 C C . ASP B 1 159 ? 3.84 -7.207 1.995 1 93.12 159 ASP B C 1
ATOM 2839 O O . ASP B 1 159 ? 4.918 -7.801 1.946 1 93.12 159 ASP B O 1
ATOM 2843 N N . PHE B 1 160 ? 2.936 -7.406 1.062 1 94.88 160 PHE B N 1
ATOM 2844 C CA . PHE B 1 160 ? 3.227 -8.078 -0.199 1 94.88 160 PHE B CA 1
ATOM 2845 C C . PHE B 1 160 ? 3.17 -7.094 -1.362 1 94.88 160 PHE B C 1
ATOM 2847 O O . PHE B 1 160 ? 2.307 -6.215 -1.396 1 94.88 160 PHE B O 1
ATOM 2854 N N . LEU B 1 161 ? 4.137 -7.277 -2.297 1 96.5 161 LEU B N 1
ATOM 2855 C CA . LEU B 1 161 ? 4.156 -6.496 -3.529 1 96.5 161 LEU B CA 1
ATOM 2856 C C . LEU B 1 161 ? 3.973 -5.012 -3.236 1 96.5 161 LEU B C 1
ATOM 2858 O O . LEU B 1 161 ? 3.141 -4.352 -3.861 1 96.5 161 LEU B O 1
ATOM 2862 N N . VAL B 1 162 ? 4.703 -4.523 -2.26 1 96.31 162 VAL B N 1
ATOM 2863 C CA . VAL B 1 162 ? 4.59 -3.16 -1.752 1 96.31 162 VAL B CA 1
ATOM 2864 C C . VAL B 1 162 ? 4.855 -2.164 -2.879 1 96.31 162 VAL B C 1
ATOM 2866 O O . VAL B 1 162 ? 4.105 -1.201 -3.053 1 96.31 162 VAL B O 1
ATOM 2869 N N . TRP B 1 163 ? 5.801 -2.383 -3.678 1 97 163 TRP B N 1
ATOM 2870 C CA . TRP B 1 163 ? 6.172 -1.513 -4.789 1 97 163 TRP B CA 1
ATOM 2871 C C . TRP B 1 163 ? 5.215 -1.693 -5.965 1 97 163 TRP B C 1
ATOM 2873 O O . TRP B 1 163 ? 4.711 -0.714 -6.52 1 97 163 TRP B O 1
ATOM 2883 N N . GLN B 1 164 ? 4.887 -2.936 -6.266 1 97.19 164 GLN B N 1
ATOM 2884 C CA . GLN B 1 164 ? 4.117 -3.279 -7.457 1 97.19 164 GLN B CA 1
ATOM 2885 C C . GLN B 1 164 ? 2.635 -2.961 -7.266 1 97.19 164 GLN B C 1
ATOM 2887 O O . GLN B 1 164 ? 1.923 -2.686 -8.234 1 97.19 164 GLN B O 1
ATOM 2892 N N . GLY B 1 165 ? 2.236 -2.99 -6 1 95.25 165 GLY B N 1
ATOM 2893 C CA . GLY B 1 165 ? 0.807 -2.967 -5.73 1 95.25 165 GLY B CA 1
ATOM 2894 C C . GLY B 1 165 ? 0.282 -1.578 -5.414 1 95.25 165 GLY B C 1
ATOM 2895 O O . GLY B 1 165 ? -0.852 -1.427 -4.957 1 95.25 165 GLY B O 1
ATOM 2896 N N . ILE B 1 166 ? 1.027 -0.562 -5.645 1 93.81 166 ILE B N 1
ATOM 2897 C CA . ILE B 1 166 ? 0.698 0.797 -5.234 1 93.81 166 ILE B CA 1
ATOM 2898 C C . ILE B 1 166 ? -0.669 1.188 -5.789 1 93.81 166 ILE B C 1
ATOM 2900 O O . ILE B 1 166 ? -1.511 1.724 -5.062 1 93.81 166 ILE B O 1
ATOM 2904 N N . TYR B 1 167 ? -1 0.79 -6.961 1 91.38 167 TYR B N 1
ATOM 2905 C CA . TYR B 1 167 ? -2.223 1.273 -7.59 1 91.38 167 TYR B CA 1
ATOM 2906 C C . TYR B 1 167 ? -3.244 0.15 -7.734 1 91.38 167 TYR B C 1
ATOM 2908 O O . TYR B 1 167 ? -4.234 0.29 -8.453 1 91.38 167 TYR B O 1
ATOM 2916 N N . SER B 1 168 ? -2.998 -0.905 -7.059 1 92.69 168 SER B N 1
ATOM 2917 C CA . SER B 1 168 ? -3.916 -2.039 -7.113 1 92.69 168 SER B CA 1
ATOM 2918 C C . SER B 1 168 ? -5.23 -1.719 -6.414 1 92.69 168 SER B C 1
ATOM 2920 O O . SER B 1 168 ? -5.25 -0.999 -5.414 1 92.69 168 SER B O 1
ATOM 2922 N N . GLU B 1 169 ? -6.285 -2.328 -6.918 1 90.12 169 GLU B N 1
ATOM 2923 C CA . GLU B 1 169 ? -7.547 -2.336 -6.188 1 90.12 169 GLU B CA 1
ATOM 2924 C C . GLU B 1 169 ? -7.602 -3.49 -5.188 1 90.12 169 GLU B C 1
ATOM 2926 O O . GLU B 1 169 ? -7.184 -4.605 -5.5 1 90.12 169 GLU B O 1
ATOM 2931 N N . HIS B 1 170 ? -7.984 -3.111 -4.047 1 89.06 170 HIS B N 1
ATOM 2932 C CA . HIS B 1 170 ? -8.109 -4.152 -3.035 1 89.06 170 HIS B CA 1
ATOM 2933 C C . HIS B 1 170 ? -9.547 -4.652 -2.934 1 89.06 170 HIS B C 1
ATOM 2935 O O . HIS B 1 170 ? -10.484 -3.854 -2.809 1 89.06 170 HIS B O 1
ATOM 2941 N N . VAL B 1 171 ? -9.711 -5.918 -3.066 1 88.25 171 VAL B N 1
ATOM 2942 C CA . VAL B 1 171 ? -11.016 -6.555 -2.938 1 88.25 171 VAL B CA 1
ATOM 2943 C C . VAL B 1 171 ? -11 -7.539 -1.771 1 88.25 171 VAL B C 1
ATOM 2945 O O . VAL B 1 171 ? -10.164 -8.445 -1.732 1 88.25 171 VAL B O 1
ATOM 2948 N N . PHE B 1 172 ? -11.875 -7.312 -0.879 1 86.44 172 PHE B N 1
ATOM 2949 C CA . PHE B 1 172 ? -11.961 -8.211 0.265 1 86.44 172 PHE B CA 1
ATOM 2950 C C . PHE B 1 172 ? -12.961 -9.336 -0.007 1 86.44 172 PHE B C 1
ATOM 2952 O O . PHE B 1 172 ? -14.07 -9.078 -0.473 1 86.44 172 PHE B O 1
ATOM 2959 N N . PHE B 1 173 ? -12.422 -10.453 0.242 1 82.88 173 PHE B N 1
ATOM 2960 C CA . PHE B 1 173 ? -13.258 -11.641 0.041 1 82.88 173 PHE B CA 1
ATOM 2961 C C . PHE B 1 173 ? -12.992 -12.672 1.127 1 82.88 173 PHE B C 1
ATOM 2963 O O . PHE B 1 173 ? -11.898 -12.727 1.688 1 82.88 173 PHE B O 1
ATOM 2970 N N . ASP B 1 174 ? -14 -13.305 1.476 1 84.5 174 ASP B N 1
ATOM 2971 C CA . ASP B 1 174 ? -13.875 -14.469 2.354 1 84.5 174 ASP B CA 1
ATOM 2972 C C . ASP B 1 174 ? -14.211 -15.758 1.612 1 84.5 174 ASP B C 1
ATOM 2974 O O . ASP B 1 174 ? -15.336 -16.25 1.706 1 84.5 174 ASP B O 1
ATOM 2978 N N . LEU B 1 175 ? -13.281 -16.312 0.92 1 86.44 175 LEU B N 1
ATOM 2979 C CA . LEU B 1 175 ? -13.508 -17.469 0.062 1 86.44 175 LEU B CA 1
ATOM 2980 C C . LEU B 1 175 ? -13.258 -18.766 0.822 1 86.44 175 LEU B C 1
ATOM 2982 O O . LEU B 1 175 ? -12.312 -18.844 1.615 1 86.44 175 LEU B O 1
ATOM 2986 N N . ASP B 1 176 ? -14.164 -19.656 0.662 1 92.44 176 ASP B N 1
ATOM 2987 C CA . ASP B 1 176 ? -13.883 -21.047 1.01 1 92.44 176 ASP B CA 1
ATOM 2988 C C . ASP B 1 176 ? -13.18 -21.766 -0.137 1 92.44 176 ASP B C 1
ATOM 2990 O O . ASP B 1 176 ? -13.828 -22.266 -1.054 1 92.44 176 ASP B O 1
ATOM 2994 N N . TRP B 1 177 ? -11.914 -21.891 -0.023 1 95.38 177 TRP B N 1
ATOM 2995 C CA . TRP B 1 177 ? -11.109 -22.406 -1.12 1 95.38 177 TRP B CA 1
ATOM 2996 C C . TRP B 1 177 ? -11.422 -23.875 -1.377 1 95.38 177 TRP B C 1
ATOM 2998 O O . TRP B 1 177 ? -11.32 -24.344 -2.512 1 95.38 177 TRP B O 1
ATOM 3008 N N . LYS B 1 178 ? -11.859 -24.594 -0.43 1 94.81 178 LYS B N 1
ATOM 3009 C CA . LYS B 1 178 ? -12.203 -26 -0.584 1 94.81 178 LYS B CA 1
ATOM 3010 C C . LYS B 1 178 ? -13.445 -26.172 -1.452 1 94.81 178 LYS B C 1
ATOM 3012 O O . LYS B 1 178 ? -13.508 -27.078 -2.279 1 94.81 178 LYS B O 1
ATOM 3017 N N . SER B 1 179 ? -14.375 -25.234 -1.35 1 94.75 179 SER B N 1
ATOM 3018 C CA . SER B 1 179 ? -15.641 -25.328 -2.066 1 94.75 179 SER B CA 1
ATOM 3019 C C . SER B 1 179 ? -15.836 -24.156 -3.014 1 94.75 179 SER B C 1
ATOM 3021 O O . SER B 1 179 ? -16.969 -23.719 -3.248 1 94.75 179 SER B O 1
ATOM 3023 N N . LEU B 1 180 ? -14.703 -23.656 -3.428 1 95.06 180 LEU B N 1
ATOM 3024 C CA . LEU B 1 180 ? -14.789 -22.5 -4.309 1 95.06 180 LEU B CA 1
ATOM 3025 C C . LEU B 1 180 ? -15.656 -22.797 -5.523 1 95.06 180 LEU B C 1
ATOM 3027 O O . LEU B 1 180 ? -15.453 -23.797 -6.207 1 95.06 180 LEU B O 1
ATOM 3031 N N . ARG B 1 181 ? -16.719 -22 -5.766 1 94.38 181 ARG B N 1
ATOM 3032 C CA . ARG B 1 181 ? -17.625 -22.141 -6.891 1 94.38 181 ARG B CA 1
ATOM 3033 C C . ARG B 1 181 ? -17.359 -21.078 -7.949 1 94.38 181 ARG B C 1
ATOM 3035 O O . ARG B 1 181 ? -16.812 -20.016 -7.648 1 94.38 181 ARG B O 1
ATOM 3042 N N . TYR B 1 182 ? -17.734 -21.359 -9.078 1 95.44 182 TYR B N 1
ATOM 3043 C CA . TYR B 1 182 ? -17.547 -20.469 -10.211 1 95.44 182 TYR B CA 1
ATOM 3044 C C . TYR B 1 182 ? -18.219 -19.125 -9.953 1 95.44 182 TYR B C 1
ATOM 3046 O O . TYR B 1 182 ? -17.688 -18.078 -10.32 1 95.44 182 TYR B O 1
ATOM 3054 N N . ILE B 1 183 ? -19.297 -19.156 -9.305 1 93.75 183 ILE B N 1
ATOM 3055 C CA . ILE B 1 183 ? -20.062 -17.938 -9.023 1 93.75 183 ILE B CA 1
ATOM 3056 C C . ILE B 1 183 ? -19.25 -17.031 -8.102 1 93.75 183 ILE B C 1
ATOM 3058 O O . ILE B 1 183 ? -19.328 -15.797 -8.211 1 93.75 183 ILE B O 1
ATOM 3062 N N . ASP B 1 184 ? -18.516 -17.594 -7.172 1 94 184 ASP B N 1
ATOM 3063 C CA . ASP B 1 184 ? -17.641 -16.812 -6.301 1 94 184 ASP B CA 1
ATOM 3064 C C . ASP B 1 184 ? -16.578 -16.062 -7.105 1 94 184 ASP B C 1
ATOM 3066 O O . ASP B 1 184 ? -16.312 -14.891 -6.848 1 94 184 ASP B O 1
ATOM 3070 N N . PHE B 1 185 ? -16.109 -16.75 -8.094 1 95.44 185 PHE B N 1
ATOM 3071 C CA . PHE B 1 185 ? -15.117 -16.172 -8.984 1 95.44 185 PHE B CA 1
ATOM 3072 C C . PHE B 1 185 ? -15.711 -15 -9.766 1 95.44 185 PHE B C 1
ATOM 3074 O O . PHE B 1 185 ? -15.109 -13.93 -9.828 1 95.44 185 PHE B O 1
ATOM 3081 N N . LEU B 1 186 ? -16.875 -15.188 -10.289 1 95.69 186 LEU B N 1
ATOM 3082 C CA . LEU B 1 186 ? -17.531 -14.133 -11.055 1 95.69 186 LEU B CA 1
ATOM 3083 C C . LEU B 1 186 ? -17.828 -12.922 -10.18 1 95.69 186 LEU B C 1
ATOM 3085 O O . LEU B 1 186 ? -17.688 -11.781 -10.633 1 95.69 186 LEU B O 1
ATOM 3089 N N . ARG B 1 187 ? -18.141 -13.156 -8.992 1 94.06 187 ARG B N 1
ATOM 3090 C CA . ARG B 1 187 ? -18.422 -12.078 -8.055 1 94.06 187 ARG B CA 1
ATOM 3091 C C . ARG B 1 187 ? -17.172 -11.258 -7.762 1 94.06 187 ARG B C 1
ATOM 3093 O O . ARG B 1 187 ? -17.25 -10.039 -7.605 1 94.06 187 ARG B O 1
ATOM 3100 N N . ILE B 1 188 ? -16.062 -11.906 -7.664 1 92.75 188 ILE B N 1
ATOM 3101 C CA . ILE B 1 188 ? -14.781 -11.242 -7.434 1 92.75 188 ILE B CA 1
ATOM 3102 C C . ILE B 1 188 ? -14.469 -10.312 -8.602 1 92.75 188 ILE B C 1
ATOM 3104 O O . ILE B 1 188 ? -14.102 -9.148 -8.398 1 92.75 188 ILE B O 1
ATOM 3108 N N . LEU B 1 189 ? -14.656 -10.82 -9.805 1 94.44 189 LEU B N 1
ATOM 3109 C CA . LEU B 1 189 ? -14.391 -10.016 -10.992 1 94.44 189 LEU B CA 1
ATOM 3110 C C . LEU B 1 189 ? -15.336 -8.82 -11.062 1 94.44 189 LEU B C 1
ATOM 3112 O O . LEU B 1 189 ? -14.93 -7.723 -11.445 1 94.44 189 LEU B O 1
ATOM 3116 N N . ARG B 1 190 ? -16.562 -9.055 -10.695 1 94.19 190 ARG B N 1
ATOM 3117 C CA . ARG B 1 190 ? -17.547 -7.969 -10.68 1 94.19 190 ARG B CA 1
ATOM 3118 C C . ARG B 1 190 ? -17.125 -6.875 -9.703 1 94.19 190 ARG B C 1
ATOM 3120 O O . ARG B 1 190 ? -17.25 -5.688 -10 1 94.19 190 ARG B O 1
ATOM 3127 N N . GLU B 1 191 ? -16.688 -7.328 -8.539 1 92.56 191 GLU B N 1
ATOM 3128 C CA . GLU B 1 191 ? -16.25 -6.363 -7.539 1 92.56 191 GLU B CA 1
ATOM 3129 C C . GLU B 1 191 ? -15.062 -5.543 -8.047 1 92.56 191 GLU B C 1
ATOM 3131 O O . GLU B 1 191 ? -15.008 -4.328 -7.844 1 92.56 191 GLU B O 1
ATOM 3136 N N . TYR B 1 192 ? -14.148 -6.191 -8.703 1 92.38 192 TYR B N 1
ATOM 3137 C CA . TYR B 1 192 ? -13.023 -5.492 -9.312 1 92.38 192 TYR B CA 1
ATOM 3138 C C . TYR B 1 192 ? -13.508 -4.461 -10.328 1 92.38 192 TYR B C 1
ATOM 3140 O O . TYR B 1 192 ? -13.062 -3.311 -10.32 1 92.38 192 TYR B O 1
ATOM 3148 N N . GLN B 1 193 ? -14.43 -4.848 -11.133 1 93 193 GLN B N 1
ATOM 3149 C CA . GLN B 1 193 ? -14.938 -3.977 -12.188 1 93 193 GLN B CA 1
ATOM 3150 C C . GLN B 1 193 ? -15.648 -2.762 -11.609 1 93 193 GLN B C 1
ATOM 3152 O O . GLN B 1 193 ? -15.531 -1.654 -12.133 1 93 193 GLN B O 1
ATOM 3157 N N . LYS B 1 194 ? -16.359 -2.975 -10.531 1 89.69 194 LYS B N 1
ATOM 3158 C CA . LYS B 1 194 ? -17.016 -1.868 -9.852 1 89.69 194 LYS B CA 1
ATOM 3159 C C . LYS B 1 194 ? -16 -0.87 -9.305 1 89.69 194 LYS B C 1
ATOM 3161 O O . LYS B 1 194 ? -16.203 0.343 -9.414 1 89.69 194 LYS B O 1
ATOM 3166 N N . ARG B 1 195 ? -14.961 -1.398 -8.781 1 83.69 195 ARG B N 1
ATOM 3167 C CA . ARG B 1 195 ? -13.938 -0.542 -8.195 1 83.69 195 ARG B CA 1
ATOM 3168 C C . ARG B 1 195 ? -13.18 0.221 -9.273 1 83.69 195 ARG B C 1
ATOM 3170 O O . ARG B 1 195 ? -12.852 1.396 -9.102 1 83.69 195 ARG B O 1
ATOM 3177 N N . GLU B 1 196 ? -12.812 -0.537 -10.273 1 80.06 196 GLU B N 1
ATOM 3178 C CA . GLU B 1 196 ? -12.117 0.097 -11.391 1 80.06 196 GLU B CA 1
ATOM 3179 C C . GLU B 1 196 ? -12.938 1.259 -11.953 1 80.06 196 GLU B C 1
ATOM 3181 O O . GLU B 1 196 ? -12.383 2.305 -12.305 1 80.06 196 GLU B O 1
ATOM 3186 N N . ARG B 1 197 ? -14.18 1.091 -12.031 1 72.5 197 ARG B N 1
ATOM 3187 C CA . ARG B 1 197 ? -15.07 2.139 -12.523 1 72.5 197 ARG B CA 1
ATOM 3188 C C . ARG B 1 197 ? -15.102 3.324 -11.562 1 72.5 197 ARG B C 1
ATOM 3190 O O . ARG B 1 197 ? -15.141 4.477 -11.992 1 72.5 197 ARG B O 1
ATOM 3197 N N . ARG B 1 198 ? -15.055 3.039 -10.297 1 67.38 198 ARG B N 1
ATOM 3198 C CA . ARG B 1 198 ? -15.188 4.094 -9.297 1 67.38 198 ARG B CA 1
ATOM 3199 C C . ARG B 1 198 ? -13.875 4.855 -9.133 1 67.38 198 ARG B C 1
ATOM 3201 O O . ARG B 1 198 ? -13.875 6.082 -9.008 1 67.38 198 ARG B O 1
ATOM 3208 N N . TYR B 1 199 ? -12.898 3.924 -9.055 1 62.97 199 TYR B N 1
ATOM 3209 C CA . TYR B 1 199 ? -11.656 4.562 -8.648 1 62.97 199 TYR B CA 1
ATOM 3210 C C . TYR B 1 199 ? -10.641 4.555 -9.781 1 62.97 199 TYR B C 1
ATOM 3212 O O . TYR B 1 199 ? -9.609 5.23 -9.703 1 62.97 199 TYR B O 1
ATOM 3220 N N . GLY B 1 200 ? -10.875 3.48 -10.695 1 57.28 200 GLY B N 1
ATOM 3221 C CA . GLY B 1 200 ? -9.867 3.148 -11.688 1 57.28 200 GLY B CA 1
ATOM 3222 C C . GLY B 1 200 ? -9.852 4.105 -12.867 1 57.28 200 GLY B C 1
ATOM 3223 O O . GLY B 1 200 ? -10.828 4.824 -13.102 1 57.28 200 GLY B O 1
ATOM 3224 N N . ARG B 1 201 ? -8.555 4.684 -13.469 1 46.28 201 ARG B N 1
ATOM 3225 C CA . ARG B 1 201 ? -8.383 5.461 -14.688 1 46.28 201 ARG B CA 1
ATOM 3226 C C . ARG B 1 201 ? -8.57 4.59 -15.93 1 46.28 201 ARG B C 1
ATOM 3228 O O . ARG B 1 201 ? -8.344 3.377 -15.875 1 46.28 201 ARG B O 1
#

Organism: NCBI:txid113653

Sequence (402 aa):
MLDFAYRVYRQKLEREVAKGPVPSHIVVVITPEEFLSGAGGVIRFVEWCVAFGVREVTFAIDGNPEVDDVAEVAERIPGRIRLITRQSVREFGGGGVRVNINLGVGGREEIINAIRSLAEDVVAGKVDPDEVGEEDLGKRLVIRSEPDVILRAGLKAKDFLVWQGIYSEHVFFDLDWKSLRYIDFLRILREYQKRERRYGRMLDFAYRVYRQKLEREVAKGPVPSHIVVVITPEEFLSGAGGVIRFVEWCVAFGVREVTFAIDGNPEVDDVAEVAERIPGRIRLITRQSVREFGGGGVRVNINLGVGGREEIINAIRSLAEDVVAGKVDPDEVGEEDLGKRLVIRSEPDVILRAGLKAKDFLVWQGIYSEHVFFDLDWKSLRYIDFLRILREYQKRERRYGR

Solvent-accessible surface area (backbone atoms only — not comparable to full-atom values): 21355 Å² total; per-residue (Å²): 109,75,63,52,57,45,48,52,49,44,52,52,48,46,54,54,47,68,72,46,77,66,55,51,21,42,31,35,49,39,41,48,62,49,52,62,72,7,37,70,24,53,38,48,50,53,52,53,36,50,76,69,60,28,41,31,39,30,40,40,27,64,46,81,64,62,66,66,66,51,48,59,53,53,72,69,36,86,18,27,33,34,43,35,46,89,85,46,76,47,74,49,78,52,72,84,31,38,34,36,39,34,53,47,58,39,20,65,58,48,50,39,53,21,48,29,55,49,33,48,34,33,66,72,65,77,39,59,42,91,67,57,42,70,66,66,47,45,72,51,36,89,74,66,70,54,33,46,32,39,36,29,55,74,61,65,82,49,45,55,51,47,79,41,38,44,80,32,44,77,42,79,43,85,78,54,35,70,70,56,47,71,63,59,53,50,49,52,50,41,52,50,40,54,45,38,67,75,56,47,135,108,75,64,54,59,48,50,50,51,45,51,52,48,48,55,56,45,69,72,43,75,67,55,50,21,43,32,35,50,38,41,48,62,50,53,63,73,7,37,68,23,54,38,48,49,52,51,52,35,49,76,67,60,29,42,31,38,33,40,40,27,65,47,81,63,60,66,67,64,52,48,59,53,53,71,69,36,86,17,28,35,33,43,36,46,90,86,47,76,47,74,48,76,53,71,84,30,38,32,36,39,34,53,47,58,38,18,66,57,48,50,39,54,22,48,28,54,50,32,49,35,33,68,72,65,76,39,58,43,90,66,59,41,71,65,64,48,46,73,51,36,91,73,64,69,54,33,46,32,36,36,29,54,73,62,67,80,48,47,55,50,46,79,41,38,46,80,33,41,76,44,79,41,83,78,54,37,70,71,57,48,72,62,60,52,50,49,53,50,42,51,50,41,54,43,38,68,72,58,44,135

pLDDT: mean 93.01, std 8.18, range [46.28, 98.75]

Foldseek 3Di:
DVVVVVVVVL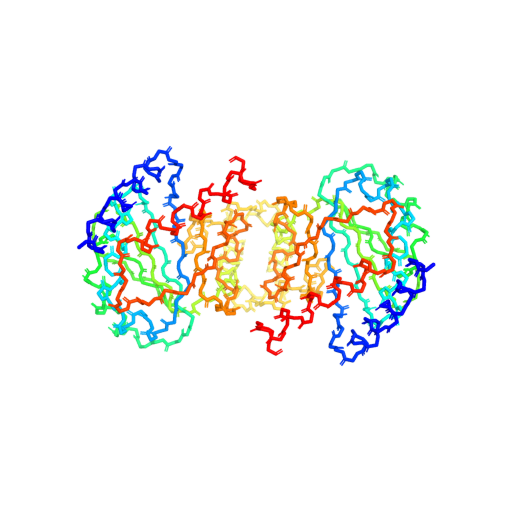VVLVVVLLPFDQWQEEEEEEEPCLCQLLLVLVQVLLVVCVVSPHAEYEYAYAAADDQVSNVVSQVSHAAWEWEADLVDIDTDHHDRHYYYYHRNQFQVNQQVQLVVVLVVCVVVVNDPPVPDDPVSSLVSGPDNAATQEYEYQPDPRPGHPVVRDPNHHYDHDNDRSNPGDPSSSSVRSVVSRVCCVVPND/DVVVVVVVVLVVLVVVLLPFDQWQEEEEEEEPCLCQLLLVLVQVLLVVCVVSPHAEYEYEYAAADDQVSNVVSQVSHAAWEWEADLVDIDTDHHDRHYYYYHRNQFQVNQQVQLVVVLVVCVVVVNDPPVPDDPVSSLVSGPDNAATQEYEYQPDPRPGHPPVRDPNHHYDHDNDRSNPGDPSSSSVRSVVSRVCCVVPND

Radius of gyration: 23.4 Å; Cα contacts (8 Å, |Δi|>4): 707; chains: 2; bounding box: 68×61×47 Å

Nearest PDB structures (foldseek):
  8kgb-assembly2_D  TM=8.020E-01  e=2.918E-11  Solanum lycopersicum
  8kgb-assembly1_B  TM=8.137E-01  e=1.152E-10  Solanum lycopersicum
  3sh0-assembly1_B  TM=7.798E-01  e=1.227E-10  Escherichia coli K-12
  8wu6-assembly1_A  TM=7.950E-01  e=1.575E-10  Solanum lycopersicum
  3sgv-assembly1_B  TM=7.876E-01  e=3.775E-10  Escherichia coli K-12

InterPro domains:
  IPR001441 Decaprenyl diphosphate synthase-like [PF01255] (95-200)
  IPR001441 Decaprenyl diphosphate synthase-like [PTHR10291] (97-200)
  IPR036424 Decaprenyl diphosphate synthase-like superfamily [G3DSA:3.40.1180.10] (67-201)
  IPR036424 Decaprenyl diphosphate synthase-like superfamily [SSF64005] (19-195)

Secondary structure (DSSP, 8-state):
-HHHHHHHHHHHHHHHHHTS---SEEEEEE-HHHHHHTHHHHHHHHHHHHHHT--EEEEEESS---HHHHHHHHTTSSEEEEEE-SS-EEEEEESSSEEEEEES--HHHHHHHHHHHHHHHHHTTSS-GGG--HHHHHTTSSS-SPPSEEEESS-----SSTTTTTTPEEEE----GGG--HHHHHHHHHHHHHHHHHH--/-HHHHHHHHHHHHHHHHHTS---SEEEEEE-HHHHHHTHHHHHHHHHHHHHHT--EEEEEESS---HHHHHHHHTTSSEEEEEE-SS-EEEEEESSSEEEEEES--HHHHHHHHHHHHHHHHHTTSS-GGG--HHHHHTTSSS-SPPSEEEESS-----SSTTTTTTPEEEE----GGG--HHHHHHHHHHHHHHHHHH--